Protein AF-A0A4U0X480-F1 (afdb_monomer)

Secondary structure (DSSP, 8-state):
-GGGGSTTS-TT-STTTTTT-HHHHHHHHHHHHHHHHHHHHHHTT-SSEEESSHHHHHHHHHHHHHHHHHTT--GGGEEE-PPP--HHHHHHHS--STTGGGG--S-EEEE--S-STT-HHHHHHHHHHHHHHHHS--S---------------S------EEEEE---SHHHHHHHHHHHHHHHHTT-GGGEEEEES--HHHHHHHHHH-SEEEE--TT-SS-HHHHHHHHTT-EEEEESSHHIIIIIS-EE-TTS-B-GGGTS---S------------------S---EESEEEESSHHHHHHHHHHHHHS-HHHHHHHHHHHHHHHGGGSHHHHHHHHHHHHHTTT----THHHHHHHHHHHHHHHHHHHHHHH--

Foldseek 3Di:
DCVQLDQPPPPPFDPRHPVQDDPVNVVVSVVVVVVLLVVLLVLLPDQFAEAQFLQVLVVNCVSNVVNVVVVVHDSVLYFYQHAAAALVVLLVLAPQDPVLVVQAALEEEEEEALDPLQPVVQVLL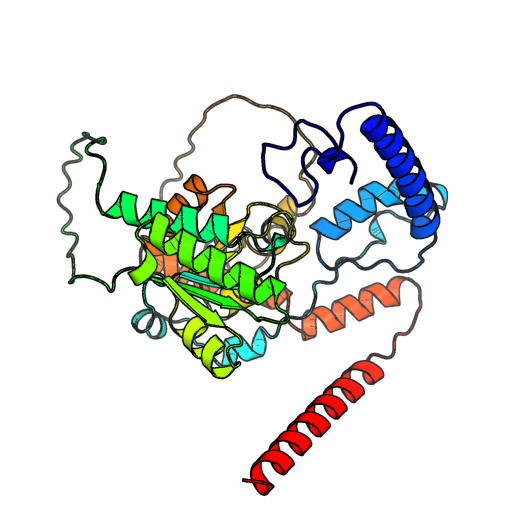LVLVLVVCVVCVDPPDPDDPPDDDDPPDDDPGDPYAYEYEHEDDDPVSVVSVVVSCVSCVVSVNNVRYHYHYPDDPVRVSVCLSHYAEYETERAQDQACSSLLSSLSSLHAYEYACHHNCNQQQFAKAWLQLHGPVVRNPDDDDDDDDDDDDDDDDDDDDDDDTGIGTLHHYDHGSNRSSVRSVCSSPDDPVVSSSSSVSSSSNSVCNHPVNSVVSVQVSCPVVPDRDDCVVVVVVVVVVVVVVVVVVVVVVVVD

Sequence (380 aa):
MLGSLDDDAQAGRGVNAGLGRGWKGKLKRHYWHFFARLYSWVGGEVDVVMTNSSWTQNHIRQLWGASRRRRRRADNDITVVFPPVAVEELEREIDVGEESEKSRHPHLLYIAQFRPEKNHQLVLTAFARFLHSQQHPSTSSSTPSTTTTTTTTPGPADPPKLILIGSVRDSDDATRVYKLRLLAHELKIKESVTFVCDASWSQILAHLRTASVGVNSMWNEHFGIGVVEYQAAGLLAVVHDSGGPRGDIVVDVDGDGNVNDDLAGGADAGADDDGGGGRRRRGGGGGGGGTGPTGFRATDAASFALAFSQALALPPQDRLAMRRRARVSAKRFGEDVFARRFERGGAREGATWNTSVGLERETERGEIEREREREIERER

Solvent-accessible surface area (backbone atoms only — not comparable to full-atom values): 21372 Å² total; per-residue (Å²): 126,67,64,55,49,40,87,80,55,63,90,85,61,63,102,52,56,78,72,36,65,64,73,67,14,54,52,50,49,51,50,49,52,52,49,51,50,51,51,16,53,59,59,30,68,57,83,80,42,75,22,52,17,67,46,45,40,52,52,49,44,70,58,21,36,73,40,18,49,77,70,75,42,64,83,83,58,61,35,70,38,46,64,63,41,73,36,69,58,34,46,73,77,28,72,86,50,82,70,46,58,75,62,41,42,61,24,37,34,30,72,49,55,54,46,78,68,44,31,60,64,51,52,54,53,6,50,37,51,33,54,53,47,70,76,53,69,74,95,77,75,94,66,90,75,91,66,96,68,86,77,82,80,76,75,87,67,71,78,60,33,40,38,41,33,26,50,62,88,50,72,66,26,47,51,44,54,52,53,52,52,50,48,30,46,76,62,72,37,43,97,39,50,47,80,42,67,62,65,51,69,70,55,51,51,56,47,45,56,25,29,39,29,25,49,42,56,30,72,61,33,57,41,53,68,60,55,43,51,22,16,26,33,40,13,41,29,41,31,22,66,35,33,8,38,35,69,72,64,47,39,56,23,36,55,86,29,49,63,60,65,81,67,75,76,64,81,78,79,89,76,93,80,90,77,90,79,89,79,84,80,80,88,80,89,81,77,100,48,69,66,43,54,27,47,43,67,22,85,48,41,66,47,39,15,49,45,53,51,51,67,73,64,45,54,71,68,62,43,53,52,28,24,52,43,16,29,52,40,3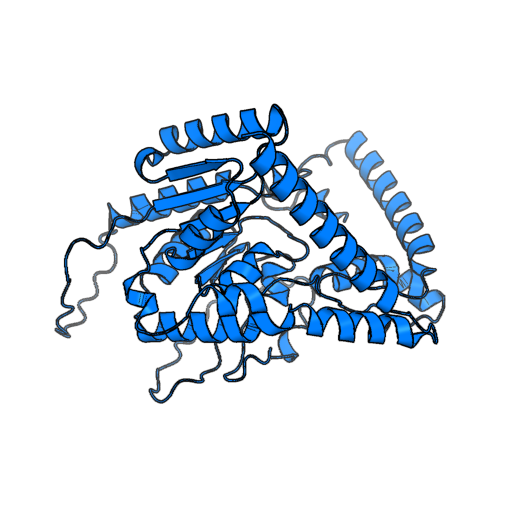1,56,73,30,17,52,72,48,26,54,57,39,47,51,53,54,48,41,75,77,74,45,86,78,75,66,67,68,57,57,54,53,52,51,51,49,53,49,54,51,55,50,52,53,53,50,57,60,71,77,106

Radius of gyration: 23.41 Å; Cα contacts (8 Å, |Δi|>4): 536; chains: 1; bounding box: 65×65×58 Å

InterPro domains:
  IPR001296 Glycosyl transferase, family 1 [PF00534] (98-247)
  IPR031814 ALG11 mannosyltransferase, N-terminal [PF15924] (1-64)
  IPR038013 ALG11 mannosyltransferase [PTHR45919] (1-344)

Structure (mmCIF, N/CA/C/O backbone):
data_AF-A0A4U0X480-F1
#
_entry.id   AF-A0A4U0X480-F1
#
loop_
_atom_site.group_PDB
_atom_site.id
_atom_site.type_symbol
_atom_site.label_atom_id
_atom_site.label_alt_id
_atom_site.label_comp_id
_atom_site.label_asym_id
_atom_site.label_entity_id
_atom_site.label_seq_id
_atom_site.pdbx_PDB_ins_code
_atom_site.Cartn_x
_atom_site.Cartn_y
_atom_site.Cartn_z
_atom_site.occupancy
_atom_site.B_iso_or_equiv
_atom_site.auth_seq_id
_atom_site.auth_comp_id
_atom_site.auth_asym_id
_atom_site.auth_atom_id
_atom_site.pdbx_PDB_model_num
ATOM 1 N N . MET A 1 1 ? 14.760 8.927 -12.253 1.00 44.75 1 MET A N 1
ATOM 2 C CA . MET A 1 1 ? 15.986 8.609 -11.485 1.00 44.75 1 MET A CA 1
ATOM 3 C C . MET A 1 1 ? 16.683 9.847 -10.937 1.00 44.75 1 MET A C 1
ATOM 5 O O . MET A 1 1 ? 17.010 9.853 -9.765 1.00 44.75 1 MET A O 1
ATOM 9 N N . LEU A 1 2 ? 16.926 10.885 -11.745 1.00 51.81 2 LEU A N 1
ATOM 10 C CA . LEU A 1 2 ? 17.721 12.040 -11.301 1.00 51.81 2 LEU A CA 1
ATOM 11 C C . LEU A 1 2 ? 16.943 13.025 -10.414 1.00 51.81 2 LEU A C 1
ATOM 13 O O . LEU A 1 2 ? 17.551 13.634 -9.549 1.00 51.81 2 LEU A O 1
ATOM 17 N N . GLY A 1 3 ? 15.611 13.083 -10.533 1.00 49.53 3 GLY A N 1
ATOM 18 C CA . GLY A 1 3 ? 14.777 13.971 -9.712 1.00 49.53 3 GLY A CA 1
ATOM 19 C C . GLY A 1 3 ? 14.788 13.674 -8.205 1.00 49.53 3 GLY A C 1
ATOM 20 O O . GLY A 1 3 ? 14.467 14.550 -7.420 1.00 49.53 3 GLY A O 1
ATOM 21 N N . SER A 1 4 ? 15.212 12.479 -7.762 1.00 45.47 4 SER A N 1
ATOM 22 C CA . SER A 1 4 ? 15.442 12.217 -6.327 1.00 45.47 4 SER A CA 1
ATOM 23 C C . SER A 1 4 ? 16.757 12.815 -5.805 1.00 45.47 4 SER A C 1
ATOM 25 O O . SER A 1 4 ? 17.043 12.716 -4.615 1.00 45.47 4 SER A O 1
ATOM 27 N N . LEU A 1 5 ? 17.599 13.345 -6.700 1.00 46.81 5 LEU A N 1
ATOM 28 C CA . LEU A 1 5 ? 18.828 14.080 -6.389 1.00 46.81 5 LEU A CA 1
ATOM 29 C C . LEU A 1 5 ? 18.633 15.598 -6.498 1.00 46.81 5 LEU A C 1
ATOM 31 O O . LEU A 1 5 ? 19.550 16.329 -6.124 1.00 46.81 5 LEU A O 1
ATOM 35 N N . ASP A 1 6 ? 17.500 16.050 -7.040 1.00 45.69 6 ASP A N 1
ATOM 36 C CA . ASP A 1 6 ? 17.184 17.464 -7.202 1.00 45.69 6 ASP A CA 1
ATOM 37 C C . ASP A 1 6 ? 16.477 17.988 -5.946 1.00 45.69 6 ASP A C 1
ATOM 39 O O . ASP A 1 6 ? 15.659 17.302 -5.329 1.00 45.69 6 ASP A O 1
ATOM 43 N N . ASP A 1 7 ? 16.871 19.193 -5.533 1.00 46.47 7 ASP A N 1
ATOM 44 C CA . ASP A 1 7 ? 16.561 19.780 -4.225 1.00 46.47 7 ASP A CA 1
ATOM 45 C C . ASP A 1 7 ? 15.057 20.100 -4.020 1.00 46.47 7 ASP A C 1
ATOM 47 O O . ASP A 1 7 ? 14.642 20.314 -2.882 1.00 46.47 7 ASP A O 1
ATOM 51 N N . ASP A 1 8 ? 14.231 20.063 -5.078 1.00 40.41 8 ASP A N 1
ATOM 52 C CA . ASP A 1 8 ? 12.801 20.436 -5.054 1.00 40.41 8 ASP A CA 1
ATOM 53 C C . ASP A 1 8 ? 11.839 19.279 -4.716 1.00 40.41 8 ASP A C 1
ATOM 55 O O . ASP A 1 8 ? 10.618 19.456 -4.647 1.00 40.41 8 ASP A O 1
ATOM 59 N N . ALA A 1 9 ? 12.355 18.074 -4.455 1.00 38.72 9 ALA A N 1
ATOM 60 C CA . ALA A 1 9 ? 11.534 17.000 -3.909 1.00 38.72 9 ALA A CA 1
ATOM 61 C C . ALA A 1 9 ? 11.156 17.341 -2.456 1.00 38.72 9 ALA A C 1
ATOM 63 O O . ALA A 1 9 ? 11.958 17.134 -1.545 1.00 38.72 9 ALA A O 1
ATOM 64 N N . GLN A 1 10 ? 9.939 17.875 -2.269 1.00 40.75 10 GLN A N 1
ATOM 65 C CA . GLN A 1 10 ? 9.263 18.147 -0.989 1.00 40.75 10 GLN A CA 1
ATOM 66 C C . GLN A 1 10 ? 9.880 17.360 0.177 1.00 40.75 10 GLN A C 1
ATOM 68 O O . GLN A 1 10 ? 9.858 16.125 0.178 1.00 40.75 10 GLN A O 1
ATOM 73 N N . ALA A 1 11 ? 10.457 18.098 1.131 1.00 36.03 11 ALA A N 1
ATOM 74 C CA . ALA A 1 11 ? 11.240 17.587 2.251 1.00 36.03 11 ALA A CA 1
ATOM 75 C C . ALA A 1 11 ? 10.698 16.253 2.804 1.00 36.03 11 ALA A C 1
ATOM 77 O O . ALA A 1 11 ? 9.579 16.184 3.307 1.00 36.03 11 ALA A O 1
ATOM 78 N N . GLY A 1 12 ? 11.506 15.189 2.712 1.00 47.53 12 GLY A N 1
ATOM 79 C CA . GLY A 1 12 ? 11.208 13.883 3.317 1.00 47.53 12 GLY A CA 1
ATOM 80 C C . GLY A 1 12 ? 10.744 12.769 2.371 1.00 47.53 12 GLY A C 1
ATOM 81 O O . GLY A 1 12 ? 10.374 11.698 2.854 1.00 47.53 12 GLY A O 1
ATOM 82 N N . ARG A 1 13 ? 10.766 12.957 1.044 1.00 57.00 13 ARG A N 1
ATOM 83 C CA . ARG A 1 13 ? 10.332 11.916 0.092 1.00 57.00 13 ARG A CA 1
ATOM 84 C C . ARG A 1 13 ? 11.486 11.069 -0.450 1.00 57.00 13 ARG A C 1
ATOM 86 O O . ARG A 1 13 ? 12.285 11.515 -1.267 1.00 57.00 13 ARG A O 1
ATOM 93 N N . GLY A 1 14 ? 11.519 9.807 -0.024 1.00 54.69 14 GLY A N 1
ATOM 94 C CA . GLY A 1 14 ? 12.461 8.791 -0.494 1.00 54.69 14 GLY A CA 1
ATOM 95 C C . GLY A 1 14 ? 13.768 8.751 0.299 1.00 54.69 14 GLY A C 1
ATOM 96 O O . GLY A 1 14 ? 14.266 9.764 0.781 1.00 54.69 14 GLY A O 1
ATOM 97 N N . VAL A 1 15 ? 14.360 7.558 0.401 1.00 54.12 15 VAL A N 1
ATOM 98 C CA . VAL A 1 15 ? 15.551 7.272 1.232 1.00 54.12 15 VAL A CA 1
ATOM 99 C C . VAL A 1 15 ? 16.814 8.071 0.857 1.00 54.12 15 VAL A C 1
ATOM 101 O O . VAL A 1 15 ? 17.803 8.014 1.576 1.00 54.12 15 VAL A O 1
ATOM 104 N N . ASN A 1 16 ? 16.791 8.816 -0.255 1.00 54.44 16 ASN A N 1
ATOM 105 C CA . ASN A 1 16 ? 17.948 9.522 -0.814 1.00 54.44 16 ASN A CA 1
ATOM 106 C C . ASN A 1 16 ? 17.794 11.054 -0.902 1.00 54.44 16 ASN A C 1
ATOM 108 O O . ASN A 1 16 ? 18.689 11.707 -1.448 1.00 54.44 16 ASN A O 1
ATOM 112 N N . ALA A 1 17 ? 16.695 11.631 -0.403 1.00 56.41 17 ALA A N 1
ATOM 113 C CA . ALA A 1 17 ? 16.458 13.073 -0.483 1.00 56.41 17 ALA A CA 1
ATOM 114 C C . ALA A 1 17 ? 17.602 13.883 0.171 1.00 56.41 17 ALA A C 1
ATOM 116 O O . ALA A 1 17 ? 18.074 13.547 1.256 1.00 56.41 17 ALA A O 1
ATOM 117 N N . GLY A 1 18 ? 18.067 14.950 -0.493 1.00 56.84 18 GLY A N 1
ATOM 118 C CA . GLY A 1 18 ? 19.071 15.885 0.046 1.00 56.84 18 GLY A CA 1
ATOM 119 C C . GLY A 1 18 ? 20.548 15.464 -0.073 1.00 56.84 18 GLY A C 1
ATOM 120 O O . GLY A 1 18 ? 21.436 16.233 0.296 1.00 56.84 18 GLY A O 1
ATOM 121 N N . LEU A 1 19 ? 20.861 14.290 -0.640 1.00 58.78 19 LEU A N 1
ATOM 122 C CA . LEU A 1 19 ? 22.244 13.798 -0.815 1.00 58.78 19 LEU A CA 1
ATOM 123 C C . LEU A 1 19 ? 23.011 14.436 -2.001 1.00 58.78 19 LEU A C 1
ATOM 125 O O . LEU A 1 19 ? 24.068 13.928 -2.392 1.00 58.78 19 LEU A O 1
ATOM 129 N N . GLY A 1 20 ? 22.476 15.500 -2.609 1.00 57.94 20 GLY A N 1
ATOM 130 C CA . GLY A 1 20 ? 22.981 16.149 -3.829 1.00 57.94 20 GLY A CA 1
ATOM 131 C C . GLY A 1 20 ? 23.813 17.424 -3.625 1.00 57.94 20 GLY A C 1
ATOM 132 O O . GLY A 1 20 ? 24.206 18.048 -4.609 1.00 57.94 20 GLY A O 1
ATOM 133 N N . ARG A 1 21 ? 24.115 17.835 -2.384 1.00 59.50 21 ARG A N 1
ATOM 134 C CA . ARG A 1 21 ? 24.773 19.129 -2.110 1.00 59.50 21 ARG A CA 1
ATOM 135 C C . ARG A 1 21 ? 26.293 19.138 -2.348 1.00 59.50 21 ARG A C 1
ATOM 137 O O . ARG A 1 21 ? 27.011 18.178 -2.065 1.00 59.50 21 ARG A O 1
ATOM 144 N N . GLY A 1 22 ? 26.797 20.282 -2.822 1.00 73.69 22 GLY A N 1
ATOM 145 C CA . GLY A 1 22 ? 28.230 20.583 -2.954 1.00 73.69 22 GLY A CA 1
ATOM 146 C C . GLY A 1 22 ? 28.934 19.926 -4.150 1.00 73.69 22 GLY A C 1
ATOM 147 O O . GLY A 1 22 ? 28.315 19.342 -5.038 1.00 73.69 22 GLY A O 1
ATOM 148 N N . TRP A 1 23 ? 30.266 20.024 -4.188 1.00 74.81 23 TRP A N 1
ATOM 149 C CA . TRP A 1 23 ? 31.093 19.466 -5.270 1.00 74.81 23 TRP A CA 1
ATOM 150 C C . TRP A 1 23 ? 30.956 17.938 -5.395 1.00 74.81 23 TRP A C 1
ATOM 152 O O . TRP A 1 23 ? 30.879 17.414 -6.506 1.00 74.81 23 TRP A O 1
ATOM 162 N N . LYS A 1 24 ? 30.813 17.237 -4.260 1.00 74.25 24 LYS A N 1
ATOM 163 C CA . LYS A 1 24 ? 30.503 15.799 -4.209 1.00 74.25 24 LYS A CA 1
ATOM 164 C C . LYS A 1 24 ? 29.150 15.487 -4.855 1.00 74.25 24 LYS A C 1
ATOM 166 O O . LYS A 1 24 ? 29.034 14.504 -5.578 1.00 74.25 24 LYS A O 1
ATOM 171 N N . GLY A 1 25 ? 28.156 16.351 -4.656 1.00 75.75 25 GLY A N 1
ATOM 172 C CA . GLY A 1 25 ? 26.847 16.260 -5.293 1.00 75.75 25 GLY A CA 1
ATOM 173 C C . GLY A 1 25 ? 26.888 16.444 -6.811 1.00 75.75 25 GLY A C 1
ATOM 174 O O . GLY A 1 25 ? 26.311 15.643 -7.543 1.00 75.75 25 GLY A O 1
ATOM 175 N N . LYS A 1 26 ? 27.657 17.425 -7.307 1.00 79.62 26 LYS A N 1
ATOM 176 C CA . LYS A 1 26 ? 27.874 17.622 -8.755 1.00 79.62 26 LYS A CA 1
ATOM 177 C C . LYS A 1 26 ? 28.572 16.425 -9.407 1.00 79.62 26 LYS A C 1
ATOM 179 O O . LYS A 1 26 ? 28.161 16.007 -10.490 1.00 79.62 26 LYS A O 1
ATOM 184 N N . LEU A 1 27 ? 29.592 15.859 -8.754 1.00 84.19 27 LEU A N 1
ATOM 185 C CA . LEU A 1 27 ? 30.276 14.652 -9.230 1.00 84.19 27 LEU A CA 1
ATOM 186 C C . LEU A 1 27 ? 29.328 13.447 -9.234 1.00 84.19 27 LEU A C 1
ATOM 188 O O . LEU A 1 27 ? 29.230 12.740 -10.233 1.00 84.19 27 LEU A O 1
ATOM 192 N N . LYS A 1 28 ? 28.564 13.266 -8.152 1.00 80.69 28 LYS A N 1
ATOM 193 C CA . LYS A 1 28 ? 27.530 12.233 -8.039 1.00 80.69 28 LYS A CA 1
ATOM 194 C C . LYS A 1 28 ? 26.483 12.373 -9.147 1.00 80.69 28 LYS A C 1
ATOM 196 O O . LYS A 1 28 ? 26.125 11.375 -9.760 1.00 80.69 28 LYS A O 1
ATOM 201 N N . ARG A 1 29 ? 26.041 13.592 -9.471 1.00 81.44 29 ARG A N 1
ATOM 202 C CA . ARG A 1 29 ? 25.109 13.854 -10.578 1.00 81.44 29 ARG A CA 1
ATOM 203 C C . ARG A 1 29 ? 25.699 13.425 -11.926 1.00 81.44 29 ARG A C 1
ATOM 205 O O . ARG A 1 29 ? 25.035 12.704 -12.663 1.00 81.44 29 ARG A O 1
ATOM 212 N N . HIS A 1 30 ? 26.947 13.792 -12.231 1.00 85.75 30 HIS A N 1
ATOM 213 C CA . HIS A 1 30 ? 27.621 13.353 -13.464 1.00 85.75 30 HIS A CA 1
ATOM 214 C C . HIS A 1 30 ? 27.765 11.833 -13.537 1.00 85.75 30 HIS A C 1
ATOM 216 O O . HIS A 1 30 ? 27.456 11.242 -14.572 1.00 85.75 30 HIS A O 1
ATOM 222 N N . TYR A 1 31 ? 28.166 11.203 -12.431 1.00 87.94 31 TYR A N 1
ATOM 223 C CA . TYR A 1 31 ? 28.209 9.750 -12.307 1.00 87.94 31 TYR A CA 1
ATOM 224 C C . TYR A 1 31 ? 26.846 9.127 -12.636 1.00 87.94 31 TYR A C 1
ATOM 226 O O . TYR A 1 31 ? 26.770 8.247 -13.489 1.00 87.94 31 TYR A O 1
ATOM 234 N N . TRP A 1 32 ? 25.757 9.628 -12.046 1.00 85.25 32 TRP A N 1
ATOM 235 C CA . TRP A 1 32 ? 24.412 9.113 -12.309 1.00 85.25 32 TRP A CA 1
ATOM 236 C C . TRP A 1 32 ? 23.938 9.360 -13.740 1.00 85.25 32 TRP A C 1
ATOM 238 O O . TRP A 1 32 ? 23.274 8.494 -14.298 1.00 85.25 32 TRP A O 1
ATOM 248 N N . HIS A 1 33 ? 24.293 10.482 -14.370 1.00 87.25 33 HIS A N 1
ATOM 249 C CA . HIS A 1 33 ? 24.001 10.697 -15.791 1.00 87.25 33 HIS A CA 1
ATOM 250 C C . HIS A 1 33 ? 24.750 9.708 -16.685 1.00 87.25 33 HIS A C 1
ATOM 252 O O . HIS A 1 33 ? 24.157 9.159 -17.613 1.00 87.25 33 HIS A O 1
ATOM 258 N N . PHE A 1 34 ? 26.039 9.475 -16.423 1.00 89.69 34 PHE A N 1
ATOM 259 C CA . PHE A 1 34 ? 26.826 8.499 -17.175 1.00 89.69 34 PHE A CA 1
ATOM 260 C C . PHE A 1 34 ? 26.275 7.085 -16.982 1.00 89.69 34 PHE A C 1
ATOM 262 O O . PHE A 1 34 ? 25.995 6.394 -17.961 1.00 89.69 34 PHE A O 1
ATOM 269 N N . PHE A 1 35 ? 26.023 6.697 -15.731 1.00 91.06 35 PHE A N 1
ATOM 270 C CA . PHE A 1 35 ? 25.413 5.419 -15.391 1.00 91.06 35 PHE A CA 1
ATOM 271 C C . PHE A 1 35 ? 24.047 5.250 -16.062 1.00 91.06 35 PHE A C 1
ATOM 273 O O . PHE A 1 35 ? 23.814 4.234 -16.702 1.00 91.06 35 PHE A O 1
ATOM 280 N N . ALA A 1 36 ? 23.165 6.253 -15.999 1.00 87.62 36 ALA A N 1
ATOM 281 C CA . ALA A 1 36 ? 21.850 6.195 -16.632 1.00 87.62 36 ALA A CA 1
ATOM 282 C C . ALA A 1 36 ? 21.947 6.063 -18.159 1.00 87.62 36 ALA A C 1
ATOM 284 O O . ALA A 1 36 ? 21.160 5.327 -18.753 1.00 87.62 36 ALA A O 1
ATOM 285 N N . ARG A 1 37 ? 22.919 6.722 -18.806 1.00 89.00 37 ARG A N 1
ATOM 286 C CA . ARG A 1 37 ? 23.176 6.562 -20.248 1.00 89.00 37 ARG A CA 1
ATOM 287 C C . ARG A 1 37 ? 23.634 5.146 -20.581 1.00 89.00 37 ARG A C 1
ATOM 289 O O . ARG A 1 37 ? 23.089 4.561 -21.512 1.00 89.00 37 ARG A O 1
ATOM 296 N N . LEU A 1 38 ? 24.582 4.596 -19.821 1.00 91.88 38 LEU A N 1
ATOM 2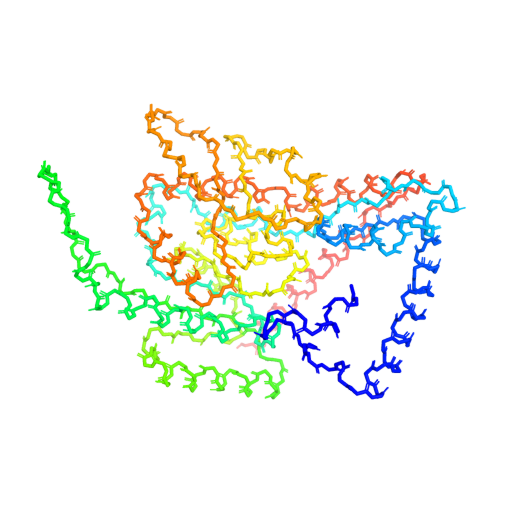97 C CA . LEU A 1 38 ? 25.065 3.226 -20.007 1.00 91.88 38 LEU A CA 1
ATOM 298 C C . LEU A 1 38 ? 23.946 2.207 -19.756 1.00 91.88 38 LEU A C 1
ATOM 300 O O . LEU A 1 38 ? 23.692 1.356 -20.601 1.00 91.88 38 LEU A O 1
ATOM 304 N N . TYR A 1 39 ? 23.216 2.352 -18.650 1.00 91.75 39 TYR A N 1
ATOM 305 C CA . TYR A 1 39 ? 22.056 1.533 -18.303 1.00 91.75 39 TYR A CA 1
ATOM 306 C C . TYR A 1 39 ? 20.989 1.561 -19.401 1.00 91.75 39 TYR A C 1
ATOM 308 O O . TYR A 1 39 ? 20.476 0.520 -19.794 1.00 91.75 39 TYR A O 1
ATOM 316 N N . SER A 1 40 ? 20.692 2.742 -19.950 1.00 89.56 40 SER A N 1
ATOM 317 C CA . SER A 1 40 ? 19.727 2.886 -21.045 1.00 89.56 40 SER A CA 1
ATOM 318 C C . SER A 1 40 ? 20.245 2.308 -22.358 1.00 89.56 40 SER A C 1
ATOM 320 O O . SER A 1 40 ? 19.468 1.792 -23.160 1.00 89.56 40 SER A O 1
ATOM 322 N N . TRP A 1 41 ? 21.554 2.391 -22.607 1.00 89.44 41 TRP A N 1
ATOM 323 C CA . TRP A 1 41 ? 22.183 1.782 -23.773 1.00 89.44 41 TRP A CA 1
ATOM 324 C C . TRP A 1 41 ? 22.075 0.257 -23.731 1.00 89.44 41 TRP A C 1
ATOM 326 O O . TRP A 1 41 ? 21.571 -0.300 -24.703 1.00 89.44 41 TRP A O 1
ATOM 336 N N . VAL A 1 42 ? 22.451 -0.364 -22.606 1.00 90.94 42 VAL A N 1
ATOM 337 C CA . VAL A 1 42 ? 22.379 -1.819 -22.383 1.00 90.94 42 VAL A CA 1
ATOM 338 C C . VAL A 1 42 ? 20.930 -2.305 -22.341 1.00 90.94 42 VAL A C 1
ATOM 340 O O . VAL A 1 42 ? 20.571 -3.218 -23.070 1.00 90.94 42 VAL A O 1
ATOM 343 N N . GLY A 1 43 ? 20.060 -1.666 -21.553 1.00 88.25 43 GLY A N 1
ATOM 344 C CA . GLY A 1 43 ? 18.645 -2.049 -21.458 1.00 88.25 43 GLY A CA 1
ATOM 345 C C . GLY A 1 43 ? 17.878 -1.888 -22.777 1.00 88.25 43 GLY A C 1
ATOM 346 O O . GLY A 1 43 ? 16.907 -2.592 -23.041 1.00 88.25 43 GLY A O 1
ATOM 347 N N . GLY A 1 44 ? 18.348 -0.998 -23.655 1.00 86.88 44 GLY A N 1
ATOM 348 C CA . GLY A 1 44 ? 17.812 -0.848 -25.005 1.00 86.88 44 GLY A CA 1
ATOM 349 C C . GLY A 1 44 ? 18.046 -2.050 -25.929 1.00 86.88 44 GLY A C 1
ATOM 350 O O . GLY A 1 44 ? 17.390 -2.101 -26.964 1.00 86.88 44 GLY A O 1
ATOM 351 N N . GLU A 1 45 ? 18.947 -2.974 -25.576 1.00 88.06 45 GLU A N 1
ATOM 352 C CA . GLU A 1 45 ? 19.218 -4.212 -26.331 1.00 88.06 45 GLU A CA 1
ATOM 353 C C . GLU A 1 45 ? 18.278 -5.363 -25.956 1.00 88.06 45 GLU A C 1
ATOM 355 O O . GLU A 1 45 ? 18.222 -6.349 -26.675 1.00 88.06 45 GLU A O 1
ATOM 360 N N . VAL A 1 46 ? 17.553 -5.263 -24.837 1.00 88.94 46 VAL A N 1
ATOM 361 C CA . VAL A 1 46 ? 16.698 -6.359 -24.364 1.00 88.94 46 VAL A CA 1
ATOM 362 C C . VAL A 1 46 ? 15.555 -6.592 -25.350 1.00 88.94 46 VAL A C 1
ATOM 364 O O . VAL A 1 46 ? 14.816 -5.653 -25.655 1.00 88.94 46 VAL A O 1
ATOM 367 N N . ASP A 1 47 ? 15.399 -7.831 -25.806 1.00 84.44 47 ASP A N 1
ATOM 368 C CA . ASP A 1 47 ? 14.362 -8.232 -26.756 1.00 84.44 47 ASP A CA 1
ATOM 369 C C . ASP A 1 47 ? 12.969 -8.135 -26.097 1.00 84.44 47 ASP A C 1
ATOM 371 O O . ASP A 1 47 ? 12.256 -7.151 -26.301 1.00 84.44 47 ASP A O 1
ATOM 375 N N . VAL A 1 48 ? 12.662 -9.025 -25.146 1.00 86.62 48 VAL A N 1
ATOM 376 C CA . VAL A 1 48 ? 11.408 -8.994 -24.371 1.00 86.62 48 VAL A CA 1
ATOM 377 C C . VAL A 1 48 ? 11.551 -8.169 -23.094 1.00 86.62 48 VAL A C 1
ATOM 379 O O . VAL A 1 48 ? 12.322 -8.513 -22.195 1.00 86.62 48 VAL A O 1
ATOM 382 N N . VAL A 1 49 ? 10.734 -7.123 -22.941 1.00 88.69 49 VAL A N 1
ATOM 383 C CA . VAL A 1 49 ? 10.668 -6.342 -21.696 1.00 88.69 49 VAL A CA 1
ATOM 384 C C . VAL A 1 49 ? 9.277 -6.433 -21.085 1.00 88.69 49 VAL A C 1
ATOM 386 O O . VAL A 1 49 ? 8.289 -5.973 -21.656 1.00 88.69 49 VAL A O 1
ATOM 389 N N . MET A 1 50 ? 9.211 -6.969 -19.870 1.00 91.81 50 MET A N 1
ATOM 390 C CA . MET A 1 50 ? 8.002 -6.977 -19.054 1.00 91.81 50 MET A CA 1
ATOM 391 C C . MET A 1 50 ? 8.213 -6.147 -17.793 1.00 91.81 50 MET A C 1
ATOM 393 O O . MET A 1 50 ? 9.308 -6.097 -17.234 1.00 91.81 50 MET A O 1
ATOM 397 N N . THR A 1 51 ? 7.155 -5.489 -17.337 1.00 93.38 51 THR A N 1
ATOM 398 C CA . THR A 1 51 ? 7.183 -4.648 -16.137 1.00 93.38 51 THR A CA 1
ATOM 399 C C . THR A 1 51 ? 6.003 -4.965 -15.238 1.00 93.38 51 THR A C 1
ATOM 401 O O . THR A 1 51 ? 4.913 -5.259 -15.717 1.00 93.38 51 THR A O 1
ATOM 404 N N . ASN A 1 52 ? 6.225 -4.894 -13.928 1.00 94.25 52 ASN A N 1
ATOM 405 C CA . ASN A 1 52 ? 5.251 -5.295 -12.914 1.00 94.25 52 ASN A CA 1
ATOM 406 C C . ASN A 1 52 ? 4.101 -4.295 -12.699 1.00 94.25 52 ASN A C 1
ATOM 408 O O . ASN A 1 52 ? 3.223 -4.555 -11.884 1.00 94.25 52 ASN A O 1
ATOM 412 N N . SER A 1 53 ? 4.124 -3.146 -13.374 1.00 93.38 53 SER A N 1
ATOM 413 C CA . SER A 1 53 ? 3.124 -2.086 -13.248 1.00 93.38 53 SER A CA 1
ATOM 414 C C . SER A 1 53 ? 3.218 -1.092 -14.405 1.00 93.38 53 SER A C 1
ATOM 416 O O . SER A 1 53 ? 4.270 -0.991 -15.051 1.00 93.38 53 SER A O 1
ATOM 418 N N . SER A 1 54 ? 2.155 -0.319 -14.650 1.00 92.31 54 SER A N 1
ATOM 419 C CA . SER A 1 54 ? 2.206 0.774 -15.635 1.00 92.31 54 SER A CA 1
ATOM 420 C C . SER A 1 54 ? 3.174 1.875 -15.194 1.00 92.31 54 SER A C 1
ATOM 422 O O . SER A 1 54 ? 3.869 2.478 -16.015 1.00 92.31 54 SER A O 1
ATOM 424 N N . TRP A 1 55 ? 3.311 2.082 -13.883 1.00 91.25 55 TRP A N 1
ATOM 425 C CA . TRP A 1 55 ? 4.279 3.020 -13.324 1.00 91.25 55 TRP A CA 1
ATOM 426 C C . TRP A 1 55 ? 5.723 2.634 -13.677 1.00 91.25 55 TRP A C 1
ATOM 428 O O . TRP A 1 55 ? 6.484 3.459 -14.194 1.00 91.25 55 TRP A O 1
ATOM 438 N N . THR A 1 56 ? 6.094 1.367 -13.469 1.00 92.12 56 THR A N 1
ATOM 439 C CA . THR A 1 56 ? 7.419 0.847 -13.833 1.00 92.12 56 THR A CA 1
ATOM 440 C C . THR A 1 56 ? 7.615 0.878 -15.349 1.00 92.12 56 THR A C 1
ATOM 442 O O . THR A 1 56 ? 8.680 1.280 -15.817 1.00 92.12 56 THR A O 1
ATOM 445 N N . GLN A 1 57 ? 6.588 0.528 -16.131 1.00 92.56 57 GLN A N 1
ATOM 446 C CA . GLN A 1 57 ? 6.613 0.611 -17.594 1.00 92.56 57 GLN A CA 1
ATOM 447 C C . GLN A 1 57 ? 6.978 2.014 -18.076 1.00 92.56 57 GLN A C 1
ATOM 449 O O . GLN A 1 57 ? 7.889 2.177 -18.888 1.00 92.56 57 GLN A O 1
ATOM 454 N N . ASN A 1 58 ? 6.300 3.034 -17.552 1.00 90.94 58 ASN A N 1
ATOM 455 C CA . ASN A 1 58 ? 6.545 4.424 -17.915 1.00 90.94 58 ASN A CA 1
ATOM 456 C C . ASN A 1 58 ? 7.956 4.862 -17.511 1.00 90.94 58 ASN A C 1
ATOM 458 O O . ASN A 1 58 ? 8.632 5.539 -18.288 1.00 90.94 58 ASN A O 1
ATOM 462 N N . HIS A 1 59 ? 8.455 4.402 -16.361 1.00 88.81 59 HIS A N 1
ATOM 463 C CA . HIS A 1 59 ? 9.836 4.655 -15.955 1.00 88.81 59 HIS A CA 1
ATOM 464 C C . HIS A 1 59 ? 10.857 4.061 -16.933 1.00 88.81 59 HIS A C 1
ATOM 466 O O . HIS A 1 59 ? 11.797 4.740 -17.355 1.00 88.81 59 HIS A O 1
ATOM 472 N N . ILE A 1 60 ? 10.664 2.803 -17.330 1.00 90.81 60 ILE A N 1
ATOM 473 C CA . ILE A 1 60 ? 11.541 2.122 -18.284 1.00 90.81 60 ILE A CA 1
ATOM 474 C C . ILE A 1 60 ? 11.437 2.761 -19.672 1.00 90.81 60 ILE A C 1
ATOM 476 O O . ILE A 1 60 ? 12.466 2.977 -20.305 1.00 90.81 60 ILE A O 1
ATOM 480 N N . ARG A 1 61 ? 10.244 3.164 -20.128 1.00 90.06 61 ARG A N 1
ATOM 481 C CA . ARG A 1 61 ? 10.067 3.920 -21.382 1.00 90.06 61 ARG A CA 1
ATOM 482 C C . ARG A 1 61 ? 10.839 5.235 -21.378 1.00 90.06 61 ARG A C 1
ATOM 484 O O . ARG A 1 61 ? 11.507 5.547 -22.362 1.00 90.06 61 ARG A O 1
ATOM 491 N N . GLN A 1 62 ? 10.793 5.987 -20.280 1.00 88.88 62 GLN A N 1
ATOM 492 C CA . GLN A 1 62 ? 11.531 7.247 -20.154 1.00 88.88 62 GLN A CA 1
ATOM 493 C C . GLN A 1 62 ? 13.049 7.036 -20.215 1.00 88.88 62 GLN A C 1
ATOM 495 O O . GLN A 1 62 ? 13.750 7.812 -20.863 1.00 88.88 62 GLN A O 1
ATOM 500 N N . LEU A 1 63 ? 13.564 5.985 -19.570 1.00 88.56 63 LEU A N 1
ATOM 501 C CA . LEU A 1 63 ? 14.995 5.675 -19.580 1.00 88.56 63 LEU A CA 1
ATOM 502 C C . LEU A 1 63 ? 15.441 5.102 -20.934 1.00 88.56 63 LEU A C 1
ATOM 504 O O . LEU A 1 63 ? 16.389 5.587 -21.549 1.00 88.56 63 LEU A O 1
ATOM 508 N N . TRP A 1 64 ? 14.762 4.064 -21.417 1.00 90.88 64 TRP A N 1
ATOM 509 C CA . TRP A 1 64 ? 15.226 3.241 -22.534 1.00 90.88 64 TRP A CA 1
ATOM 510 C C . TRP A 1 64 ? 14.671 3.674 -23.892 1.00 90.88 64 TRP A C 1
ATOM 512 O O . TRP A 1 64 ? 15.267 3.323 -24.908 1.00 90.88 64 TRP A O 1
ATOM 522 N N . GLY A 1 65 ? 13.593 4.462 -23.959 1.00 87.06 65 GLY A N 1
ATOM 523 C CA . GLY A 1 65 ? 12.874 4.760 -25.208 1.00 87.06 65 GLY A CA 1
ATOM 524 C C . GLY A 1 65 ? 13.761 5.338 -26.314 1.00 87.06 65 GLY A C 1
ATOM 525 O O . GLY A 1 65 ? 13.781 4.836 -27.433 1.00 87.06 65 GLY A O 1
ATOM 526 N N . ALA A 1 66 ? 14.613 6.323 -26.005 1.00 86.62 66 ALA A N 1
ATOM 527 C CA . ALA A 1 66 ? 15.549 6.875 -26.995 1.00 86.62 66 ALA A CA 1
ATOM 528 C C . ALA A 1 66 ? 16.597 5.850 -27.481 1.00 86.62 66 ALA A C 1
ATOM 530 O O . ALA A 1 66 ? 17.101 5.934 -28.601 1.00 86.62 66 ALA A O 1
ATOM 531 N N . SER A 1 67 ? 16.962 4.891 -26.632 1.00 87.44 67 SER A N 1
ATOM 532 C CA . SER A 1 67 ? 17.870 3.790 -26.959 1.00 87.44 67 SER A CA 1
ATOM 533 C C . SER A 1 67 ? 17.187 2.752 -27.856 1.00 87.44 67 SER A C 1
ATOM 535 O O . SER A 1 67 ? 17.764 2.340 -28.863 1.00 87.44 67 SER A O 1
ATOM 537 N N . ARG A 1 68 ? 15.937 2.395 -27.536 1.00 88.31 68 ARG A N 1
ATOM 538 C CA . ARG A 1 68 ? 15.114 1.431 -28.279 1.00 88.31 68 ARG A CA 1
ATOM 539 C C . ARG A 1 68 ? 14.710 1.960 -29.657 1.00 88.31 68 ARG A C 1
ATOM 541 O O . ARG A 1 68 ? 14.951 1.283 -30.656 1.00 88.31 68 ARG A O 1
ATOM 548 N N . ARG A 1 69 ? 14.241 3.214 -29.750 1.00 86.50 69 ARG A N 1
ATOM 549 C CA . ARG A 1 69 ? 13.887 3.862 -31.030 1.00 86.50 69 ARG A CA 1
ATOM 550 C C . ARG A 1 69 ? 15.055 3.923 -32.012 1.00 86.50 69 ARG A C 1
ATOM 552 O O . ARG A 1 69 ? 14.879 3.622 -33.189 1.00 86.50 69 ARG A O 1
ATOM 559 N N . ARG A 1 70 ? 16.269 4.244 -31.540 1.00 85.81 70 ARG A N 1
ATOM 560 C CA . ARG A 1 70 ? 17.487 4.241 -32.381 1.00 85.81 70 ARG A CA 1
ATOM 561 C C . ARG A 1 70 ? 17.788 2.873 -32.994 1.00 85.81 70 ARG A C 1
ATOM 563 O O . ARG A 1 70 ? 18.398 2.809 -34.054 1.00 85.81 70 ARG A O 1
ATOM 570 N N . ARG A 1 71 ? 17.335 1.799 -32.352 1.00 79.88 71 ARG A N 1
ATOM 571 C CA . ARG A 1 71 ? 17.488 0.414 -32.810 1.00 79.88 71 ARG A CA 1
ATOM 572 C C . ARG A 1 71 ? 16.257 -0.122 -33.535 1.00 79.88 71 ARG A C 1
ATOM 574 O O . ARG A 1 71 ? 16.175 -1.319 -33.771 1.00 79.88 71 ARG A O 1
ATOM 581 N N . ARG A 1 72 ? 15.301 0.748 -33.890 1.00 79.81 72 ARG A N 1
ATOM 582 C CA . ARG A 1 72 ? 14.035 0.383 -34.549 1.00 79.81 72 ARG A CA 1
ATOM 583 C C . ARG A 1 72 ? 13.187 -0.619 -33.743 1.00 79.81 72 ARG A C 1
ATOM 585 O O . ARG A 1 72 ? 12.356 -1.309 -34.320 1.00 79.81 72 ARG A O 1
ATOM 592 N N . ARG A 1 73 ? 13.362 -0.671 -32.417 1.00 72.81 73 ARG A N 1
ATOM 593 C CA . ARG A 1 73 ? 12.451 -1.369 -31.494 1.00 72.81 73 ARG A CA 1
ATOM 594 C C . ARG A 1 73 ? 11.298 -0.422 -31.144 1.00 72.81 73 ARG A C 1
ATOM 596 O O . ARG A 1 73 ? 11.540 0.756 -30.874 1.00 72.81 73 ARG A O 1
ATOM 603 N N . ALA A 1 74 ? 10.057 -0.905 -31.183 1.00 65.69 74 ALA A N 1
ATOM 604 C CA . ALA A 1 74 ? 8.877 -0.085 -30.902 1.00 65.69 74 ALA A CA 1
ATOM 605 C C . ALA A 1 74 ? 8.753 0.236 -29.397 1.00 65.69 74 ALA A C 1
ATOM 607 O O . ALA A 1 74 ? 9.048 -0.603 -28.553 1.00 65.69 74 ALA A O 1
ATOM 608 N N . ASP A 1 75 ? 8.256 1.427 -29.040 1.00 58.28 75 ASP A N 1
ATOM 609 C CA . ASP A 1 75 ? 8.005 1.803 -27.631 1.00 58.28 75 ASP A CA 1
ATOM 610 C C . ASP A 1 75 ? 6.824 1.016 -27.002 1.00 58.28 75 ASP A C 1
ATOM 612 O O . ASP A 1 75 ? 6.709 0.906 -25.775 1.00 58.28 75 ASP A O 1
ATOM 616 N N . ASN A 1 76 ? 5.975 0.417 -27.846 1.00 59.78 76 ASN A N 1
ATOM 617 C CA . ASN A 1 76 ? 4.841 -0.437 -27.461 1.00 59.78 76 ASN A CA 1
ATOM 618 C C . ASN A 1 76 ? 5.244 -1.886 -27.127 1.00 59.78 76 ASN A C 1
ATOM 620 O O . ASN A 1 76 ? 4.383 -2.713 -26.842 1.00 59.78 76 ASN A O 1
ATOM 624 N N . ASP A 1 77 ? 6.541 -2.185 -27.158 1.00 71.94 77 ASP A N 1
ATOM 625 C CA . ASP A 1 77 ? 7.104 -3.515 -26.916 1.00 71.94 77 ASP A CA 1
ATOM 626 C C . ASP A 1 77 ? 7.284 -3.837 -25.419 1.00 71.94 77 ASP A C 1
ATOM 628 O O . ASP A 1 77 ? 7.312 -4.990 -24.999 1.00 71.94 77 ASP A O 1
ATOM 632 N N . ILE A 1 78 ? 7.327 -2.812 -24.561 1.00 87.06 78 ILE A N 1
ATOM 633 C CA . ILE A 1 78 ? 7.368 -3.036 -23.113 1.00 87.06 78 ILE A CA 1
ATOM 634 C C . ILE A 1 78 ? 5.961 -3.417 -22.654 1.00 87.06 78 ILE A C 1
ATOM 636 O O . ILE A 1 78 ? 5.047 -2.597 -22.725 1.00 87.06 78 ILE A O 1
ATOM 640 N N . THR A 1 79 ? 5.775 -4.634 -22.152 1.00 89.31 79 THR A N 1
ATOM 641 C CA . THR A 1 79 ? 4.466 -5.163 -21.738 1.00 89.31 79 THR A CA 1
ATOM 642 C C . THR A 1 79 ? 4.277 -5.034 -20.221 1.00 89.31 79 THR A C 1
ATOM 644 O O . THR A 1 79 ? 5.194 -5.318 -19.451 1.00 89.31 79 THR A O 1
ATOM 647 N N . VAL A 1 80 ? 3.094 -4.605 -19.761 1.00 91.94 80 VAL A N 1
ATOM 648 C CA . VAL A 1 80 ? 2.749 -4.679 -18.328 1.00 91.94 80 VAL A CA 1
ATOM 649 C C . VAL A 1 80 ? 2.255 -6.083 -18.008 1.00 91.94 80 VAL A C 1
ATOM 651 O O . VAL A 1 80 ? 1.295 -6.567 -18.612 1.00 91.94 80 VAL A O 1
ATOM 654 N N . VAL A 1 81 ? 2.897 -6.713 -17.034 1.00 93.31 81 VAL A N 1
ATOM 655 C CA . VAL A 1 81 ? 2.523 -8.004 -16.464 1.00 93.31 81 VAL A CA 1
ATOM 656 C C . VAL A 1 81 ? 2.531 -7.834 -14.949 1.00 93.31 81 VAL A C 1
ATOM 658 O O . VAL A 1 81 ? 3.584 -7.881 -14.318 1.00 93.31 81 VAL A O 1
ATOM 661 N N . PHE A 1 82 ? 1.359 -7.557 -14.374 1.00 94.56 82 PHE A N 1
ATOM 662 C CA . PHE A 1 82 ? 1.210 -7.413 -12.925 1.00 94.56 82 PHE A CA 1
ATOM 663 C C . PHE A 1 82 ? 1.594 -8.713 -12.218 1.00 94.56 82 PHE A C 1
ATOM 665 O O . PHE A 1 82 ? 1.227 -9.767 -12.727 1.00 94.56 82 PHE A O 1
ATOM 672 N N . PRO A 1 83 ? 2.302 -8.670 -11.078 1.00 94.00 83 PRO A N 1
ATOM 673 C CA . PRO A 1 83 ? 2.646 -9.884 -10.353 1.00 94.00 83 PRO A CA 1
ATOM 674 C C . PRO A 1 83 ? 1.366 -10.582 -9.868 1.00 94.00 83 PRO A C 1
ATOM 676 O O . PRO A 1 83 ? 0.391 -9.889 -9.554 1.00 94.00 83 PRO A O 1
ATOM 679 N N . PRO A 1 84 ? 1.365 -11.924 -9.810 1.00 93.75 84 PRO A N 1
ATOM 680 C CA . PRO A 1 84 ? 0.208 -12.671 -9.349 1.00 93.75 84 PRO A CA 1
ATOM 681 C C . PRO A 1 84 ? -0.055 -12.3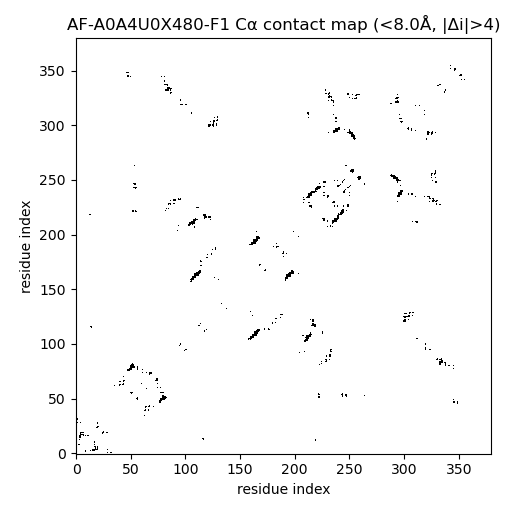72 -7.872 1.00 93.75 84 PRO A C 1
ATOM 683 O O . PRO A 1 84 ? 0.872 -12.260 -7.066 1.00 93.75 84 PRO A O 1
ATOM 686 N N . VAL A 1 85 ? -1.329 -12.227 -7.534 1.00 94.25 85 VAL A N 1
ATOM 687 C CA . VAL A 1 85 ? -1.827 -12.089 -6.167 1.00 94.25 85 VAL A CA 1
ATOM 688 C C . VAL A 1 85 ? -2.879 -13.172 -5.955 1.00 94.25 85 VAL A C 1
ATOM 690 O O . VAL A 1 85 ? -3.678 -13.411 -6.858 1.00 94.25 85 VAL A O 1
ATOM 693 N N . ALA A 1 86 ? -2.904 -13.784 -4.768 1.00 92.38 86 ALA A N 1
ATOM 694 C CA . ALA A 1 86 ? -3.840 -14.846 -4.386 1.00 92.38 86 ALA A CA 1
ATOM 695 C C . ALA A 1 86 ? -5.274 -14.312 -4.158 1.00 92.38 86 ALA A C 1
ATOM 697 O O . ALA A 1 86 ? -5.869 -14.450 -3.085 1.00 92.38 86 ALA A O 1
ATOM 698 N N . VAL A 1 87 ? -5.827 -13.636 -5.166 1.00 95.19 87 VAL A N 1
ATOM 699 C CA . VAL A 1 87 ? -7.147 -12.997 -5.128 1.00 95.19 87 VAL A CA 1
ATOM 700 C C . VAL A 1 87 ? -8.222 -14.053 -4.919 1.00 95.19 87 VAL A C 1
ATOM 702 O O . VAL A 1 87 ? -9.082 -13.885 -4.062 1.00 95.19 87 VAL A O 1
ATOM 705 N N . GLU A 1 88 ? -8.144 -15.163 -5.647 1.00 94.56 88 GLU A N 1
ATOM 706 C CA . GLU A 1 88 ? -9.110 -16.258 -5.615 1.00 94.56 88 GLU A CA 1
ATOM 707 C C . GLU A 1 88 ? -9.156 -16.952 -4.243 1.00 94.56 88 GLU A C 1
ATOM 709 O O . GLU A 1 88 ? -10.234 -17.320 -3.771 1.00 94.56 88 GLU A O 1
ATOM 714 N N . GLU A 1 89 ? -8.009 -17.100 -3.571 1.00 94.44 89 GLU A N 1
ATOM 715 C CA . GLU A 1 89 ? -7.953 -17.609 -2.196 1.00 94.44 89 GLU A CA 1
ATOM 716 C C . GLU A 1 89 ? -8.636 -16.646 -1.224 1.00 94.44 89 GLU A C 1
ATOM 718 O O . GLU A 1 89 ? -9.520 -17.059 -0.474 1.00 94.44 89 GLU A O 1
ATOM 723 N N . LEU A 1 90 ? -8.298 -15.356 -1.277 1.00 97.00 90 LEU A N 1
ATOM 724 C CA . LEU A 1 90 ? -8.929 -14.346 -0.427 1.00 97.00 90 LEU A CA 1
ATOM 725 C C . LEU A 1 90 ? -10.436 -14.243 -0.678 1.00 97.00 90 LEU A C 1
ATOM 727 O O . LEU A 1 90 ? -11.200 -14.062 0.270 1.00 97.00 90 LEU A O 1
ATOM 731 N N . GLU A 1 91 ? -10.881 -14.387 -1.930 1.00 95.69 91 GLU A N 1
ATOM 732 C CA . GLU A 1 91 ? -12.304 -14.369 -2.255 1.00 95.69 91 GLU A CA 1
ATOM 733 C C . GLU A 1 91 ? -13.056 -15.555 -1.642 1.00 95.69 91 GLU A C 1
ATOM 735 O O . GLU A 1 91 ? -14.195 -15.392 -1.199 1.00 95.69 91 GLU A O 1
ATOM 740 N N . ARG A 1 92 ? -12.425 -16.732 -1.609 1.00 96.69 92 ARG A N 1
ATOM 741 C CA . ARG A 1 92 ? -12.983 -17.944 -1.003 1.00 96.69 92 ARG A CA 1
ATOM 742 C C . ARG A 1 92 ? -13.012 -17.856 0.522 1.00 96.69 92 ARG A C 1
ATOM 744 O O . ARG A 1 92 ? -13.980 -18.288 1.139 1.00 96.69 92 ARG A O 1
ATOM 751 N N . GLU A 1 93 ? -11.962 -17.304 1.122 1.00 97.00 93 GLU A N 1
ATOM 752 C CA . GLU A 1 93 ? -11.797 -17.237 2.576 1.00 97.00 93 GLU A CA 1
ATOM 753 C C . GLU A 1 93 ? -12.597 -16.101 3.235 1.00 97.00 93 GLU A C 1
ATOM 755 O O . GLU A 1 93 ? -12.838 -16.133 4.449 1.00 97.00 93 GLU A O 1
ATOM 760 N N . ILE A 1 94 ? -12.973 -15.069 2.474 1.00 97.19 94 ILE A N 1
ATOM 761 C CA . ILE A 1 94 ? -13.582 -13.845 3.002 1.00 97.19 94 ILE A CA 1
ATOM 762 C C . ILE A 1 94 ? -14.779 -13.454 2.139 1.00 97.19 94 ILE A C 1
ATOM 764 O O . ILE A 1 94 ? -14.618 -13.078 0.980 1.00 97.19 94 ILE A O 1
ATOM 768 N N . ASP A 1 95 ? -15.982 -13.467 2.712 1.00 95.50 95 ASP A N 1
ATOM 769 C CA . ASP A 1 95 ? -17.177 -12.942 2.043 1.00 95.50 95 ASP A CA 1
ATOM 770 C C . ASP A 1 95 ? -17.231 -11.400 2.092 1.00 95.50 95 ASP A C 1
ATOM 772 O O . ASP A 1 95 ? -16.756 -10.770 3.041 1.00 95.50 95 ASP A O 1
ATOM 776 N N . VAL A 1 96 ? -17.812 -10.786 1.055 1.00 94.56 96 VAL A N 1
ATOM 777 C CA . VAL A 1 96 ? -18.072 -9.338 0.963 1.00 94.56 96 VAL A CA 1
ATOM 778 C C . VAL A 1 96 ? -19.541 -9.116 0.607 1.00 94.56 96 VAL A C 1
ATOM 780 O O . VAL A 1 96 ? -19.944 -8.878 -0.537 1.00 94.56 96 VAL A O 1
ATOM 783 N N . GLY A 1 97 ? -20.356 -9.157 1.652 1.00 94.31 97 GLY A N 1
ATOM 784 C CA . GLY A 1 97 ? -21.793 -8.936 1.619 1.00 94.31 97 GLY A CA 1
ATOM 785 C C . GLY A 1 97 ? -22.294 -8.142 2.822 1.00 94.31 97 GLY A C 1
ATOM 786 O O . GLY A 1 97 ? -21.534 -7.759 3.712 1.00 94.31 97 GLY A O 1
ATOM 787 N N . GLU A 1 98 ? -23.604 -7.909 2.858 1.00 93.81 98 GLU A N 1
ATOM 788 C CA . GLU A 1 98 ? -24.262 -7.186 3.955 1.00 93.81 98 GLU A CA 1
ATOM 789 C C . GLU A 1 98 ? -24.075 -7.875 5.314 1.00 93.81 98 GLU A C 1
ATOM 791 O O . GLU A 1 98 ? -24.009 -7.209 6.345 1.00 93.81 98 GLU A O 1
ATOM 796 N N . GLU A 1 99 ? -23.963 -9.204 5.326 1.00 92.62 99 GLU A N 1
ATOM 797 C CA . GLU A 1 99 ? -23.697 -9.968 6.542 1.00 92.62 99 GLU A CA 1
ATOM 798 C C . GLU A 1 99 ? -22.261 -9.763 7.038 1.00 92.62 99 GLU A C 1
ATOM 800 O O . GLU A 1 99 ? -22.069 -9.407 8.201 1.00 92.62 99 GLU A O 1
ATOM 805 N N . SER A 1 100 ? -21.270 -9.873 6.145 1.00 91.44 100 SER A N 1
ATOM 806 C CA . SER A 1 100 ? -19.853 -9.650 6.473 1.00 91.44 100 SER A CA 1
ATOM 807 C C . SER A 1 100 ? -19.563 -8.241 7.016 1.00 91.44 100 SER A C 1
ATOM 809 O O . SER A 1 100 ? -18.631 -8.051 7.795 1.00 91.44 100 SER A O 1
ATOM 811 N N . GLU A 1 101 ? -20.374 -7.236 6.659 1.00 92.31 101 GLU A N 1
ATOM 812 C CA . GLU A 1 101 ? -20.227 -5.872 7.183 1.00 92.31 101 GLU A CA 1
ATOM 813 C C . GLU A 1 101 ? -20.478 -5.794 8.695 1.00 92.31 101 GLU A C 1
ATOM 815 O O . GLU A 1 101 ? -19.923 -4.919 9.355 1.00 92.31 101 GLU A O 1
ATOM 820 N N . LYS A 1 102 ? -21.269 -6.714 9.263 1.00 91.94 102 LYS A N 1
ATOM 821 C CA . LYS A 1 102 ? -21.580 -6.746 10.701 1.00 91.94 102 LYS A CA 1
ATOM 822 C C . LYS A 1 102 ? -20.390 -7.192 11.551 1.00 91.94 102 LYS A C 1
ATOM 824 O O . LYS A 1 102 ? -20.325 -6.835 12.721 1.00 91.94 102 LYS A O 1
ATOM 829 N N . SER A 1 103 ? -19.461 -7.959 10.976 1.00 92.56 103 SER A N 1
ATOM 830 C CA . SER A 1 103 ? -18.243 -8.421 11.655 1.00 92.56 103 SER A CA 1
ATOM 831 C C . SER A 1 103 ? -17.053 -7.473 11.496 1.00 92.56 103 SER A C 1
ATOM 833 O O . SER A 1 103 ? -15.973 -7.758 12.015 1.00 92.56 103 SER A O 1
ATOM 835 N N . ARG A 1 104 ? -17.206 -6.368 10.754 1.00 95.19 104 ARG A N 1
ATOM 836 C CA . ARG A 1 104 ? -16.118 -5.408 10.556 1.00 95.19 104 ARG A CA 1
ATOM 837 C C . ARG A 1 104 ? -16.092 -4.361 11.664 1.00 95.19 104 ARG A C 1
ATOM 839 O O . ARG A 1 104 ? -17.084 -3.696 11.944 1.00 95.19 104 ARG A O 1
ATOM 846 N N . HIS A 1 105 ? -14.908 -4.154 12.222 1.00 96.50 105 HIS A N 1
ATOM 847 C CA . HIS A 1 105 ? -14.601 -3.094 13.176 1.00 96.50 105 HIS A CA 1
ATOM 848 C C . HIS A 1 105 ? -13.963 -1.903 12.446 1.00 96.50 105 HIS A C 1
ATOM 850 O O . HIS A 1 105 ? -13.384 -2.079 11.364 1.00 96.50 105 HIS A O 1
ATOM 856 N N . PRO A 1 106 ? -13.973 -0.687 13.019 1.00 96.88 106 PRO A N 1
ATOM 857 C CA . PRO A 1 106 ? -13.334 0.491 12.427 1.00 96.88 106 PRO A CA 1
ATOM 858 C C . PRO A 1 106 ? -11.803 0.467 12.599 1.00 96.88 106 PRO A C 1
ATOM 860 O O . PRO A 1 106 ? -11.165 1.476 12.892 1.00 96.88 106 PRO A O 1
ATOM 863 N N . HIS A 1 107 ? -11.195 -0.708 12.445 1.00 98.38 107 HIS A N 1
ATOM 864 C CA . HIS A 1 107 ? -9.757 -0.894 12.513 1.00 98.38 107 HIS A CA 1
ATOM 865 C C . HIS A 1 107 ? -9.100 -0.581 11.167 1.00 98.38 107 HIS A C 1
ATOM 867 O O . HIS A 1 107 ? -9.630 -0.906 10.096 1.00 98.38 107 HIS A O 1
ATOM 873 N N . LEU A 1 108 ? -7.920 0.025 11.257 1.00 98.81 108 LEU A N 1
ATOM 874 C CA . LEU A 1 108 ? -6.989 0.246 10.165 1.00 98.81 108 LEU A CA 1
ATOM 875 C C . LEU A 1 108 ? -5.915 -0.835 10.241 1.00 98.81 108 LEU A C 1
ATOM 877 O O . LEU A 1 108 ? -5.296 -1.029 11.288 1.00 98.81 108 LEU A O 1
ATOM 881 N N . LEU A 1 109 ? -5.681 -1.516 9.131 1.00 98.88 109 LEU A N 1
ATOM 882 C CA . LEU A 1 109 ? -4.716 -2.595 9.011 1.00 98.88 109 LEU A CA 1
ATOM 883 C C . LEU A 1 109 ? -3.589 -2.171 8.073 1.00 98.88 109 LEU A C 1
ATOM 885 O O . LEU A 1 109 ? -3.850 -1.740 6.952 1.00 98.88 109 LEU A O 1
ATOM 889 N N . TYR A 1 110 ? -2.341 -2.308 8.514 1.00 98.75 110 TYR A N 1
ATOM 890 C CA . TYR A 1 110 ? -1.173 -2.138 7.658 1.00 98.75 110 TYR A CA 1
ATOM 891 C C . TYR A 1 110 ? -0.295 -3.387 7.714 1.00 98.75 110 TYR A C 1
ATOM 893 O O . TYR A 1 110 ? 0.400 -3.620 8.702 1.00 98.75 110 TYR A O 1
ATOM 901 N N . ILE A 1 111 ? -0.342 -4.182 6.649 1.00 98.50 111 ILE A N 1
ATOM 902 C CA . ILE A 1 111 ? 0.505 -5.349 6.414 1.00 98.50 111 ILE A CA 1
ATOM 903 C C . ILE A 1 111 ? 1.718 -4.900 5.594 1.00 98.50 111 ILE A C 1
ATOM 905 O O . ILE A 1 111 ? 1.634 -4.677 4.386 1.00 98.50 111 ILE A O 1
ATOM 909 N N . ALA A 1 112 ? 2.859 -4.732 6.256 1.00 96.69 112 ALA A N 1
ATOM 910 C CA . ALA A 1 112 ? 4.116 -4.366 5.622 1.00 96.69 112 ALA A CA 1
ATOM 911 C C . ALA A 1 112 ? 5.312 -4.771 6.490 1.00 96.69 112 ALA A C 1
ATOM 913 O O . ALA A 1 112 ? 5.306 -4.613 7.705 1.00 96.69 112 ALA A O 1
ATOM 914 N N . GLN A 1 113 ? 6.397 -5.223 5.856 1.00 95.44 113 GLN A N 1
ATOM 915 C CA . GLN A 1 113 ? 7.659 -5.455 6.568 1.00 95.44 113 GLN A CA 1
ATOM 916 C C . GLN A 1 113 ? 8.139 -4.167 7.245 1.00 95.44 113 GLN A C 1
ATOM 918 O O . GLN A 1 113 ? 8.043 -3.088 6.653 1.00 95.44 113 GLN A O 1
ATOM 923 N N . PHE A 1 114 ? 8.727 -4.267 8.439 1.00 95.94 114 PHE A N 1
ATOM 924 C CA . PHE A 1 114 ? 9.196 -3.107 9.200 1.00 95.94 114 PHE A CA 1
ATOM 925 C C . PHE A 1 114 ? 10.468 -2.482 8.606 1.00 95.94 114 PHE A C 1
ATOM 927 O O . PHE A 1 114 ? 11.554 -2.544 9.177 1.00 95.94 114 PHE A O 1
ATOM 934 N N . ARG A 1 115 ? 10.319 -1.793 7.471 1.00 92.69 115 ARG A N 1
ATOM 935 C CA . ARG A 1 115 ? 11.404 -1.171 6.702 1.00 92.69 115 ARG A CA 1
ATOM 936 C C . ARG A 1 115 ? 11.252 0.350 6.558 1.00 92.69 115 ARG A C 1
ATOM 938 O O . ARG A 1 115 ? 10.130 0.856 6.684 1.00 92.69 115 ARG A O 1
ATOM 945 N N . PRO A 1 116 ? 12.344 1.099 6.291 1.00 92.56 116 PRO A N 1
ATOM 946 C CA . PRO A 1 116 ? 12.286 2.551 6.099 1.00 92.56 116 PRO A CA 1
ATOM 947 C C . PRO A 1 116 ? 11.322 2.978 4.986 1.00 92.56 116 PRO A C 1
ATOM 949 O O . PRO A 1 116 ? 10.494 3.863 5.186 1.00 92.56 116 PRO A O 1
ATOM 952 N N . GLU A 1 117 ? 11.387 2.319 3.831 1.00 91.94 117 GLU A N 1
ATOM 953 C CA . GLU A 1 117 ? 10.588 2.637 2.648 1.00 91.94 117 GLU A CA 1
ATOM 954 C C . GLU A 1 117 ? 9.084 2.440 2.868 1.00 91.94 117 GLU A C 1
ATOM 956 O O . GLU A 1 117 ? 8.281 3.131 2.249 1.00 91.94 117 GLU A O 1
ATOM 961 N N . LYS A 1 118 ? 8.695 1.565 3.805 1.00 95.25 118 LYS A N 1
ATOM 962 C CA . LYS A 1 118 ? 7.293 1.328 4.175 1.00 95.25 118 LYS A CA 1
ATOM 963 C C . LYS A 1 118 ? 6.702 2.439 5.040 1.00 95.25 118 LYS A C 1
ATOM 965 O O . LYS A 1 118 ? 5.514 2.413 5.317 1.00 95.25 118 LYS A O 1
ATOM 970 N N . ASN A 1 119 ? 7.502 3.411 5.479 1.00 96.75 119 ASN A N 1
ATOM 971 C CA . ASN A 1 119 ? 7.042 4.653 6.102 1.00 96.75 119 ASN A CA 1
ATOM 972 C C . ASN A 1 119 ? 5.930 4.477 7.167 1.00 96.75 119 ASN A C 1
ATOM 974 O O . ASN A 1 119 ? 4.890 5.139 7.140 1.00 96.75 119 ASN A O 1
ATOM 978 N N . HIS A 1 120 ? 6.149 3.565 8.119 1.00 98.44 120 HIS A N 1
ATOM 979 C CA . HIS A 1 120 ? 5.231 3.312 9.239 1.00 98.44 120 HIS A CA 1
ATOM 980 C C . HIS A 1 120 ? 5.016 4.554 10.115 1.00 98.44 120 HIS A C 1
ATOM 982 O O . HIS A 1 120 ? 3.943 4.743 10.684 1.00 98.44 120 HIS A O 1
ATOM 988 N N . GLN A 1 121 ? 6.030 5.421 10.195 1.00 98.31 121 GLN A N 1
ATOM 989 C CA . GLN A 1 121 ? 5.957 6.691 10.910 1.00 98.31 121 GLN A CA 1
ATOM 990 C C . GLN A 1 121 ? 4.834 7.581 10.363 1.00 98.31 121 GLN A C 1
ATOM 992 O O . GLN A 1 121 ? 4.046 8.094 11.152 1.00 98.31 121 GLN A O 1
ATOM 997 N N . LEU A 1 122 ? 4.704 7.704 9.036 1.00 98.50 122 LEU A N 1
ATOM 998 C CA . LEU A 1 122 ? 3.607 8.452 8.417 1.00 98.50 122 LEU A CA 1
ATOM 999 C C . LEU A 1 122 ? 2.235 7.903 8.836 1.00 98.50 122 LEU A C 1
ATOM 1001 O O . LEU A 1 122 ? 1.351 8.688 9.169 1.00 98.50 122 LEU A O 1
ATOM 1005 N N . VAL A 1 123 ? 2.070 6.576 8.885 1.00 98.69 123 VAL A N 1
ATOM 1006 C CA . VAL A 1 123 ? 0.806 5.942 9.303 1.00 98.69 123 VAL A CA 1
ATOM 1007 C C . VAL A 1 123 ? 0.492 6.241 10.766 1.00 98.69 123 VAL A C 1
ATOM 1009 O O . VAL A 1 123 ? -0.627 6.647 11.068 1.00 98.69 123 VAL A O 1
ATOM 1012 N N . LEU A 1 124 ? 1.472 6.116 11.667 1.00 98.81 124 LEU A N 1
ATOM 1013 C CA . LEU A 1 124 ? 1.300 6.446 13.087 1.00 98.81 124 LEU A CA 1
ATOM 1014 C C . LEU A 1 124 ? 0.931 7.919 13.288 1.00 98.81 124 LEU A C 1
ATOM 1016 O O . LEU A 1 124 ? -0.020 8.226 14.005 1.00 98.81 124 LEU A O 1
ATOM 1020 N N . THR A 1 125 ? 1.642 8.836 12.628 1.00 98.75 125 THR A N 1
ATOM 1021 C CA . THR A 1 125 ? 1.358 10.273 12.714 1.00 98.75 125 THR A CA 1
ATOM 1022 C C . THR A 1 125 ? -0.019 10.611 12.143 1.00 98.75 125 THR A C 1
ATOM 1024 O O . THR A 1 125 ? -0.759 11.380 12.756 1.00 98.75 125 THR A O 1
ATOM 1027 N N . ALA A 1 126 ? -0.397 10.032 11.002 1.00 98.75 126 ALA A N 1
ATOM 1028 C CA . ALA A 1 126 ? -1.717 10.230 10.412 1.00 98.75 126 ALA A CA 1
ATOM 1029 C C . ALA A 1 126 ? -2.835 9.684 11.308 1.00 98.75 126 ALA A C 1
ATOM 1031 O O . ALA A 1 126 ? -3.840 10.358 11.525 1.00 98.75 126 ALA A O 1
ATOM 1032 N N . PHE A 1 127 ? -2.645 8.495 11.879 1.00 98.75 127 PHE A N 1
ATOM 1033 C CA . PHE A 1 127 ? -3.618 7.887 12.778 1.00 98.75 127 PHE A CA 1
ATOM 1034 C C . PHE A 1 127 ? -3.791 8.696 14.070 1.00 98.75 127 PHE A C 1
ATOM 1036 O O . PHE A 1 127 ? -4.920 8.927 14.496 1.00 98.75 127 PHE A O 1
ATOM 1043 N N . ALA A 1 128 ? -2.703 9.231 14.636 1.00 98.56 128 ALA A N 1
ATOM 1044 C CA . ALA A 1 128 ? -2.778 10.152 15.770 1.00 98.56 128 ALA A CA 1
ATOM 1045 C C . ALA A 1 128 ? -3.580 11.415 15.438 1.00 98.56 128 ALA A C 1
ATOM 1047 O O . ALA A 1 128 ? -4.464 11.810 16.196 1.00 98.56 128 ALA A O 1
ATOM 1048 N N . ARG A 1 129 ? -3.325 12.032 14.277 1.00 98.12 129 ARG A N 1
ATOM 1049 C CA . ARG A 1 129 ? -4.098 13.197 13.812 1.00 98.12 129 ARG A CA 1
ATOM 1050 C C . ARG A 1 129 ? -5.577 12.864 13.640 1.00 98.12 129 ARG A C 1
ATOM 1052 O O . ARG A 1 129 ? -6.422 13.656 14.050 1.00 98.12 129 ARG A O 1
ATOM 1059 N N . PHE A 1 130 ? -5.881 11.702 13.067 1.00 97.62 130 PHE A N 1
ATOM 1060 C CA . PHE A 1 130 ? -7.244 11.209 12.919 1.00 97.62 130 PHE A CA 1
ATOM 1061 C C . PHE A 1 130 ? -7.939 11.087 14.283 1.00 97.62 130 PHE A C 1
ATOM 1063 O O . PHE A 1 130 ? -8.968 11.730 14.477 1.00 97.62 130 PHE A O 1
ATOM 1070 N N . LEU A 1 131 ? -7.352 10.382 15.257 1.00 96.25 131 LEU A N 1
ATOM 1071 C CA . LEU A 1 131 ? -7.946 10.226 16.591 1.00 96.25 131 LEU A CA 1
ATOM 1072 C C . LEU A 1 131 ? -8.135 11.566 17.320 1.00 96.25 131 LEU A C 1
ATOM 1074 O O . LEU A 1 131 ? -9.210 11.822 17.858 1.00 96.25 131 LEU A O 1
ATOM 1078 N N . HIS A 1 132 ? -7.141 12.459 17.285 1.00 93.06 132 HIS A N 1
ATOM 1079 C CA . HIS A 1 132 ? -7.253 13.776 17.922 1.00 93.06 132 HIS A CA 1
ATOM 1080 C C . HIS A 1 132 ? -8.336 14.657 17.277 1.00 93.06 132 HIS A C 1
ATOM 1082 O O . HIS A 1 132 ? -9.015 15.404 17.979 1.00 93.06 132 HIS A O 1
ATOM 1088 N N . SER A 1 133 ? -8.550 14.548 15.958 1.00 90.50 133 SER A N 1
ATOM 1089 C CA . SER A 1 133 ? -9.626 15.280 15.271 1.00 90.50 133 SER A CA 1
ATOM 1090 C C . SER A 1 133 ? -11.029 14.827 15.690 1.00 90.50 133 SER A C 1
ATOM 1092 O O . SER A 1 133 ? -11.953 15.634 15.686 1.00 90.50 133 SER A O 1
ATOM 1094 N N . GLN A 1 134 ? -11.185 13.561 16.100 1.00 82.06 134 GLN A N 1
ATOM 1095 C CA . GLN A 1 134 ? -12.452 13.037 16.623 1.00 82.06 134 GLN A CA 1
ATOM 1096 C C . GLN A 1 134 ? -12.733 13.537 18.048 1.00 82.06 134 GLN A C 1
ATOM 1098 O O . GLN A 1 134 ? -13.886 13.737 18.417 1.00 82.06 134 GLN A O 1
ATOM 1103 N N . GLN A 1 135 ? -11.685 13.758 18.849 1.00 77.81 135 GLN A N 1
ATOM 1104 C CA . GLN A 1 135 ? -11.796 14.233 20.235 1.00 77.81 135 GLN A CA 1
ATOM 1105 C C . GLN A 1 135 ? -12.080 15.739 20.334 1.00 77.81 135 GLN A C 1
ATOM 1107 O O . GLN A 1 135 ? -12.704 16.186 21.296 1.00 77.81 135 GLN A O 1
ATOM 1112 N N . HIS A 1 136 ? -11.661 16.518 19.332 1.00 67.31 136 HIS A N 1
ATOM 1113 C CA . HIS A 1 136 ? -11.914 17.955 19.244 1.00 67.31 136 HIS A CA 1
ATOM 1114 C C . HIS A 1 136 ? -12.563 18.321 17.900 1.00 67.31 136 HIS A C 1
ATOM 1116 O O . HIS A 1 136 ? -11.883 18.864 17.020 1.00 67.31 136 HIS A O 1
ATOM 1122 N N . PRO A 1 137 ? -13.876 18.064 17.723 1.00 65.62 137 PRO A N 1
ATOM 1123 C CA . PRO A 1 137 ? -14.606 18.552 16.562 1.00 65.62 137 PRO A CA 1
ATOM 1124 C C . PRO A 1 137 ? -14.504 20.076 16.551 1.00 65.62 137 PRO A C 1
ATOM 1126 O O . PRO A 1 137 ? -14.995 20.750 17.456 1.00 65.62 137 PRO A O 1
ATOM 1129 N N . SER A 1 138 ? -13.805 20.639 15.567 1.00 52.00 138 SER A N 1
ATOM 1130 C CA . SER A 1 138 ? -13.667 22.089 15.463 1.00 52.00 138 SER A CA 1
ATOM 1131 C C . SER A 1 138 ? -15.060 22.712 15.321 1.00 52.00 138 SER A C 1
ATOM 1133 O O . SER A 1 138 ? -15.811 22.360 14.413 1.00 52.00 138 SER A O 1
ATOM 1135 N N . THR A 1 139 ? -15.406 23.646 16.211 1.00 48.31 139 THR A N 1
ATOM 1136 C CA . THR A 1 139 ? -16.641 24.455 16.220 1.00 48.31 139 THR A CA 1
ATOM 1137 C C . THR A 1 139 ? -16.674 25.478 15.074 1.00 48.31 139 THR A C 1
ATOM 1139 O O . THR A 1 139 ? -16.991 26.648 15.269 1.00 48.31 139 THR A O 1
ATOM 1142 N N . SER A 1 140 ? -16.314 25.064 13.861 1.00 45.75 140 SER A N 1
ATOM 1143 C CA . SER A 1 140 ? -16.169 25.927 12.688 1.00 45.75 140 SER A CA 1
ATOM 1144 C C . SER A 1 140 ? -16.896 25.334 11.481 1.00 45.75 140 SER A C 1
ATOM 1146 O O . SER A 1 140 ? -16.291 24.949 10.485 1.00 45.75 140 SER A O 1
ATOM 1148 N N . SER A 1 141 ? -18.219 25.237 11.593 1.00 40.03 141 SER A N 1
ATOM 1149 C CA . SER A 1 141 ? -19.152 25.314 10.461 1.00 40.03 141 SER A CA 1
ATOM 1150 C C . SER A 1 141 ? -20.542 25.687 10.983 1.00 40.03 141 SER A C 1
ATOM 1152 O O . SER A 1 141 ? -21.497 24.917 10.974 1.00 40.03 141 SER A O 1
ATOM 1154 N N . SER A 1 142 ? -20.656 26.917 11.480 1.00 40.34 142 SER A N 1
ATOM 1155 C CA . SER A 1 142 ? -21.937 27.588 11.665 1.00 40.34 142 SER A CA 1
ATOM 1156 C C . SER A 1 142 ? -22.539 27.899 10.292 1.00 40.34 142 SER A C 1
ATOM 1158 O O . SER A 1 142 ? -22.341 28.955 9.699 1.00 40.34 142 SER A O 1
ATOM 1160 N N . THR A 1 143 ? -23.311 26.960 9.764 1.00 33.75 143 THR A N 1
ATOM 1161 C CA . THR A 1 143 ? -24.438 27.286 8.891 1.00 33.75 143 THR A CA 1
ATOM 1162 C C . THR A 1 143 ? -25.599 26.405 9.335 1.00 33.75 143 THR A C 1
ATOM 1164 O O . THR A 1 143 ? -25.507 25.185 9.206 1.00 33.75 143 THR A O 1
ATOM 1167 N N . PRO A 1 144 ? -26.672 26.972 9.910 1.00 39.69 144 PRO A N 1
ATOM 1168 C CA . PRO A 1 144 ? -27.816 26.181 10.326 1.00 39.69 144 PRO A CA 1
ATOM 1169 C C . PRO A 1 144 ? -28.566 25.723 9.072 1.00 39.69 144 PRO A C 1
ATOM 1171 O O . PRO A 1 144 ? -29.340 26.481 8.494 1.00 39.69 144 PRO A O 1
ATOM 1174 N N . SER A 1 145 ? -28.346 24.485 8.625 1.00 32.72 145 SER A N 1
ATOM 1175 C CA . SER A 1 145 ? -29.321 23.825 7.761 1.00 32.72 145 SER A CA 1
ATOM 1176 C C . SER A 1 145 ? -30.378 23.186 8.652 1.00 32.72 145 SER A C 1
ATOM 1178 O O . SER A 1 145 ? -30.195 22.093 9.187 1.00 32.72 145 SER A O 1
ATOM 1180 N N . THR A 1 146 ? -31.489 23.894 8.819 1.00 33.69 146 THR A N 1
ATOM 1181 C CA . THR A 1 146 ? -32.743 23.350 9.333 1.00 33.69 146 THR A CA 1
ATOM 1182 C C . THR A 1 146 ? -33.211 22.234 8.401 1.00 33.69 146 THR A C 1
ATOM 1184 O O . THR A 1 146 ? -33.899 22.472 7.415 1.00 33.69 146 THR A O 1
ATOM 1187 N N . THR A 1 147 ? -32.811 20.999 8.675 1.00 30.22 147 THR A N 1
ATOM 1188 C CA . THR A 1 147 ? -33.535 19.795 8.260 1.00 30.22 147 THR A CA 1
ATOM 1189 C C . THR A 1 147 ? -33.234 18.727 9.295 1.00 30.22 147 THR A C 1
ATOM 1191 O O . THR A 1 147 ? -32.228 18.026 9.238 1.00 30.22 147 THR A O 1
ATOM 1194 N N . THR A 1 148 ? -34.120 18.652 10.280 1.00 31.97 148 THR A N 1
ATOM 11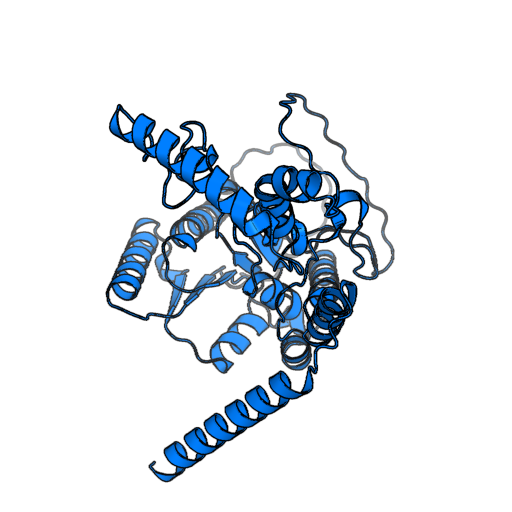95 C CA . THR A 1 148 ? -34.252 17.550 11.223 1.00 31.97 148 THR A CA 1
ATOM 1196 C C . THR A 1 148 ? -34.417 16.251 10.435 1.00 31.97 148 THR A C 1
ATOM 1198 O O . THR A 1 148 ? -35.515 15.914 10.009 1.00 31.97 148 THR A O 1
ATOM 1201 N N . THR A 1 149 ? -33.319 15.536 10.202 1.00 28.73 149 THR A N 1
ATOM 1202 C CA . THR A 1 149 ? -33.355 14.104 9.908 1.00 28.73 149 THR A CA 1
ATOM 1203 C C . THR A 1 149 ? -32.601 13.426 11.029 1.00 28.73 149 THR A C 1
ATOM 1205 O O . THR A 1 149 ? -31.419 13.664 11.259 1.00 28.73 149 THR A O 1
ATOM 1208 N N . THR A 1 150 ? -33.360 12.655 11.782 1.00 29.94 150 THR A N 1
ATOM 1209 C CA . THR A 1 150 ? -32.983 11.864 12.937 1.00 29.94 150 THR A CA 1
ATOM 1210 C C . THR A 1 150 ? -31.884 10.874 12.541 1.00 29.94 150 THR A C 1
ATOM 1212 O O . THR A 1 150 ? -32.167 9.761 12.107 1.00 29.94 150 THR A O 1
ATOM 1215 N N . THR A 1 151 ? -30.615 11.266 12.665 1.00 31.42 151 THR A N 1
ATOM 1216 C CA . THR A 1 151 ? -29.508 10.306 12.673 1.00 31.42 151 THR A CA 1
ATOM 1217 C C . THR A 1 151 ? -29.522 9.629 14.034 1.00 31.42 151 THR A C 1
ATOM 1219 O O . THR A 1 151 ? -28.993 10.139 15.018 1.00 31.42 151 THR A O 1
ATOM 1222 N N . THR A 1 152 ? -30.207 8.493 14.088 1.00 31.36 152 THR A N 1
ATOM 1223 C CA . THR A 1 152 ? -30.105 7.490 15.143 1.00 31.36 152 THR A CA 1
ATOM 1224 C C . THR A 1 152 ? -28.631 7.128 15.327 1.00 31.36 152 THR A C 1
ATOM 1226 O O . THR A 1 152 ? -28.082 6.369 14.536 1.00 31.36 152 THR A O 1
ATOM 1229 N N . THR A 1 153 ? -27.981 7.680 16.347 1.00 31.81 153 THR A N 1
ATOM 1230 C CA . THR A 1 153 ? -26.697 7.191 16.864 1.00 31.81 153 THR A CA 1
ATOM 1231 C C . THR A 1 153 ? -26.948 5.868 17.597 1.00 31.81 153 THR A C 1
ATOM 1233 O O . THR A 1 153 ? -27.613 5.896 18.635 1.00 31.81 153 THR A O 1
ATOM 1236 N N . PRO A 1 154 ? -26.453 4.705 17.132 1.00 35.41 154 PRO A N 1
ATOM 1237 C CA . PRO A 1 154 ? -26.529 3.463 17.886 1.00 35.41 154 PRO A CA 1
ATOM 1238 C C . PRO A 1 154 ? -25.183 3.203 18.583 1.00 35.41 154 PRO A C 1
ATOM 1240 O O . PRO A 1 154 ? -24.245 2.764 17.932 1.00 35.41 154 PRO A O 1
ATOM 1243 N N . GLY A 1 155 ? -25.108 3.456 19.898 1.00 34.12 155 GLY A N 1
ATOM 1244 C CA . GLY A 1 155 ? -24.018 3.024 20.799 1.00 34.12 155 GLY A CA 1
ATOM 1245 C C . GLY A 1 155 ? -22.605 3.564 20.496 1.00 34.12 155 GLY A C 1
ATOM 1246 O O . GLY A 1 155 ? -22.356 4.107 19.421 1.00 34.12 155 GLY A O 1
ATOM 1247 N N . PRO A 1 156 ? -21.639 3.457 21.432 1.00 41.00 156 PRO A N 1
ATOM 1248 C CA . PRO A 1 156 ? -20.252 3.739 21.100 1.00 41.00 156 PRO A CA 1
ATOM 1249 C C . PRO A 1 156 ? -19.752 2.591 20.219 1.00 41.00 156 PRO A C 1
ATOM 1251 O O . PRO A 1 156 ? -19.454 1.508 20.715 1.00 41.00 156 PRO A O 1
ATOM 1254 N N . ALA A 1 157 ? -19.716 2.812 18.905 1.00 67.06 157 ALA A N 1
ATOM 1255 C CA . ALA A 1 157 ? -18.980 1.952 17.987 1.00 67.06 157 ALA A CA 1
ATOM 1256 C C . ALA A 1 157 ? -17.562 1.722 18.541 1.00 67.06 157 ALA A C 1
ATOM 1258 O O . ALA A 1 157 ? -16.980 2.650 19.112 1.00 67.06 157 ALA A O 1
ATOM 1259 N N . ASP A 1 158 ? -17.029 0.502 18.398 1.00 81.94 158 ASP A N 1
ATOM 1260 C CA . ASP A 1 158 ? -15.676 0.161 18.852 1.00 81.94 158 ASP A CA 1
ATOM 1261 C C . ASP A 1 158 ? -14.686 1.280 18.488 1.00 81.94 158 ASP A C 1
ATOM 1263 O O . ASP A 1 158 ? -14.697 1.753 17.347 1.0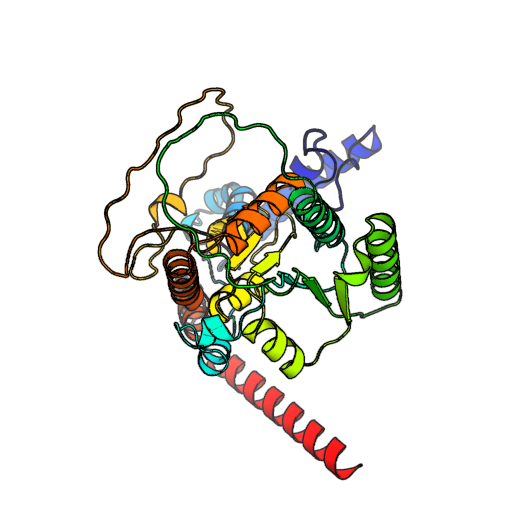0 81.94 158 ASP A O 1
ATOM 1267 N N . PRO A 1 159 ? -13.830 1.747 19.414 1.00 92.31 159 PRO A N 1
ATOM 1268 C CA . PRO A 1 159 ? -12.890 2.807 19.092 1.00 92.31 159 PRO A CA 1
ATOM 1269 C C . PRO A 1 159 ? -11.943 2.338 17.974 1.00 92.31 159 PRO A C 1
ATOM 1271 O O . PRO A 1 159 ? -11.453 1.205 18.030 1.00 92.31 159 PRO A O 1
ATOM 1274 N N . PRO A 1 160 ? -11.633 3.186 16.975 1.00 96.31 160 PRO A N 1
ATOM 1275 C CA . PRO A 1 160 ? -10.689 2.824 15.927 1.00 96.31 160 PRO A CA 1
ATOM 1276 C C . PRO A 1 160 ? -9.333 2.401 16.500 1.00 96.31 160 PRO A C 1
ATOM 1278 O O . PRO A 1 160 ? -8.787 3.053 17.394 1.00 96.31 160 PRO A O 1
ATOM 1281 N N . LYS A 1 161 ? -8.763 1.334 15.936 1.00 98.38 161 LYS A N 1
ATOM 1282 C CA . LYS A 1 161 ? -7.420 0.831 16.258 1.00 98.38 161 LYS A CA 1
ATOM 1283 C C . LYS A 1 161 ? -6.577 0.745 14.997 1.00 98.38 161 LYS A C 1
ATOM 1285 O O . LYS A 1 161 ? -7.102 0.462 13.923 1.00 98.38 161 LYS A O 1
ATOM 1290 N N . LEU A 1 162 ? -5.275 0.939 15.143 1.00 98.81 162 LEU A N 1
ATOM 1291 C CA . LEU A 1 162 ? -4.290 0.705 14.096 1.00 98.81 162 LEU A CA 1
ATOM 1292 C C . LEU A 1 162 ? -3.532 -0.588 14.395 1.00 98.81 162 LEU A C 1
ATOM 1294 O O . LEU A 1 162 ? -2.914 -0.725 15.448 1.00 98.81 162 LEU A O 1
ATOM 1298 N N . ILE A 1 163 ? -3.565 -1.526 13.458 1.00 98.88 163 ILE A N 1
ATOM 1299 C CA . ILE A 1 163 ? -2.904 -2.825 13.558 1.00 98.88 163 ILE A CA 1
ATOM 1300 C C . ILE A 1 163 ? -1.787 -2.851 12.518 1.00 98.88 163 ILE A C 1
ATOM 1302 O O . ILE A 1 163 ? -2.041 -2.791 11.316 1.00 98.88 163 ILE A O 1
ATOM 1306 N N . LEU A 1 164 ? -0.546 -2.908 12.990 1.00 98.88 164 LEU A N 1
ATOM 1307 C CA . LEU A 1 164 ? 0.662 -2.968 12.174 1.00 98.88 164 LEU A CA 1
ATOM 1308 C C . LEU A 1 164 ? 1.183 -4.405 12.184 1.00 98.88 164 LEU A C 1
ATOM 1310 O O . LEU A 1 164 ? 1.617 -4.887 13.231 1.00 98.88 164 LEU A O 1
ATOM 1314 N N . ILE A 1 165 ? 1.131 -5.079 11.038 1.00 98.62 165 ILE A N 1
ATOM 1315 C CA . ILE A 1 165 ? 1.591 -6.458 10.863 1.00 98.62 165 ILE A CA 1
ATOM 1316 C C . ILE A 1 165 ? 2.816 -6.462 9.956 1.00 98.62 165 ILE A C 1
ATOM 1318 O O . ILE A 1 165 ? 2.768 -5.919 8.854 1.00 98.62 165 ILE A O 1
ATOM 1322 N N . GLY A 1 166 ? 3.902 -7.099 10.385 1.00 97.00 166 GLY A N 1
ATOM 1323 C CA . GLY A 1 166 ? 5.124 -7.147 9.588 1.00 97.00 166 GLY A CA 1
ATOM 1324 C C . GLY A 1 166 ? 6.146 -8.151 10.094 1.00 97.00 166 GLY A C 1
ATOM 1325 O O . GLY A 1 166 ? 6.162 -8.498 11.271 1.00 97.00 166 GLY A O 1
ATOM 1326 N N . SER A 1 167 ? 7.026 -8.599 9.201 1.00 93.44 167 SER A N 1
ATOM 1327 C CA . SER A 1 167 ? 8.140 -9.474 9.568 1.00 93.44 167 SER A CA 1
ATOM 1328 C C . SER A 1 167 ? 9.264 -8.707 10.270 1.00 93.44 167 SER A C 1
ATOM 1330 O O . SER A 1 167 ? 9.556 -7.569 9.876 1.00 93.44 167 SER A O 1
ATOM 1332 N N . VAL A 1 168 ? 9.961 -9.355 11.202 1.00 94.12 168 VAL A N 1
ATOM 1333 C CA . VAL A 1 168 ? 11.204 -8.868 11.819 1.00 94.12 168 VAL A CA 1
ATOM 1334 C C . VAL A 1 168 ? 12.339 -9.835 11.484 1.00 94.12 168 VAL A C 1
ATOM 1336 O O . VAL A 1 168 ? 12.393 -10.945 11.996 1.00 94.12 168 VAL A O 1
ATOM 1339 N N . ARG A 1 169 ? 13.254 -9.428 10.598 1.00 91.25 169 ARG A N 1
ATOM 1340 C CA . ARG A 1 169 ? 14.261 -10.350 10.032 1.00 91.25 169 ARG A CA 1
ATOM 1341 C C . ARG A 1 169 ? 15.620 -10.271 10.715 1.00 91.25 169 ARG A C 1
ATOM 1343 O O . ARG A 1 169 ? 16.391 -11.222 10.668 1.00 91.25 169 ARG A O 1
ATOM 1350 N N . ASP A 1 170 ? 15.918 -9.122 11.304 1.00 92.81 170 ASP A N 1
ATOM 1351 C CA . ASP A 1 170 ? 17.210 -8.806 11.897 1.00 92.81 170 ASP A CA 1
ATOM 1352 C C . ASP A 1 170 ? 17.058 -7.774 13.031 1.00 92.81 170 ASP A C 1
ATOM 1354 O O . ASP A 1 170 ? 15.959 -7.313 13.367 1.00 92.81 170 ASP A O 1
ATOM 1358 N N . SER A 1 171 ? 18.184 -7.413 13.647 1.00 94.81 171 SER A N 1
ATOM 1359 C CA . SER A 1 171 ? 18.237 -6.426 14.726 1.00 94.81 171 SER A CA 1
ATOM 1360 C C . SER A 1 171 ? 17.823 -5.017 14.295 1.00 94.81 171 SER A C 1
ATOM 1362 O O . SER A 1 171 ? 17.361 -4.238 15.135 1.00 94.81 171 SER A O 1
ATOM 1364 N N . ASP A 1 172 ? 17.968 -4.669 13.015 1.00 93.62 172 ASP A N 1
ATOM 1365 C CA . ASP A 1 172 ? 17.604 -3.350 12.499 1.00 93.62 172 ASP A CA 1
ATOM 1366 C C . ASP A 1 172 ? 16.083 -3.227 12.373 1.00 93.62 172 ASP A C 1
ATOM 1368 O O . ASP A 1 172 ? 15.506 -2.215 12.794 1.00 93.62 172 ASP A O 1
ATOM 1372 N N . ASP A 1 173 ? 15.421 -4.269 11.865 1.00 93.31 173 ASP A N 1
ATOM 1373 C CA . ASP A 1 173 ? 13.962 -4.386 11.847 1.00 93.31 173 ASP A CA 1
ATOM 1374 C C . ASP A 1 173 ? 13.413 -4.350 13.291 1.00 93.31 173 ASP A C 1
ATOM 1376 O O . ASP A 1 173 ? 12.500 -3.573 13.589 1.00 93.31 173 ASP A O 1
ATOM 1380 N N . ALA A 1 174 ? 14.024 -5.091 14.227 1.00 95.00 174 ALA A N 1
ATOM 1381 C CA . ALA A 1 174 ? 13.619 -5.101 15.639 1.00 95.00 174 ALA A CA 1
ATOM 1382 C C . ALA A 1 174 ? 13.761 -3.715 16.297 1.00 95.00 174 ALA A C 1
ATOM 1384 O O . ALA A 1 174 ? 12.843 -3.219 16.960 1.00 95.00 174 ALA A O 1
ATOM 1385 N N . THR A 1 175 ? 14.887 -3.039 16.052 1.00 97.06 175 THR A N 1
ATOM 1386 C CA . THR A 1 175 ? 15.130 -1.664 16.512 1.00 97.06 175 THR A CA 1
ATOM 1387 C C . THR A 1 175 ? 14.096 -0.698 15.938 1.00 97.06 175 THR A C 1
ATOM 1389 O O . THR A 1 175 ? 13.661 0.237 16.618 1.00 97.06 175 THR A O 1
ATOM 1392 N N . ARG A 1 176 ? 13.664 -0.906 14.691 1.00 96.25 176 ARG A N 1
ATOM 1393 C CA . ARG A 1 176 ? 12.627 -0.081 14.068 1.00 96.25 176 ARG A CA 1
ATOM 1394 C C . ARG A 1 176 ? 11.282 -0.267 14.748 1.00 96.25 176 ARG A C 1
ATOM 1396 O O . ARG A 1 176 ? 10.652 0.737 15.071 1.00 96.25 176 ARG A O 1
ATOM 1403 N N . VAL A 1 177 ? 10.866 -1.504 15.013 1.00 97.81 177 VAL A N 1
ATOM 1404 C CA . VAL A 1 177 ? 9.631 -1.784 15.764 1.00 97.81 177 VAL A CA 1
ATOM 1405 C C . VAL A 1 177 ? 9.666 -1.091 17.125 1.00 97.81 177 VAL A C 1
ATOM 1407 O O . VAL A 1 177 ? 8.706 -0.417 17.493 1.00 97.81 177 VAL A O 1
ATOM 1410 N N . TYR A 1 178 ? 10.787 -1.177 17.845 1.00 97.94 178 TYR A N 1
ATOM 1411 C CA . TYR A 1 178 ? 10.956 -0.486 19.124 1.00 97.94 178 TYR A CA 1
ATOM 1412 C C . TYR A 1 178 ? 10.767 1.036 18.999 1.00 97.94 178 TYR A C 1
ATOM 1414 O O . TYR A 1 178 ? 9.967 1.623 19.728 1.00 97.94 178 TYR A O 1
ATOM 1422 N N . LYS A 1 179 ? 11.422 1.677 18.022 1.00 98.38 179 LYS A N 1
ATOM 1423 C CA . LYS A 1 179 ? 11.264 3.120 17.757 1.00 98.38 179 LYS A CA 1
ATOM 1424 C C . LYS A 1 179 ? 9.825 3.500 17.399 1.00 98.38 179 LYS A C 1
ATOM 1426 O O . LYS A 1 179 ? 9.341 4.536 17.841 1.00 98.38 179 LYS A O 1
ATOM 1431 N N . LEU A 1 180 ? 9.120 2.663 16.638 1.00 98.56 180 LEU A N 1
ATOM 1432 C CA . LEU A 1 180 ? 7.714 2.893 16.292 1.00 98.56 180 LEU A CA 1
ATOM 1433 C C . LEU A 1 180 ? 6.794 2.788 17.518 1.00 98.56 180 LEU A C 1
ATOM 1435 O O . LEU A 1 180 ? 5.842 3.559 17.632 1.00 98.56 180 LEU A O 1
ATOM 1439 N N . ARG A 1 181 ? 7.089 1.889 18.466 1.00 98.56 181 ARG A N 1
ATOM 1440 C CA . ARG A 1 181 ? 6.368 1.808 19.749 1.00 98.56 181 ARG A CA 1
ATOM 1441 C C . ARG A 1 181 ? 6.592 3.054 20.609 1.00 98.56 181 ARG A C 1
ATOM 1443 O O . ARG A 1 181 ? 5.629 3.558 21.184 1.00 98.56 181 ARG A O 1
ATOM 1450 N N . LEU A 1 182 ? 7.825 3.568 20.666 1.00 98.62 182 LEU A N 1
ATOM 1451 C CA . LEU A 1 182 ? 8.122 4.841 21.336 1.00 98.62 182 LEU A CA 1
ATOM 1452 C C . LEU A 1 182 ? 7.350 5.996 20.696 1.00 98.62 182 LEU A C 1
ATOM 1454 O O . LEU A 1 182 ? 6.681 6.744 21.401 1.00 98.62 182 LEU A O 1
ATOM 1458 N N . LEU A 1 183 ? 7.340 6.073 19.364 1.00 98.62 183 LEU A N 1
ATOM 1459 C CA . LEU A 1 183 ? 6.577 7.090 18.646 1.00 98.62 183 LEU A CA 1
ATOM 1460 C C . LEU A 1 183 ? 5.071 7.002 18.949 1.00 98.62 183 LEU A C 1
ATOM 1462 O O . LEU A 1 183 ? 4.435 8.024 19.181 1.00 98.62 183 LEU A O 1
ATOM 1466 N N . ALA A 1 184 ? 4.484 5.802 18.991 1.00 98.69 184 ALA A N 1
ATOM 1467 C CA . ALA A 1 184 ? 3.075 5.634 19.361 1.00 98.69 184 ALA A CA 1
ATOM 1468 C C . ALA A 1 184 ? 2.779 6.143 20.787 1.00 98.69 184 ALA A C 1
ATOM 1470 O O . ALA A 1 184 ? 1.709 6.702 21.041 1.00 98.69 184 ALA A O 1
ATOM 1471 N N . HIS A 1 185 ? 3.730 5.982 21.712 1.00 98.38 185 HIS A N 1
ATOM 1472 C CA . HIS A 1 185 ? 3.647 6.536 23.062 1.00 98.38 185 HIS A CA 1
ATOM 1473 C C . HIS A 1 185 ? 3.771 8.068 23.071 1.00 98.38 185 HIS A C 1
ATOM 1475 O O . HIS A 1 185 ? 2.942 8.738 23.684 1.00 98.38 185 HIS A O 1
ATOM 1481 N N . GLU A 1 186 ? 4.749 8.634 22.361 1.00 98.31 186 GLU A N 1
ATOM 1482 C CA . GLU A 1 186 ? 4.942 10.088 22.220 1.00 98.31 186 GLU A CA 1
ATOM 1483 C C . GLU A 1 186 ? 3.718 10.777 21.603 1.00 98.31 186 GLU A C 1
ATOM 1485 O O . GLU A 1 186 ? 3.288 11.831 22.068 1.00 98.31 186 GLU A O 1
ATOM 1490 N N . LEU A 1 187 ? 3.105 10.137 20.605 1.00 98.19 187 LEU A N 1
ATOM 1491 C CA . LEU A 1 187 ? 1.871 10.583 19.959 1.00 98.19 187 LEU A CA 1
ATOM 1492 C C . LEU A 1 187 ? 0.611 10.350 20.811 1.00 98.19 187 LEU A C 1
ATOM 1494 O O . LEU A 1 187 ? -0.475 10.715 20.372 1.00 98.19 187 LEU A O 1
ATOM 1498 N N . LYS A 1 188 ? 0.740 9.750 22.003 1.00 98.00 188 LYS A N 1
ATOM 1499 C CA . LYS A 1 188 ? -0.350 9.422 22.940 1.00 98.00 188 LYS A CA 1
ATOM 1500 C C . LYS A 1 188 ? -1.447 8.520 22.364 1.00 98.00 188 LYS A C 1
ATOM 1502 O O . LYS A 1 188 ? -2.606 8.618 22.751 1.00 98.00 188 LYS A O 1
ATOM 1507 N N . ILE A 1 189 ? -1.062 7.592 21.489 1.00 98.00 189 ILE A N 1
ATOM 1508 C CA . ILE A 1 189 ? -1.968 6.624 20.844 1.00 98.00 189 ILE A CA 1
ATOM 1509 C C . ILE A 1 189 ? -1.595 5.165 21.108 1.00 98.00 189 ILE A C 1
ATOM 1511 O O . ILE A 1 189 ? -2.152 4.272 20.479 1.00 98.00 189 ILE A O 1
ATOM 1515 N N . LYS A 1 190 ? -0.655 4.900 22.024 1.00 98.06 190 LYS A N 1
ATOM 1516 C CA . LYS A 1 190 ? -0.160 3.549 22.336 1.00 98.06 190 LYS A CA 1
ATOM 1517 C C . LYS A 1 190 ? -1.287 2.527 22.540 1.00 98.06 190 LYS A C 1
ATOM 1519 O O . LYS A 1 190 ? -1.215 1.445 21.974 1.00 98.06 190 LYS A O 1
ATOM 1524 N N . GLU A 1 191 ? -2.329 2.885 23.288 1.00 97.25 191 GLU A N 1
ATOM 1525 C CA . GLU A 1 191 ? -3.450 1.980 23.601 1.00 97.25 191 GLU A CA 1
ATOM 1526 C C . GLU A 1 191 ? -4.365 1.695 22.392 1.00 97.25 191 GLU A C 1
ATOM 1528 O O . GLU A 1 191 ? -5.128 0.730 22.390 1.00 97.25 191 GLU A O 1
ATOM 1533 N N . SER A 1 192 ? -4.255 2.497 21.330 1.00 97.94 192 SER A N 1
ATOM 1534 C CA . SER A 1 192 ? -4.983 2.326 20.069 1.00 97.94 192 SER A CA 1
ATOM 1535 C C . SER A 1 192 ? -4.126 1.694 18.967 1.00 97.94 192 SER A C 1
ATOM 1537 O O . SER A 1 192 ? -4.597 1.574 17.837 1.00 97.94 192 SER A O 1
ATOM 1539 N N . VAL A 1 193 ? -2.877 1.299 19.252 1.00 98.69 193 VAL A N 1
ATOM 1540 C CA . VAL A 1 193 ? -1.952 0.721 18.266 1.00 98.69 193 VAL A CA 1
ATOM 1541 C C . VAL A 1 193 ? -1.500 -0.671 18.696 1.00 98.69 193 VAL A C 1
ATOM 1543 O O . VAL A 1 193 ? -0.941 -0.863 19.771 1.00 98.69 193 VAL A O 1
ATOM 1546 N N . THR A 1 194 ? -1.671 -1.647 17.810 1.00 98.50 194 THR A N 1
ATOM 1547 C CA . THR A 1 194 ? -1.179 -3.018 17.984 1.00 98.50 194 THR A CA 1
ATOM 1548 C C . THR A 1 194 ? -0.084 -3.308 16.967 1.00 98.50 194 THR A C 1
ATOM 1550 O O . THR A 1 194 ? -0.232 -3.003 15.789 1.00 98.50 194 THR A O 1
ATOM 1553 N N . PHE A 1 195 ? 1.009 -3.919 17.418 1.00 98.56 195 PHE A N 1
ATOM 1554 C CA . PHE A 1 195 ? 2.086 -4.407 16.557 1.00 98.56 195 PHE A CA 1
ATOM 1555 C C . PHE A 1 195 ? 2.096 -5.932 16.617 1.00 98.56 195 PHE A C 1
ATOM 1557 O O . PHE A 1 195 ? 2.296 -6.487 17.701 1.00 98.56 195 PHE A O 1
ATOM 1564 N N . VAL A 1 196 ? 1.910 -6.581 15.472 1.00 98.25 196 VAL A N 1
ATOM 1565 C CA . VAL A 1 196 ? 1.957 -8.036 15.311 1.00 98.25 196 VAL A CA 1
ATOM 1566 C C . VAL A 1 196 ? 3.184 -8.370 14.467 1.00 98.25 196 VAL A C 1
ATOM 1568 O O . VAL A 1 196 ? 3.208 -8.133 13.260 1.00 98.25 196 VAL A O 1
ATOM 1571 N N . CYS A 1 197 ? 4.234 -8.861 15.119 1.00 97.69 197 CYS A N 1
ATOM 1572 C CA . CYS A 1 197 ? 5.446 -9.290 14.431 1.00 97.69 197 CYS A CA 1
ATOM 1573 C C . CYS A 1 197 ? 5.297 -10.746 13.991 1.00 97.69 197 CYS A C 1
ATOM 1575 O O . CYS A 1 197 ? 4.818 -11.558 14.780 1.00 97.69 197 CYS A O 1
ATOM 1577 N N . ASP A 1 198 ? 5.711 -11.046 12.760 1.00 96.06 198 ASP A N 1
ATOM 1578 C CA . ASP A 1 198 ? 5.821 -12.417 12.239 1.00 96.06 198 ASP A CA 1
ATOM 1579 C C . ASP A 1 198 ? 4.506 -13.216 12.360 1.00 96.06 198 ASP A C 1
ATOM 1581 O O . ASP A 1 198 ? 4.479 -14.364 12.799 1.00 96.06 198 ASP A O 1
ATOM 1585 N N . ALA A 1 199 ? 3.394 -12.568 11.991 1.00 96.44 199 ALA A N 1
ATOM 1586 C CA . ALA A 1 199 ? 2.063 -13.168 12.022 1.00 96.44 199 ALA A CA 1
ATOM 1587 C C . ALA A 1 199 ? 1.961 -14.380 11.084 1.00 96.44 199 ALA A C 1
ATOM 1589 O O . ALA A 1 199 ? 2.424 -14.331 9.942 1.00 96.44 199 ALA A O 1
ATOM 1590 N N . SER A 1 200 ? 1.273 -15.431 11.533 1.00 97.06 200 SER A N 1
ATOM 1591 C CA . SER A 1 200 ? 0.876 -16.537 10.662 1.00 97.06 200 SER A CA 1
ATOM 1592 C C . SER A 1 200 ? -0.150 -16.078 9.621 1.00 97.06 200 SER A C 1
ATOM 1594 O O . SER A 1 200 ? -0.869 -15.090 9.810 1.00 97.06 200 SER A O 1
ATOM 1596 N N . TRP A 1 201 ? -0.301 -16.853 8.546 1.00 94.88 201 TRP A N 1
ATOM 1597 C CA . TRP A 1 201 ? -1.350 -16.608 7.554 1.00 94.88 201 TRP A CA 1
ATOM 1598 C C . TRP A 1 201 ? -2.755 -16.584 8.175 1.00 94.88 201 TRP A C 1
ATOM 1600 O O . TRP A 1 201 ? -3.551 -15.694 7.887 1.00 94.88 201 TRP A O 1
ATOM 1610 N N . SER A 1 202 ? -3.041 -17.489 9.117 1.00 96.81 202 SER A N 1
ATOM 1611 C CA . SER A 1 202 ? -4.326 -17.518 9.827 1.00 96.81 202 SER A CA 1
ATOM 1612 C C . SER A 1 202 ? -4.594 -16.244 10.638 1.00 96.81 202 SER A C 1
ATOM 1614 O O . SER A 1 202 ? -5.728 -15.757 10.660 1.00 96.81 202 SER A O 1
ATOM 1616 N N . GLN A 1 203 ? -3.564 -15.658 11.259 1.00 97.62 203 GLN A N 1
ATOM 1617 C CA . GLN A 1 203 ? -3.672 -14.367 11.944 1.00 97.62 203 GLN A CA 1
ATOM 1618 C C . GLN A 1 203 ? -3.911 -13.225 10.949 1.00 97.62 203 GLN A C 1
ATOM 1620 O O . GLN A 1 203 ? -4.762 -12.368 11.195 1.00 97.62 203 GLN A O 1
ATOM 1625 N N . ILE A 1 204 ? -3.212 -13.227 9.810 1.00 97.88 204 ILE A N 1
ATOM 1626 C CA . ILE A 1 204 ? -3.420 -12.250 8.732 1.00 97.88 204 ILE A CA 1
ATOM 1627 C C . ILE A 1 204 ? -4.866 -12.314 8.221 1.00 97.88 204 ILE A C 1
ATOM 1629 O O . ILE A 1 204 ? -5.544 -11.284 8.192 1.00 97.88 204 ILE A O 1
ATOM 1633 N N . LEU A 1 205 ? -5.379 -13.509 7.911 1.00 97.56 205 LEU A N 1
ATOM 1634 C CA . LEU A 1 205 ? -6.763 -13.715 7.476 1.00 97.56 205 LEU A CA 1
ATOM 1635 C C . LEU A 1 205 ? -7.779 -13.226 8.516 1.00 97.56 205 LEU A C 1
ATOM 1637 O O . LEU A 1 205 ? -8.761 -12.577 8.156 1.00 97.56 205 LEU A O 1
ATOM 1641 N N . ALA A 1 206 ? -7.551 -13.482 9.808 1.00 97.81 206 ALA A N 1
ATOM 1642 C CA . ALA A 1 206 ? -8.432 -12.996 10.872 1.00 97.81 206 ALA A CA 1
ATOM 1643 C C . ALA A 1 206 ? -8.519 -11.457 10.902 1.00 97.81 206 ALA A C 1
ATOM 1645 O O . ALA A 1 206 ? -9.605 -10.889 11.062 1.00 97.81 206 ALA A O 1
ATOM 1646 N N . HIS A 1 207 ? -7.394 -10.770 10.694 1.00 98.38 207 HIS A N 1
ATOM 1647 C CA . HIS A 1 207 ? -7.368 -9.311 10.609 1.00 98.38 207 HIS A CA 1
ATOM 1648 C C . HIS A 1 207 ? -7.998 -8.783 9.314 1.00 98.38 207 HIS A C 1
ATOM 1650 O O . HIS A 1 207 ? -8.765 -7.822 9.368 1.00 98.38 207 HIS A O 1
ATOM 1656 N N . LEU A 1 208 ? -7.744 -9.419 8.168 1.00 98.44 208 LEU A N 1
ATOM 1657 C CA . LEU A 1 208 ? -8.355 -9.054 6.885 1.00 98.44 208 LEU A CA 1
ATOM 1658 C C . LEU A 1 208 ? -9.890 -9.200 6.907 1.00 98.44 208 LEU A C 1
ATOM 1660 O O . LEU A 1 208 ? -10.609 -8.341 6.393 1.00 98.44 208 LEU A O 1
ATOM 1664 N N . ARG A 1 209 ? -10.416 -10.239 7.567 1.00 97.75 209 ARG A N 1
ATOM 1665 C CA . ARG A 1 209 ? -11.868 -10.452 7.723 1.00 97.75 209 ARG A CA 1
ATOM 1666 C C . ARG A 1 209 ? -12.559 -9.328 8.496 1.00 97.75 209 ARG A C 1
ATOM 1668 O O . ARG A 1 209 ? -13.698 -8.986 8.193 1.00 97.75 209 ARG A O 1
ATOM 1675 N N . THR A 1 210 ? -11.884 -8.759 9.492 1.00 97.25 210 THR A N 1
ATOM 1676 C CA . THR A 1 210 ? -12.522 -7.900 10.503 1.00 97.25 210 THR A CA 1
ATOM 1677 C C . THR A 1 210 ? -12.139 -6.424 10.407 1.00 97.25 210 THR A C 1
ATOM 1679 O O . THR A 1 210 ? -12.869 -5.571 10.906 1.00 97.25 210 THR A O 1
ATOM 1682 N N . ALA A 1 211 ? -11.028 -6.065 9.764 1.00 98.38 211 ALA A N 1
ATOM 1683 C CA . ALA A 1 211 ? -10.654 -4.665 9.578 1.00 98.38 211 ALA A CA 1
ATOM 1684 C C . ALA A 1 211 ? -11.529 -3.973 8.518 1.00 98.38 211 ALA A C 1
ATOM 1686 O O . ALA A 1 211 ? -12.028 -4.593 7.576 1.00 98.38 211 ALA A O 1
ATOM 1687 N N . SER A 1 212 ? -11.701 -2.656 8.648 1.00 98.31 212 SER A N 1
ATOM 1688 C CA . SER A 1 212 ? -12.461 -1.864 7.674 1.00 98.31 212 SER A CA 1
ATOM 1689 C C . SER A 1 212 ? -11.578 -1.224 6.615 1.00 98.31 212 SER A C 1
ATOM 1691 O O . SER A 1 212 ? -12.012 -1.105 5.467 1.00 98.31 212 SER A O 1
ATOM 1693 N N . VAL A 1 213 ? -10.366 -0.815 6.991 1.00 98.88 213 VAL A N 1
ATOM 1694 C CA . VAL A 1 213 ? -9.467 -0.012 6.159 1.00 98.88 213 VAL A CA 1
ATOM 1695 C C . VAL A 1 213 ? -8.114 -0.702 6.048 1.00 98.88 213 VAL A C 1
ATOM 1697 O O . VAL A 1 213 ? -7.534 -1.079 7.062 1.00 98.88 213 VAL A O 1
ATOM 1700 N N . GLY A 1 214 ? -7.607 -0.843 4.826 1.00 98.88 214 GLY A N 1
ATOM 1701 C CA . GLY A 1 214 ? -6.244 -1.293 4.548 1.00 98.88 214 GLY A CA 1
ATOM 1702 C C . GLY A 1 214 ? -5.379 -0.087 4.202 1.00 98.88 214 GLY A C 1
ATOM 1703 O O . GLY A 1 214 ? -5.759 0.712 3.350 1.00 98.88 214 GLY A O 1
ATOM 1704 N N . VAL A 1 215 ? -4.242 0.090 4.864 1.00 98.81 215 VAL A N 1
ATOM 1705 C CA . VAL A 1 215 ? -3.379 1.267 4.694 1.00 98.81 215 VAL A CA 1
ATOM 1706 C C . VAL A 1 215 ? -2.111 0.876 3.946 1.00 98.81 215 VAL A C 1
ATOM 1708 O O . VAL A 1 215 ? -1.551 -0.189 4.188 1.00 98.81 215 VAL A O 1
ATOM 1711 N N . ASN A 1 216 ? -1.633 1.743 3.053 1.00 98.62 216 ASN A N 1
ATOM 1712 C CA . ASN A 1 216 ? -0.306 1.617 2.456 1.00 98.62 216 ASN A CA 1
ATOM 1713 C C . ASN A 1 216 ? 0.346 2.991 2.272 1.00 98.62 216 ASN A C 1
ATOM 1715 O O . ASN A 1 216 ? -0.094 3.785 1.448 1.00 98.62 216 ASN A O 1
ATOM 1719 N N . SER A 1 217 ? 1.404 3.286 3.025 1.00 97.81 217 SER A N 1
ATOM 1720 C CA . SER A 1 217 ? 2.060 4.605 3.016 1.00 97.81 217 SER A CA 1
ATOM 1721 C C . SER A 1 217 ? 3.360 4.653 2.212 1.00 97.81 217 SER A C 1
ATOM 1723 O O . SER A 1 217 ? 4.047 5.679 2.218 1.00 97.81 217 SER A O 1
ATOM 1725 N N . MET A 1 218 ? 3.723 3.558 1.537 1.00 96.25 218 MET A N 1
ATOM 1726 C CA . MET A 1 218 ? 4.963 3.478 0.772 1.00 96.25 218 MET A CA 1
ATOM 1727 C C . MET A 1 218 ? 4.939 4.449 -0.414 1.00 96.25 218 MET A C 1
ATOM 1729 O O . MET A 1 218 ? 4.117 4.346 -1.322 1.00 96.25 218 MET A O 1
ATOM 1733 N N . TRP A 1 219 ? 5.886 5.386 -0.419 1.00 94.62 219 TRP A N 1
ATOM 1734 C CA . TRP A 1 219 ? 6.069 6.322 -1.523 1.00 94.62 219 TRP A CA 1
ATOM 1735 C C . TRP A 1 219 ? 6.730 5.629 -2.715 1.00 94.62 219 TRP A C 1
ATOM 1737 O O . TRP A 1 219 ? 7.771 4.989 -2.561 1.00 94.62 219 TRP A O 1
ATOM 1747 N N . ASN A 1 220 ? 6.157 5.813 -3.906 1.00 93.44 220 ASN A N 1
ATOM 1748 C CA . ASN A 1 220 ? 6.638 5.234 -5.164 1.00 93.44 220 ASN A CA 1
ATOM 1749 C C . ASN A 1 220 ? 6.806 3.714 -5.070 1.00 93.44 220 ASN A C 1
ATOM 1751 O O . ASN A 1 220 ? 7.797 3.146 -5.531 1.00 93.44 220 ASN A O 1
ATOM 1755 N N . GLU A 1 221 ? 5.829 3.049 -4.454 1.00 93.75 221 GLU A N 1
ATOM 1756 C CA . GLU A 1 221 ? 5.777 1.599 -4.511 1.00 93.75 221 GLU A CA 1
ATOM 1757 C C . GLU A 1 221 ? 5.553 1.151 -5.953 1.00 93.75 221 GLU A C 1
ATOM 1759 O O . GLU A 1 221 ? 4.650 1.635 -6.631 1.00 93.75 221 GLU A O 1
ATOM 1764 N N . HIS A 1 222 ? 6.378 0.222 -6.429 1.00 92.69 222 HIS A N 1
ATOM 1765 C CA . HIS A 1 222 ? 6.316 -0.225 -7.817 1.00 92.69 222 HIS A CA 1
ATOM 1766 C C . HIS A 1 222 ? 4.955 -0.827 -8.174 1.00 92.69 222 HIS A C 1
ATOM 1768 O O . HIS A 1 222 ? 4.457 -0.549 -9.256 1.00 92.69 222 HIS A O 1
ATOM 1774 N N . PHE A 1 223 ? 4.353 -1.616 -7.277 1.00 94.38 223 PHE A N 1
ATOM 1775 C CA . PHE A 1 223 ? 3.066 -2.272 -7.518 1.00 94.38 223 PHE A CA 1
ATOM 1776 C C . PHE A 1 223 ? 2.147 -2.208 -6.293 1.00 94.38 223 PHE A C 1
ATOM 1778 O O . PHE A 1 223 ? 1.200 -1.436 -6.307 1.00 94.38 223 PHE A O 1
ATOM 1785 N N . GLY A 1 224 ? 2.470 -2.938 -5.218 1.00 95.19 224 GLY A N 1
ATOM 1786 C CA . GLY A 1 224 ? 1.693 -2.934 -3.971 1.00 95.19 224 GLY A CA 1
ATOM 1787 C C . GLY A 1 224 ? 0.743 -4.124 -3.835 1.00 95.19 224 GLY A C 1
ATOM 1788 O O . GLY A 1 224 ? -0.469 -3.945 -3.792 1.00 95.19 224 GLY A O 1
ATOM 1789 N N . ILE A 1 225 ? 1.302 -5.334 -3.708 1.00 95.88 225 ILE A N 1
ATOM 1790 C CA . ILE A 1 225 ? 0.543 -6.592 -3.540 1.00 95.88 225 ILE A CA 1
ATOM 1791 C C . ILE A 1 225 ? -0.454 -6.495 -2.377 1.00 95.88 225 ILE A C 1
ATOM 1793 O O . ILE A 1 225 ? -1.634 -6.759 -2.571 1.00 95.88 225 ILE A O 1
ATOM 1797 N N . GLY A 1 226 ? -0.018 -5.987 -1.218 1.00 97.06 226 GLY A N 1
ATOM 1798 C CA . GLY A 1 226 ? -0.896 -5.819 -0.054 1.00 97.06 226 GLY A CA 1
ATOM 1799 C C . GLY A 1 226 ? -2.123 -4.942 -0.321 1.00 97.06 226 GLY A C 1
ATOM 1800 O O . GLY A 1 226 ? -3.178 -5.163 0.258 1.00 97.06 226 GLY A O 1
ATOM 1801 N N . VAL A 1 227 ? -2.037 -3.980 -1.248 1.00 98.56 227 VAL A N 1
ATOM 1802 C CA . VAL A 1 227 ? -3.192 -3.156 -1.636 1.00 98.56 227 VAL A CA 1
ATOM 1803 C C . VAL A 1 227 ? -4.220 -3.982 -2.405 1.00 98.56 227 VAL A C 1
ATOM 1805 O O . VAL A 1 227 ? -5.417 -3.832 -2.168 1.00 98.56 227 VAL A O 1
ATOM 1808 N N . VAL A 1 228 ? -3.768 -4.870 -3.294 1.00 98.38 228 VAL A N 1
ATOM 1809 C CA . VAL A 1 228 ? -4.648 -5.811 -4.001 1.00 98.38 228 VAL A CA 1
ATOM 1810 C C . VAL A 1 228 ? -5.299 -6.776 -3.012 1.00 98.38 228 VAL A C 1
ATOM 1812 O O . VAL A 1 228 ? -6.508 -6.982 -3.075 1.00 98.38 228 VAL A O 1
ATOM 1815 N N . GLU A 1 229 ? -4.530 -7.308 -2.061 1.00 98.50 229 GLU A N 1
ATOM 1816 C CA . GLU A 1 229 ? -5.045 -8.193 -1.009 1.00 98.50 229 GLU A CA 1
ATOM 1817 C C . GLU A 1 229 ? -6.115 -7.494 -0.163 1.00 98.50 229 GLU A C 1
ATOM 1819 O O . GLU A 1 229 ? -7.162 -8.077 0.111 1.00 98.50 229 GLU A O 1
ATOM 1824 N N . TYR A 1 230 ? -5.917 -6.216 0.184 1.00 98.75 230 TYR A N 1
ATOM 1825 C CA . TYR A 1 230 ? -6.943 -5.416 0.853 1.00 98.75 230 TYR A CA 1
ATOM 1826 C C . TYR A 1 230 ? -8.223 -5.329 0.024 1.00 98.75 230 TYR A C 1
ATOM 1828 O O . TYR A 1 230 ? -9.301 -5.544 0.569 1.00 98.75 230 TYR A O 1
ATOM 1836 N N . GLN A 1 231 ? -8.128 -5.042 -1.278 1.00 98.19 231 GLN A N 1
ATOM 1837 C CA . GLN A 1 231 ? -9.305 -4.965 -2.147 1.00 98.19 231 GLN A CA 1
ATOM 1838 C C . GLN A 1 231 ? -10.022 -6.319 -2.259 1.00 98.19 231 GLN A C 1
ATOM 1840 O O . GLN A 1 231 ? -11.246 -6.367 -2.135 1.00 98.19 231 GLN A O 1
ATOM 1845 N N . ALA A 1 232 ? -9.278 -7.417 -2.423 1.00 98.00 232 ALA A N 1
ATOM 1846 C CA . ALA A 1 232 ? -9.822 -8.774 -2.507 1.00 98.00 232 ALA A CA 1
ATOM 1847 C C . ALA A 1 232 ? -10.523 -9.202 -1.202 1.00 98.00 232 ALA A C 1
ATOM 1849 O O . ALA A 1 232 ? -11.665 -9.668 -1.219 1.00 98.00 232 ALA A O 1
ATOM 1850 N N . ALA A 1 233 ? -9.895 -8.929 -0.055 1.00 98.38 233 ALA A N 1
ATOM 1851 C CA . ALA A 1 233 ? -10.463 -9.140 1.277 1.00 98.38 233 ALA A CA 1
ATOM 1852 C C . ALA A 1 233 ? -11.592 -8.152 1.631 1.00 98.38 233 ALA A C 1
ATOM 1854 O O . ALA A 1 233 ? -12.199 -8.238 2.702 1.00 98.38 233 ALA A O 1
ATOM 1855 N N . GLY A 1 234 ? -11.881 -7.192 0.749 1.00 97.94 234 GLY A N 1
ATOM 1856 C CA . GLY A 1 234 ? -12.948 -6.221 0.907 1.00 97.94 234 GLY A CA 1
ATOM 1857 C C . GLY A 1 234 ? -12.657 -5.127 1.921 1.00 97.94 234 GLY A C 1
ATOM 1858 O O . GLY A 1 234 ? -13.606 -4.604 2.482 1.00 97.94 234 GLY A O 1
ATOM 1859 N N . LEU A 1 235 ? -11.405 -4.759 2.185 1.00 98.69 235 LEU A N 1
ATOM 1860 C CA . LEU A 1 235 ? -11.038 -3.554 2.934 1.00 98.69 235 LEU A CA 1
ATOM 1861 C C . LEU A 1 235 ? -11.103 -2.324 2.013 1.00 98.69 235 LEU A C 1
ATOM 1863 O O . LEU A 1 235 ? -10.827 -2.405 0.818 1.00 98.69 235 LEU A O 1
ATOM 1867 N N . LEU A 1 236 ? -11.417 -1.156 2.575 1.00 98.56 236 LEU A N 1
ATOM 1868 C CA . LEU A 1 236 ? -11.254 0.106 1.859 1.00 98.56 236 LEU A CA 1
ATOM 1869 C C . LEU A 1 236 ? -9.775 0.487 1.880 1.00 98.56 236 LEU A C 1
ATOM 1871 O O . LEU A 1 236 ? -9.228 0.776 2.945 1.00 98.56 236 LEU A O 1
ATOM 1875 N N . ALA A 1 237 ? -9.120 0.468 0.724 1.00 98.62 237 ALA A N 1
ATOM 1876 C CA . ALA A 1 237 ? -7.710 0.818 0.634 1.00 98.62 237 ALA A CA 1
ATOM 1877 C C . ALA A 1 237 ? -7.509 2.337 0.772 1.00 98.62 237 ALA A C 1
ATOM 1879 O O . ALA A 1 237 ? -8.161 3.117 0.081 1.00 98.62 237 ALA A O 1
ATOM 1880 N N . VAL A 1 238 ? -6.581 2.756 1.632 1.00 98.88 238 VAL A N 1
ATOM 1881 C CA . VAL A 1 238 ? -6.082 4.132 1.748 1.00 98.88 238 VAL A CA 1
ATOM 1882 C C . VAL A 1 238 ? -4.584 4.099 1.465 1.00 98.88 238 VAL A C 1
ATOM 1884 O O . VAL A 1 238 ? -3.798 3.608 2.280 1.00 98.88 238 VAL A O 1
ATOM 1887 N N . VAL A 1 239 ? -4.183 4.590 0.294 1.00 98.69 239 VAL A N 1
ATOM 1888 C CA . VAL A 1 239 ? -2.819 4.411 -0.224 1.00 98.69 239 VAL A CA 1
ATOM 1889 C C . VAL A 1 239 ? -2.098 5.728 -0.460 1.00 98.69 239 VAL A C 1
ATOM 1891 O O . VAL A 1 239 ? -2.722 6.773 -0.645 1.00 98.69 239 VAL A O 1
ATOM 1894 N N . HIS A 1 240 ? -0.768 5.676 -0.504 1.00 98.31 240 HIS A N 1
ATOM 1895 C CA . HIS A 1 240 ? 0.019 6.809 -0.959 1.00 98.31 240 HIS A CA 1
ATOM 1896 C C . HIS A 1 240 ? -0.330 7.129 -2.425 1.00 98.31 240 HIS A C 1
ATOM 1898 O O . HIS A 1 240 ? -0.377 6.236 -3.269 1.00 98.31 240 HIS A O 1
ATOM 1904 N N . ASP A 1 241 ? -0.530 8.406 -2.751 1.00 97.31 241 ASP A N 1
ATOM 1905 C CA . ASP A 1 241 ? -0.876 8.901 -4.087 1.00 97.31 241 ASP A CA 1
ATOM 1906 C C . ASP A 1 241 ? 0.341 8.935 -5.034 1.00 97.31 241 ASP A C 1
ATOM 1908 O O . ASP A 1 241 ? 0.671 9.950 -5.652 1.00 97.31 241 ASP A O 1
ATOM 1912 N N . SER A 1 242 ? 1.066 7.820 -5.133 1.00 95.56 242 SER A N 1
ATOM 1913 C CA . SER A 1 242 ? 2.127 7.624 -6.121 1.00 95.56 242 SER A CA 1
ATOM 1914 C C . SER A 1 242 ? 2.371 6.141 -6.424 1.00 95.56 242 SER A C 1
ATOM 1916 O O . SER A 1 242 ? 1.820 5.262 -5.764 1.00 95.56 242 SER A O 1
ATOM 1918 N N . GLY A 1 243 ? 3.195 5.859 -7.437 1.00 94.69 243 GLY A N 1
ATOM 1919 C CA . GLY A 1 243 ? 3.558 4.489 -7.803 1.00 94.69 243 GLY A CA 1
ATOM 1920 C C . GLY A 1 243 ? 2.414 3.670 -8.415 1.00 94.69 243 GLY A C 1
ATOM 1921 O O . GLY A 1 243 ? 1.400 4.212 -8.862 1.00 94.69 243 GLY A O 1
ATOM 1922 N N . GLY A 1 244 ? 2.591 2.350 -8.401 1.00 95.69 244 GLY A N 1
ATOM 1923 C CA . GLY A 1 244 ? 1.595 1.362 -8.815 1.00 95.69 244 GLY A CA 1
ATOM 1924 C C . GLY A 1 244 ? 0.277 1.429 -8.032 1.00 95.69 244 GLY A C 1
ATOM 1925 O O . GLY A 1 244 ? -0.773 1.392 -8.673 1.00 95.69 244 GLY A O 1
ATOM 1926 N N . PRO A 1 245 ? 0.259 1.641 -6.696 1.00 97.12 245 PRO A N 1
ATOM 1927 C CA . PRO A 1 245 ? -1.000 1.755 -5.959 1.00 97.12 245 PRO A CA 1
ATOM 1928 C C . PRO A 1 245 ? -1.918 2.858 -6.493 1.00 97.12 245 PRO A C 1
ATOM 1930 O O . PRO A 1 245 ? -3.125 2.649 -6.582 1.00 97.12 245 PRO A O 1
ATOM 1933 N N . ARG A 1 246 ? -1.354 4.005 -6.902 1.00 95.81 246 ARG A N 1
ATOM 1934 C CA . ARG A 1 246 ? -2.101 5.106 -7.531 1.00 95.81 246 ARG A CA 1
ATOM 1935 C C . ARG A 1 246 ? -2.542 4.787 -8.957 1.00 95.81 246 ARG A C 1
ATOM 1937 O O . ARG A 1 246 ? -3.661 5.139 -9.320 1.00 95.81 246 ARG A O 1
ATOM 1944 N N . GLY A 1 247 ? -1.619 4.282 -9.775 1.00 92.88 247 GLY A N 1
ATOM 1945 C CA . GLY A 1 247 ? -1.806 4.177 -11.225 1.00 92.88 247 GLY A CA 1
ATOM 1946 C C . GLY A 1 247 ? -2.585 2.941 -11.660 1.00 92.88 247 GLY A C 1
ATOM 1947 O O . GLY A 1 247 ? -3.316 2.998 -12.640 1.00 92.88 247 GLY A O 1
ATOM 1948 N N . ASP A 1 248 ? -2.446 1.840 -10.923 1.00 95.06 248 ASP A N 1
ATOM 1949 C CA . ASP A 1 248 ? -2.928 0.529 -11.355 1.00 95.06 248 ASP A CA 1
ATOM 1950 C C . ASP A 1 248 ? -4.036 -0.039 -10.459 1.00 95.06 248 ASP A C 1
ATOM 1952 O O . ASP A 1 248 ? -4.899 -0.760 -10.965 1.00 95.06 248 ASP A O 1
ATOM 1956 N N . ILE A 1 249 ? -4.031 0.257 -9.151 1.00 96.62 249 ILE A N 1
ATOM 1957 C CA . ILE A 1 249 ? -4.845 -0.465 -8.150 1.00 96.62 249 ILE A CA 1
ATOM 1958 C C . ILE A 1 249 ? -6.008 0.385 -7.612 1.00 96.62 249 ILE A C 1
ATOM 1960 O O . ILE A 1 249 ? -7.175 -0.005 -7.718 1.00 96.62 249 ILE A O 1
ATOM 1964 N N . VAL A 1 250 ? -5.710 1.551 -7.032 1.00 97.06 250 VAL A N 1
ATOM 1965 C CA . VAL A 1 250 ? -6.705 2.476 -6.464 1.00 97.06 250 VAL A CA 1
ATOM 1966 C C . VAL A 1 250 ? -7.085 3.518 -7.514 1.00 97.06 250 VAL A C 1
ATOM 1968 O O . VAL A 1 250 ? -6.547 4.627 -7.560 1.00 97.06 250 VAL A O 1
ATOM 1971 N N . VAL A 1 251 ? -8.005 3.109 -8.382 1.00 94.62 251 VAL A N 1
ATOM 1972 C CA . VAL A 1 251 ? -8.453 3.823 -9.583 1.00 94.62 251 VAL A CA 1
ATOM 1973 C C . VAL A 1 251 ? -9.979 3.884 -9.636 1.00 94.62 251 VAL A C 1
ATOM 1975 O O . VAL A 1 251 ? -10.667 3.196 -8.879 1.00 94.62 251 VAL A O 1
ATOM 1978 N N . ASP A 1 252 ? -10.509 4.697 -10.542 1.00 91.50 252 ASP A N 1
ATOM 1979 C CA . ASP A 1 252 ? -11.935 4.681 -10.851 1.00 91.50 252 ASP A CA 1
ATOM 1980 C C . ASP A 1 252 ? -12.231 3.517 -11.801 1.00 91.50 252 ASP A C 1
ATOM 1982 O O . ASP A 1 252 ? -11.548 3.333 -12.812 1.00 91.50 252 ASP A O 1
ATOM 1986 N N . VAL A 1 253 ? -13.242 2.722 -11.459 1.00 86.56 253 VAL A N 1
ATOM 1987 C CA . VAL A 1 253 ? -13.712 1.603 -12.282 1.00 86.56 253 VAL A CA 1
ATOM 1988 C C . VAL A 1 253 ? -15.193 1.742 -12.563 1.00 86.56 253 VAL A C 1
ATOM 1990 O O . VAL A 1 253 ? -15.946 2.286 -11.747 1.00 86.56 253 VAL A O 1
ATOM 1993 N N . ASP A 1 254 ? -15.610 1.221 -13.706 1.00 78.12 254 ASP A N 1
ATOM 1994 C CA . ASP A 1 254 ? -17.016 1.160 -14.071 1.00 78.12 254 ASP A CA 1
ATOM 1995 C C . ASP A 1 254 ? -17.736 0.015 -13.342 1.00 78.12 254 ASP A C 1
ATOM 1997 O O . ASP A 1 254 ? -17.119 -0.760 -12.606 1.00 78.12 254 ASP A O 1
ATOM 2001 N N . GLY A 1 255 ? -19.058 -0.090 -13.520 1.00 58.84 255 GLY A N 1
ATOM 2002 C CA . GLY A 1 255 ? -19.898 -1.088 -12.841 1.00 58.84 255 GLY A CA 1
ATOM 2003 C C . GLY A 1 255 ? -19.443 -2.541 -13.033 1.00 58.84 255 GLY A C 1
ATOM 2004 O O . GLY A 1 255 ? -19.617 -3.350 -12.125 1.00 58.84 255 GLY A O 1
ATOM 2005 N N . ASP A 1 256 ? -18.782 -2.837 -14.155 1.00 62.19 256 ASP A N 1
ATOM 2006 C CA . ASP A 1 256 ? -18.233 -4.160 -14.488 1.00 62.19 256 ASP A CA 1
ATOM 2007 C C . ASP A 1 256 ? -16.790 -4.373 -13.983 1.00 62.19 256 ASP A C 1
ATOM 2009 O O . ASP A 1 256 ? -16.162 -5.390 -14.270 1.00 62.19 256 ASP A O 1
ATOM 2013 N N . GLY A 1 257 ? -16.223 -3.403 -13.255 1.00 59.16 257 GLY A N 1
ATOM 2014 C CA . GLY A 1 257 ? -14.834 -3.427 -12.786 1.00 59.16 257 GLY A CA 1
ATOM 2015 C C . GLY A 1 257 ? -13.790 -3.162 -13.875 1.00 59.16 257 GLY A C 1
ATOM 2016 O O . GLY A 1 257 ? -12.590 -3.279 -13.613 1.00 59.16 257 GLY A O 1
ATOM 2017 N N . ASN A 1 258 ? -14.231 -2.778 -15.076 1.00 65.25 258 ASN A N 1
ATOM 2018 C CA . ASN A 1 258 ? -13.347 -2.290 -16.126 1.00 65.25 258 ASN A CA 1
ATOM 2019 C C . ASN A 1 258 ? -12.738 -0.949 -15.706 1.00 65.25 258 ASN A C 1
ATOM 2021 O O . ASN A 1 258 ? -13.424 -0.065 -15.189 1.00 65.25 258 ASN A O 1
ATOM 2025 N N . VAL A 1 259 ? -11.431 -0.816 -15.917 1.00 63.31 259 VAL A N 1
ATOM 2026 C CA . VAL A 1 259 ? -10.735 0.459 -15.747 1.00 63.31 259 VAL A CA 1
ATOM 2027 C C . VAL A 1 259 ? -11.062 1.314 -16.963 1.00 63.31 259 VAL A C 1
ATOM 2029 O O . VAL A 1 259 ? -10.979 0.822 -18.087 1.00 63.31 259 VAL A O 1
ATOM 2032 N N . ASN A 1 260 ? -11.408 2.583 -16.751 1.00 52.41 260 ASN A N 1
ATOM 2033 C CA . ASN A 1 260 ? -11.462 3.547 -17.846 1.00 52.41 260 ASN A CA 1
ATOM 2034 C C . ASN A 1 260 ? -10.043 3.714 -18.417 1.00 52.41 260 ASN A C 1
ATOM 2036 O O . ASN A 1 260 ? -9.214 4.423 -17.841 1.00 52.41 260 ASN A O 1
ATOM 2040 N N . ASP A 1 261 ? -9.754 3.022 -19.524 1.00 40.62 261 ASP A N 1
ATOM 2041 C CA . ASP A 1 261 ? -8.437 2.990 -20.187 1.00 40.62 261 ASP A CA 1
ATOM 2042 C C . ASP A 1 261 ? -7.958 4.393 -20.616 1.00 40.62 261 ASP A C 1
ATOM 2044 O O . ASP A 1 261 ? -6.754 4.629 -20.739 1.00 40.62 261 ASP A O 1
ATOM 2048 N N . ASP A 1 262 ? -8.876 5.359 -20.730 1.00 36.00 262 ASP A N 1
ATOM 2049 C CA . ASP A 1 262 ? -8.587 6.761 -21.054 1.00 36.00 262 ASP A CA 1
ATOM 2050 C C . ASP A 1 262 ? -7.705 7.472 -20.006 1.00 36.00 262 ASP A C 1
ATOM 2052 O O . ASP A 1 262 ? -7.058 8.471 -20.319 1.00 36.00 262 ASP A O 1
ATOM 2056 N N . LEU A 1 263 ? -7.617 6.960 -18.770 1.00 37.22 263 LEU A N 1
ATOM 2057 C CA . LEU A 1 263 ? -6.784 7.540 -17.702 1.00 37.22 263 LEU A CA 1
ATOM 2058 C C . LEU A 1 263 ? -5.451 6.806 -17.479 1.00 37.22 263 LEU A C 1
ATOM 2060 O O . LEU A 1 263 ? -4.552 7.359 -16.844 1.00 37.22 263 LEU A O 1
ATOM 2064 N N . ALA A 1 264 ? -5.289 5.589 -18.006 1.00 35.09 264 ALA A N 1
ATOM 2065 C CA . ALA A 1 264 ? -4.067 4.794 -17.842 1.00 35.09 264 ALA A CA 1
ATOM 2066 C C . ALA A 1 264 ? -2.960 5.170 -18.853 1.00 35.09 264 ALA A C 1
ATOM 2068 O O . ALA A 1 264 ? -1.799 4.796 -18.675 1.00 35.09 264 ALA A O 1
ATOM 2069 N N . GLY A 1 265 ? -3.304 5.932 -19.901 1.00 27.59 265 GLY A N 1
ATOM 2070 C CA . GLY A 1 265 ? -2.416 6.261 -21.022 1.00 27.59 265 GLY A CA 1
ATOM 2071 C C . GLY A 1 265 ? -1.934 7.713 -21.129 1.00 27.59 265 GLY A C 1
ATOM 2072 O O . GLY A 1 265 ? -1.153 8.004 -22.032 1.00 27.59 265 GLY A O 1
ATOM 2073 N N . GLY A 1 266 ? -2.350 8.629 -20.249 1.00 28.23 266 GLY A N 1
ATOM 2074 C CA . GLY A 1 266 ? -2.086 10.059 -20.449 1.00 28.23 266 GLY A CA 1
ATOM 2075 C C . GLY A 1 266 ? -2.076 10.888 -19.172 1.00 28.23 266 GLY A C 1
ATOM 2076 O O . GLY A 1 266 ? -2.978 11.682 -18.943 1.00 28.23 266 GLY A O 1
ATOM 2077 N N . ALA A 1 267 ? -1.033 10.750 -18.358 1.00 29.19 267 ALA A N 1
ATOM 2078 C CA . ALA A 1 267 ? -0.645 11.806 -17.426 1.00 29.19 267 ALA A CA 1
ATOM 2079 C C . ALA A 1 267 ? 0.739 12.301 -17.848 1.00 29.19 267 ALA A C 1
ATOM 2081 O O . ALA A 1 267 ? 1.769 11.767 -17.431 1.00 29.19 267 ALA A O 1
ATOM 2082 N N . ASP A 1 268 ? 0.719 13.265 -18.766 1.00 31.81 268 ASP A N 1
ATOM 2083 C CA . ASP A 1 268 ? 1.872 14.075 -19.130 1.00 31.81 268 ASP A CA 1
ATO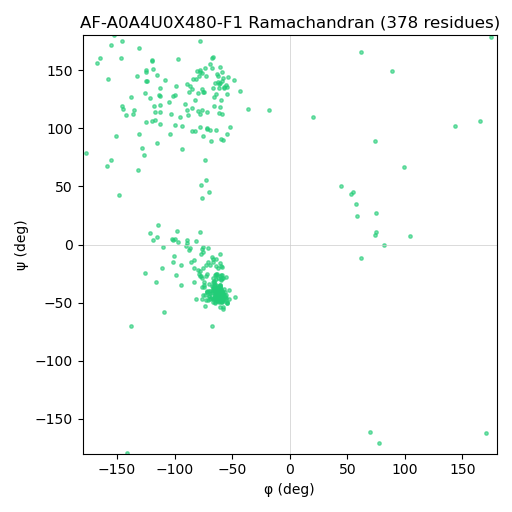M 2084 C C . ASP A 1 268 ? 2.375 14.855 -17.905 1.00 31.81 268 ASP A C 1
ATOM 2086 O O . ASP A 1 268 ? 1.650 15.123 -16.942 1.00 31.81 268 ASP A O 1
ATOM 2090 N N . ALA A 1 269 ? 3.664 15.149 -17.941 1.00 32.72 269 ALA A N 1
ATOM 2091 C CA . ALA A 1 269 ? 4.416 15.859 -16.938 1.00 32.72 269 ALA A CA 1
ATOM 2092 C C . ALA A 1 269 ? 3.907 17.296 -16.736 1.00 32.72 269 ALA A C 1
ATOM 2094 O O . ALA A 1 269 ? 3.515 17.967 -17.679 1.00 32.72 269 ALA A O 1
ATOM 2095 N N . GLY A 1 270 ? 3.986 17.740 -15.478 1.00 28.08 270 GLY A N 1
ATOM 2096 C CA . GLY A 1 270 ? 3.993 19.125 -14.998 1.00 28.08 270 GLY A CA 1
ATOM 2097 C C . GLY A 1 270 ? 3.452 20.230 -15.909 1.00 28.08 270 GLY A C 1
ATOM 2098 O O . GLY A 1 270 ? 4.147 20.701 -16.804 1.00 28.08 270 GLY A O 1
ATOM 2099 N N . ALA A 1 271 ? 2.301 20.771 -15.526 1.00 27.72 271 ALA A N 1
ATOM 2100 C CA . ALA A 1 271 ? 2.020 22.189 -15.675 1.00 27.72 271 ALA A CA 1
ATOM 2101 C C . ALA A 1 271 ? 1.322 22.668 -14.399 1.00 27.72 271 ALA A C 1
ATOM 2103 O O . ALA A 1 271 ? 0.354 22.054 -13.946 1.00 27.72 271 ALA A O 1
ATOM 2104 N N . ASP A 1 272 ? 1.875 23.719 -13.805 1.00 31.33 272 ASP A N 1
ATOM 2105 C CA . ASP A 1 272 ? 1.227 24.524 -12.780 1.00 31.33 272 ASP A CA 1
ATOM 2106 C C . ASP A 1 272 ? -0.130 25.012 -13.309 1.00 31.33 272 ASP A C 1
ATOM 2108 O O . ASP A 1 272 ? -0.190 25.572 -14.405 1.00 31.33 272 ASP A O 1
ATOM 2112 N N . ASP A 1 273 ? -1.208 24.824 -12.546 1.00 30.47 273 ASP A N 1
ATOM 2113 C CA . ASP A 1 273 ? -2.417 25.627 -12.727 1.00 30.47 273 ASP A CA 1
ATOM 2114 C C . ASP A 1 273 ? -3.089 25.900 -11.378 1.00 30.47 273 ASP A C 1
ATOM 2116 O O . ASP A 1 273 ? -3.504 25.004 -10.636 1.00 30.47 273 ASP A O 1
ATOM 2120 N N . ASP A 1 274 ? -3.114 27.189 -11.075 1.00 29.19 274 ASP A N 1
ATOM 2121 C CA . ASP A 1 274 ? -3.715 27.859 -9.938 1.00 29.19 274 ASP A CA 1
ATOM 2122 C C . ASP A 1 274 ? -5.158 28.199 -10.348 1.00 29.19 274 ASP A C 1
ATOM 2124 O O . ASP A 1 274 ? -5.368 28.989 -11.266 1.00 29.19 274 ASP A O 1
ATOM 2128 N N . GLY A 1 275 ? -6.186 27.638 -9.703 1.00 26.48 275 GLY A N 1
ATOM 2129 C CA . GLY A 1 275 ? -7.553 28.052 -10.044 1.00 26.48 275 GLY A CA 1
ATOM 2130 C C . GLY A 1 275 ? -8.680 27.159 -9.549 1.00 26.48 275 GLY A C 1
ATOM 2131 O O . GLY A 1 275 ? -8.954 26.095 -10.091 1.00 26.48 275 GLY A O 1
ATOM 2132 N N . GLY A 1 276 ? -9.392 27.634 -8.527 1.00 28.38 276 GLY A N 1
ATOM 2133 C CA . GLY A 1 276 ? -10.573 26.986 -7.966 1.00 28.38 276 GLY A CA 1
ATOM 2134 C C . GLY A 1 276 ? -11.726 26.760 -8.954 1.00 28.38 276 GLY A C 1
ATOM 2135 O O . GLY A 1 276 ? -12.005 27.565 -9.837 1.00 28.38 276 GLY A O 1
ATOM 2136 N N . GLY A 1 277 ? -12.474 25.679 -8.722 1.00 24.41 277 GLY A N 1
ATOM 2137 C CA . GLY A 1 277 ? -13.700 25.384 -9.459 1.00 24.41 277 GLY A CA 1
ATOM 2138 C C . GLY A 1 277 ? -14.400 24.132 -8.946 1.00 24.41 277 GLY A C 1
ATOM 2139 O O . GLY A 1 277 ? -14.310 23.064 -9.543 1.00 24.41 277 GLY A O 1
ATOM 2140 N N . GLY A 1 278 ? -15.115 24.252 -7.824 1.00 29.98 278 GLY A N 1
ATOM 2141 C CA . GLY A 1 278 ? -15.934 23.172 -7.281 1.00 29.98 278 GLY A CA 1
ATOM 2142 C C . GLY A 1 278 ? -17.033 22.739 -8.254 1.00 29.98 278 GLY A C 1
ATOM 2143 O O . GLY A 1 278 ? -17.954 23.501 -8.541 1.00 29.98 278 GLY A O 1
ATOM 2144 N N . ARG A 1 279 ? -17.001 21.479 -8.699 1.00 27.73 279 ARG A N 1
ATOM 2145 C CA . ARG A 1 279 ? -18.159 20.818 -9.314 1.00 27.73 279 ARG A CA 1
ATOM 2146 C C . ARG A 1 279 ? -18.791 19.852 -8.323 1.00 27.73 279 ARG A C 1
ATOM 2148 O O . ARG A 1 279 ? -18.403 18.696 -8.202 1.00 27.73 279 ARG A O 1
ATOM 2155 N N . ARG A 1 280 ? -19.821 20.350 -7.634 1.00 33.81 280 ARG A N 1
ATOM 2156 C CA . ARG A 1 280 ? -20.816 19.532 -6.932 1.00 33.81 280 ARG A CA 1
ATOM 2157 C C . ARG A 1 280 ? -21.540 18.660 -7.963 1.00 33.81 280 ARG A C 1
ATOM 2159 O O . ARG A 1 280 ? -22.281 19.192 -8.788 1.00 33.81 280 ARG A O 1
ATOM 2166 N N . ARG A 1 281 ? -21.366 17.337 -7.919 1.00 37.03 281 ARG A N 1
ATOM 2167 C CA . ARG A 1 281 ? -22.257 16.406 -8.626 1.00 37.03 281 ARG A CA 1
ATOM 2168 C C . ARG A 1 281 ? -23.430 16.050 -7.713 1.00 37.03 281 ARG A C 1
ATOM 2170 O O . ARG A 1 281 ? -23.259 15.432 -6.669 1.00 37.03 281 ARG A O 1
ATOM 2177 N N . ARG A 1 282 ? -24.613 16.533 -8.107 1.00 33.53 282 ARG A N 1
ATOM 2178 C CA . ARG A 1 282 ? -25.926 16.165 -7.561 1.00 33.53 282 ARG A CA 1
ATOM 2179 C C . ARG A 1 282 ? -26.157 14.661 -7.726 1.00 33.53 282 ARG A C 1
ATOM 2181 O O . ARG A 1 282 ? -25.821 14.107 -8.768 1.00 33.53 282 ARG A O 1
ATOM 2188 N N . GLY A 1 283 ? -26.751 14.050 -6.704 1.00 34.12 283 GLY A N 1
ATOM 2189 C CA . GLY A 1 283 ? -27.118 12.639 -6.691 1.00 34.12 283 GLY A CA 1
ATOM 2190 C C . GLY A 1 283 ? -28.267 12.282 -7.637 1.00 34.12 283 GLY A C 1
ATOM 2191 O O . GLY A 1 283 ? -29.128 13.105 -7.947 1.00 34.12 283 GLY A O 1
ATOM 2192 N N . GLY A 1 284 ? -28.271 11.012 -8.030 1.00 27.98 284 GLY A N 1
ATOM 2193 C CA . GLY A 1 284 ? -29.403 10.280 -8.582 1.00 27.98 284 GLY A CA 1
ATOM 2194 C C . GLY A 1 284 ? -29.291 8.837 -8.095 1.00 27.98 284 GLY A C 1
ATOM 2195 O O . GLY A 1 284 ? -28.268 8.197 -8.317 1.00 27.98 284 GLY A O 1
ATOM 2196 N N . GLY A 1 285 ? -30.292 8.376 -7.346 1.00 31.23 285 GLY A N 1
ATOM 2197 C CA . GLY A 1 285 ? -30.357 7.019 -6.811 1.00 31.23 285 GLY A CA 1
ATOM 2198 C C . GLY A 1 285 ? -30.790 5.995 -7.861 1.00 31.23 285 GLY A C 1
ATOM 2199 O O . GLY A 1 285 ? -31.563 6.316 -8.761 1.00 31.23 285 GLY A O 1
ATOM 2200 N N . GLY A 1 286 ? -30.316 4.757 -7.694 1.00 29.80 286 GLY A N 1
ATOM 2201 C CA . GLY A 1 286 ? -30.802 3.578 -8.412 1.00 29.80 286 GLY A CA 1
ATOM 2202 C C . GLY A 1 286 ? -29.697 2.578 -8.767 1.00 29.80 286 GLY A C 1
ATOM 2203 O O . GLY A 1 286 ? -28.990 2.776 -9.741 1.00 29.80 286 GLY A O 1
ATOM 2204 N N . GLY A 1 287 ? -29.589 1.488 -7.998 1.00 34.62 287 GLY A N 1
ATOM 2205 C CA . GLY A 1 287 ? -29.041 0.202 -8.458 1.00 34.62 287 GLY A CA 1
ATOM 2206 C C . GLY A 1 287 ? -27.524 0.073 -8.669 1.00 34.62 287 GLY A C 1
ATOM 2207 O O . GLY A 1 287 ? -27.036 0.195 -9.782 1.00 34.62 287 GLY A O 1
ATOM 2208 N N . GLY A 1 288 ? -26.796 -0.304 -7.613 1.00 41.06 288 GLY A N 1
ATOM 2209 C CA . GLY A 1 288 ? -25.842 -1.434 -7.597 1.00 41.06 288 GLY A CA 1
ATOM 2210 C C . GLY A 1 288 ? -24.593 -1.498 -8.498 1.00 41.06 288 GLY A C 1
ATOM 2211 O O . GLY A 1 288 ? -23.752 -2.346 -8.220 1.00 41.06 288 GLY A O 1
ATOM 2212 N N . GLY A 1 289 ? -24.414 -0.646 -9.508 1.00 51.22 289 GLY A N 1
ATOM 2213 C CA . GLY A 1 289 ? -23.334 -0.787 -10.501 1.00 51.22 289 GLY A CA 1
ATOM 2214 C C . GLY A 1 289 ? -22.825 0.544 -11.053 1.00 51.22 289 GLY A C 1
ATOM 2215 O O . GLY A 1 289 ? -22.652 0.692 -12.256 1.00 51.22 289 GLY A O 1
ATOM 2216 N N . GLY A 1 290 ? -22.646 1.548 -10.193 1.00 62.53 290 GLY A N 1
ATOM 2217 C CA . GLY A 1 290 ? -22.158 2.867 -10.606 1.00 62.53 290 GLY A CA 1
ATOM 2218 C C . GLY A 1 290 ? -20.637 2.924 -10.751 1.00 62.53 290 GLY A C 1
ATOM 2219 O O . GLY A 1 290 ? -19.920 2.362 -9.925 1.00 62.53 290 GLY A O 1
ATOM 2220 N N . THR A 1 291 ? -20.157 3.659 -11.755 1.00 80.50 291 THR A N 1
ATOM 2221 C CA . THR A 1 291 ? -18.745 4.040 -11.907 1.00 80.50 291 THR A CA 1
ATOM 2222 C C . THR A 1 291 ? -18.243 4.749 -10.645 1.00 80.50 291 THR A C 1
ATOM 2224 O O . THR A 1 291 ? -18.932 5.638 -10.131 1.00 80.50 291 THR A O 1
ATOM 2227 N N . GLY A 1 292 ? -17.055 4.423 -10.147 1.00 89.25 292 GLY A N 1
ATOM 2228 C CA . GLY A 1 292 ? -16.487 5.151 -9.016 1.00 89.25 292 GLY A CA 1
ATOM 2229 C C . GLY A 1 292 ? -15.178 4.585 -8.476 1.00 89.25 292 GLY A C 1
ATOM 2230 O O . GLY A 1 292 ? -14.716 3.537 -8.931 1.00 89.25 292 GLY A O 1
ATOM 2231 N N . PRO A 1 293 ? -14.603 5.248 -7.460 1.00 93.62 293 PRO A N 1
ATOM 2232 C CA . PRO A 1 293 ? -13.303 4.875 -6.921 1.00 93.62 293 PRO A CA 1
ATOM 2233 C C . PRO A 1 293 ? -13.348 3.519 -6.217 1.00 93.62 293 PRO A C 1
ATOM 2235 O O . PRO A 1 293 ? -14.383 3.122 -5.660 1.00 93.62 293 PRO A O 1
ATOM 2238 N N . THR A 1 294 ? -12.198 2.843 -6.210 1.00 96.06 294 THR A N 1
ATOM 2239 C CA . THR A 1 294 ? -11.929 1.587 -5.484 1.00 96.06 294 THR A CA 1
ATOM 2240 C C . THR A 1 294 ? -11.224 1.790 -4.135 1.00 96.06 294 THR A C 1
ATOM 2242 O O . THR A 1 294 ? -10.905 0.823 -3.444 1.00 96.06 294 THR A O 1
ATOM 2245 N N . GLY A 1 295 ? -10.975 3.039 -3.738 1.00 97.50 295 GLY A N 1
ATOM 2246 C CA . GLY A 1 295 ? -10.350 3.397 -2.467 1.00 97.50 295 GLY A CA 1
ATOM 2247 C C . GLY A 1 295 ? -9.998 4.883 -2.400 1.00 97.50 295 GLY A C 1
ATOM 2248 O O . GLY A 1 295 ? -10.497 5.689 -3.184 1.00 97.50 295 GLY A O 1
ATOM 2249 N N . PHE A 1 296 ? -9.118 5.241 -1.470 1.00 98.50 296 PHE A N 1
ATOM 2250 C CA . PHE A 1 296 ? -8.673 6.609 -1.219 1.00 98.50 296 PHE A CA 1
ATOM 2251 C C . PHE A 1 296 ? -7.167 6.748 -1.434 1.00 98.50 296 PHE A C 1
ATOM 2253 O O . PHE A 1 296 ? -6.394 5.811 -1.219 1.00 98.50 296 PHE A O 1
ATOM 2260 N N . ARG A 1 297 ? -6.745 7.954 -1.815 1.00 98.25 297 ARG A N 1
ATOM 2261 C CA . ARG A 1 297 ? -5.342 8.307 -2.045 1.00 98.25 297 ARG A CA 1
ATOM 2262 C C . ARG A 1 297 ? -4.958 9.498 -1.171 1.00 98.25 297 ARG A C 1
ATOM 2264 O O . ARG A 1 297 ? -5.757 10.417 -1.001 1.00 98.25 297 ARG A O 1
ATOM 2271 N N . ALA A 1 298 ? -3.754 9.474 -0.616 1.00 97.88 298 ALA A N 1
ATOM 2272 C CA . ALA A 1 298 ? -3.231 10.499 0.284 1.00 97.88 298 ALA A CA 1
ATOM 2273 C C . ALA A 1 298 ? -1.714 10.673 0.107 1.00 97.88 298 ALA A C 1
ATOM 2275 O O . ALA A 1 298 ? -1.044 9.797 -0.426 1.00 97.88 298 ALA A O 1
ATOM 2276 N N . THR A 1 299 ? -1.140 11.791 0.543 1.00 95.88 299 THR A N 1
ATOM 2277 C CA . THR A 1 299 ? 0.289 12.107 0.320 1.00 95.88 299 THR A CA 1
ATOM 2278 C C . THR A 1 299 ? 1.060 12.422 1.596 1.00 95.88 299 THR A C 1
ATOM 2280 O O . THR A 1 299 ? 2.279 12.269 1.641 1.00 95.88 299 THR A O 1
ATOM 2283 N N . ASP A 1 300 ? 0.373 12.868 2.641 1.00 97.25 300 ASP A N 1
ATOM 2284 C CA . ASP A 1 300 ? 0.955 13.334 3.894 1.00 97.25 300 ASP A CA 1
ATOM 2285 C C . ASP A 1 300 ? 0.062 12.982 5.090 1.00 97.25 300 ASP A C 1
ATOM 2287 O O . ASP A 1 300 ? -1.042 12.455 4.948 1.00 97.25 300 ASP A O 1
ATOM 2291 N N . ALA A 1 301 ? 0.535 13.261 6.306 1.00 98.12 301 ALA A N 1
ATOM 2292 C CA . ALA A 1 301 ? -0.169 12.828 7.508 1.00 98.12 301 ALA A CA 1
ATOM 2293 C C . ALA A 1 301 ? -1.572 13.448 7.642 1.00 98.12 301 ALA A C 1
ATOM 2295 O O . ALA A 1 301 ? -2.452 12.842 8.250 1.00 98.12 301 ALA A O 1
ATOM 2296 N N . ALA A 1 302 ? -1.792 14.650 7.101 1.00 97.94 302 ALA A N 1
ATOM 2297 C CA . ALA A 1 302 ? -3.083 15.324 7.166 1.00 97.94 302 ALA A CA 1
ATOM 2298 C C . ALA A 1 302 ? -4.086 14.713 6.179 1.00 97.94 302 ALA A C 1
ATOM 2300 O O . ALA A 1 302 ? -5.208 14.397 6.570 1.00 97.94 302 ALA A O 1
ATOM 2301 N N . SER A 1 303 ? -3.669 14.488 4.934 1.00 98.31 303 SER A N 1
ATOM 2302 C CA . SER A 1 303 ? -4.493 13.845 3.906 1.00 98.31 303 SER A CA 1
ATOM 2303 C C . SER A 1 303 ? -4.793 12.380 4.230 1.00 98.31 303 SER A C 1
ATOM 2305 O O . SER A 1 303 ? -5.926 11.949 4.036 1.00 98.31 303 SER A O 1
ATOM 2307 N N . PHE A 1 304 ? -3.849 11.630 4.816 1.00 98.75 304 PHE A N 1
ATOM 2308 C CA . PHE A 1 304 ? -4.124 10.273 5.310 1.00 98.75 304 PHE A CA 1
ATOM 2309 C C . PHE A 1 304 ? -5.154 10.290 6.447 1.00 98.75 304 PHE A C 1
ATOM 2311 O O . PHE A 1 304 ? -6.101 9.510 6.418 1.00 98.75 304 PHE A O 1
ATOM 2318 N N . ALA A 1 305 ? -5.019 11.203 7.415 1.00 98.69 305 ALA A N 1
ATOM 2319 C CA . ALA A 1 305 ? -5.985 11.336 8.506 1.00 98.69 305 ALA A CA 1
ATOM 2320 C C . ALA A 1 305 ? -7.401 11.664 7.996 1.00 98.69 305 ALA A C 1
ATOM 2322 O O . ALA A 1 305 ? -8.384 11.098 8.478 1.00 98.69 305 ALA A O 1
ATOM 2323 N N . LEU A 1 306 ? -7.503 12.546 6.995 1.00 98.00 306 LEU A N 1
ATOM 2324 C CA . LEU A 1 306 ? -8.766 12.862 6.332 1.00 98.00 306 LEU A CA 1
ATOM 2325 C C . LEU A 1 306 ? -9.343 11.637 5.611 1.00 98.00 306 LEU A C 1
ATOM 2327 O O . LEU A 1 306 ? -10.524 11.345 5.776 1.00 98.00 306 LEU A O 1
ATOM 2331 N N . ALA A 1 307 ? -8.519 10.901 4.864 1.00 98.50 307 ALA A N 1
ATOM 2332 C CA . ALA A 1 307 ? -8.942 9.691 4.166 1.00 98.50 307 ALA A CA 1
ATOM 2333 C C . ALA A 1 307 ? -9.421 8.596 5.136 1.00 98.50 307 ALA A C 1
ATOM 2335 O O . ALA A 1 307 ? -10.416 7.935 4.855 1.00 98.50 307 ALA A O 1
ATOM 2336 N N . PHE A 1 308 ? -8.784 8.439 6.303 1.00 98.56 308 PHE A N 1
ATOM 2337 C CA . PHE A 1 308 ? -9.257 7.529 7.355 1.00 98.56 308 PHE A CA 1
ATOM 2338 C C . PHE A 1 308 ? -10.646 7.923 7.862 1.00 98.56 308 PHE A C 1
ATOM 2340 O O . PHE A 1 308 ? -11.531 7.073 7.951 1.00 98.56 308 PHE A O 1
ATOM 2347 N N . SER A 1 309 ? -10.850 9.216 8.133 1.00 97.50 309 SER A N 1
ATOM 2348 C CA . SER A 1 309 ? -12.150 9.754 8.543 1.00 97.50 309 SER A CA 1
ATOM 2349 C C . SER A 1 309 ? -13.222 9.503 7.479 1.00 97.50 309 SER A C 1
ATOM 2351 O O . SER A 1 309 ? -14.275 8.952 7.782 1.00 97.50 309 SER A O 1
ATOM 2353 N N . GLN A 1 310 ? -12.928 9.816 6.214 1.00 97.12 310 GLN A N 1
ATOM 2354 C CA . GLN A 1 310 ? -13.849 9.603 5.096 1.00 97.12 310 GLN A CA 1
ATOM 2355 C C . GLN A 1 310 ? -14.198 8.125 4.904 1.00 97.12 310 GLN A C 1
ATOM 2357 O O . GLN A 1 310 ? -15.374 7.795 4.793 1.00 97.12 310 GLN A O 1
ATOM 2362 N N . ALA A 1 311 ? -13.202 7.235 4.906 1.00 97.44 311 ALA A N 1
ATOM 2363 C CA . ALA A 1 311 ? -13.411 5.803 4.714 1.00 97.44 311 ALA A CA 1
ATOM 2364 C C . ALA A 1 311 ? -14.300 5.193 5.810 1.00 97.44 311 ALA A C 1
ATOM 2366 O O . ALA A 1 311 ? -15.188 4.395 5.510 1.00 97.44 311 ALA A O 1
ATOM 2367 N N . LEU A 1 312 ? -14.090 5.584 7.072 1.00 96.38 312 LEU A N 1
ATOM 2368 C CA . LEU A 1 312 ? -14.877 5.088 8.204 1.00 96.38 312 LEU A CA 1
ATOM 2369 C C . LEU A 1 312 ? -16.265 5.742 8.308 1.00 96.38 312 LEU A C 1
ATOM 2371 O O . LEU A 1 312 ? -17.195 5.101 8.792 1.00 96.38 312 LEU A O 1
ATOM 2375 N N . ALA A 1 313 ? -16.425 6.975 7.821 1.00 95.31 313 ALA A N 1
ATOM 2376 C CA . ALA A 1 313 ? -17.694 7.706 7.834 1.00 95.31 313 ALA A CA 1
ATOM 2377 C C . ALA A 1 313 ? -18.600 7.423 6.621 1.00 95.31 313 ALA A C 1
ATOM 2379 O O . ALA A 1 313 ? -19.706 7.962 6.557 1.00 95.31 313 ALA A O 1
ATOM 2380 N N . LEU A 1 314 ? -18.159 6.605 5.654 1.00 93.62 314 LEU A N 1
ATOM 2381 C CA . LEU A 1 314 ? -18.976 6.266 4.487 1.00 93.62 314 LEU A CA 1
ATOM 2382 C C . LEU A 1 314 ? -20.318 5.642 4.912 1.00 93.62 314 LEU A C 1
ATOM 2384 O O . LEU A 1 314 ? -20.324 4.713 5.733 1.00 93.62 314 LEU A O 1
ATOM 2388 N N . PRO A 1 315 ? -21.444 6.076 4.308 1.00 95.06 315 PRO A N 1
ATOM 2389 C CA . PRO A 1 315 ? -22.725 5.406 4.478 1.00 95.06 315 PRO A CA 1
ATOM 2390 C C . PRO A 1 315 ? -22.610 3.908 4.147 1.00 95.06 315 PRO A C 1
ATOM 2392 O O . PRO A 1 315 ? -21.891 3.553 3.209 1.00 95.06 315 PRO A O 1
ATOM 2395 N N . PRO A 1 316 ? -23.320 3.009 4.859 1.00 92.75 316 PRO A N 1
ATOM 2396 C CA . PRO A 1 316 ? -23.175 1.561 4.676 1.00 92.75 316 PRO A CA 1
ATOM 2397 C C . PRO A 1 316 ? -23.319 1.085 3.222 1.00 92.75 316 PRO A C 1
ATOM 2399 O O . PRO A 1 316 ? -22.554 0.232 2.776 1.00 92.75 316 PRO A O 1
ATOM 2402 N N . GLN A 1 317 ? -24.253 1.673 2.467 1.00 92.81 317 GLN A N 1
ATOM 2403 C CA . GLN A 1 317 ? -24.475 1.335 1.057 1.00 92.81 317 GLN A CA 1
ATOM 2404 C C . GLN A 1 317 ? -23.283 1.732 0.175 1.00 92.81 317 GLN A C 1
ATOM 2406 O O . GLN A 1 317 ? -22.795 0.912 -0.602 1.00 92.81 317 GLN A O 1
ATOM 2411 N N . ASP A 1 318 ? -22.769 2.954 0.337 1.00 93.81 318 ASP A N 1
ATOM 2412 C CA . ASP A 1 318 ? -21.628 3.459 -0.437 1.00 93.81 318 ASP A CA 1
ATOM 2413 C C . ASP A 1 318 ? -20.341 2.700 -0.102 1.00 93.81 318 ASP A C 1
ATOM 2415 O O . ASP A 1 318 ? -19.544 2.382 -0.989 1.00 93.81 318 ASP A O 1
ATOM 2419 N N . ARG A 1 319 ? -20.163 2.359 1.180 1.00 95.19 319 ARG A N 1
ATOM 2420 C CA . ARG A 1 319 ? -19.050 1.542 1.664 1.00 95.19 319 ARG A CA 1
ATOM 2421 C C . ARG A 1 319 ? -19.057 0.159 1.024 1.00 95.19 319 ARG A C 1
ATOM 2423 O O . ARG A 1 319 ? -18.053 -0.229 0.427 1.00 95.19 319 ARG A O 1
ATOM 2430 N N . LEU A 1 320 ? -20.176 -0.564 1.097 1.00 95.69 320 LEU A N 1
ATOM 2431 C CA . LEU A 1 320 ? -20.289 -1.895 0.497 1.00 95.69 320 LEU A CA 1
ATOM 2432 C C . LEU A 1 320 ? -20.127 -1.840 -1.030 1.00 95.69 320 LEU A C 1
ATOM 2434 O O . LEU A 1 320 ? -19.443 -2.688 -1.604 1.00 95.69 320 LEU A O 1
ATOM 2438 N N . ALA A 1 321 ? -20.686 -0.820 -1.687 1.00 94.56 321 ALA A N 1
ATOM 2439 C CA . ALA A 1 321 ? -20.517 -0.620 -3.124 1.00 94.56 321 ALA A CA 1
ATOM 2440 C C . ALA A 1 321 ? -19.042 -0.408 -3.508 1.00 94.56 321 ALA A C 1
ATOM 2442 O O . ALA A 1 321 ? -18.564 -1.023 -4.460 1.00 94.56 321 ALA A O 1
ATOM 2443 N N . MET A 1 322 ? -18.295 0.408 -2.753 1.00 95.75 322 MET A N 1
ATOM 2444 C CA . MET A 1 322 ? -16.861 0.612 -2.981 1.00 95.75 322 MET A CA 1
ATOM 2445 C C . MET A 1 322 ? -16.058 -0.677 -2.783 1.00 95.75 322 MET A C 1
ATOM 2447 O O . MET A 1 322 ? -15.244 -1.007 -3.644 1.00 95.75 322 MET A O 1
ATOM 2451 N N . ARG A 1 323 ? -16.318 -1.437 -1.709 1.00 96.56 323 ARG A N 1
ATOM 2452 C CA . ARG A 1 323 ? -15.659 -2.733 -1.460 1.00 96.56 323 ARG A CA 1
ATOM 2453 C C . ARG A 1 323 ? -15.899 -3.718 -2.606 1.00 96.56 323 ARG A C 1
ATOM 2455 O O . ARG A 1 323 ? -14.953 -4.337 -3.079 1.00 96.56 323 ARG A O 1
ATOM 2462 N N . ARG A 1 324 ? -17.142 -3.827 -3.091 1.00 95.44 324 ARG A N 1
ATOM 2463 C CA . ARG A 1 324 ? -17.494 -4.709 -4.217 1.00 95.44 324 ARG A CA 1
ATOM 2464 C C . ARG A 1 324 ? -16.770 -4.312 -5.500 1.00 95.44 324 ARG A C 1
ATOM 2466 O O . ARG A 1 324 ? -16.150 -5.168 -6.121 1.00 95.44 324 ARG A O 1
ATOM 2473 N N . ARG A 1 325 ? -16.769 -3.024 -5.862 1.00 94.75 325 ARG A N 1
ATOM 2474 C CA . ARG A 1 325 ? -16.019 -2.536 -7.036 1.00 94.75 325 ARG A CA 1
ATOM 2475 C C . ARG A 1 325 ? -14.525 -2.817 -6.926 1.00 94.75 325 ARG A C 1
ATOM 2477 O O . ARG A 1 325 ? -13.916 -3.288 -7.881 1.00 94.75 325 ARG A O 1
ATOM 2484 N N . ALA A 1 326 ? -13.943 -2.547 -5.760 1.00 96.00 326 ALA A N 1
ATOM 2485 C CA . ALA A 1 326 ? -12.532 -2.797 -5.499 1.00 96.00 326 ALA A CA 1
ATOM 2486 C C . ALA A 1 326 ? -12.188 -4.284 -5.653 1.00 96.00 326 ALA A C 1
ATOM 2488 O O . ALA A 1 326 ? -11.233 -4.626 -6.345 1.00 96.00 326 ALA A O 1
ATOM 2489 N N . ARG A 1 327 ? -13.018 -5.168 -5.094 1.00 95.19 327 ARG A N 1
ATOM 2490 C CA . ARG A 1 327 ? -12.854 -6.618 -5.203 1.00 95.19 327 ARG A CA 1
ATOM 2491 C C . ARG A 1 327 ? -12.967 -7.127 -6.640 1.00 95.19 327 ARG A C 1
ATOM 2493 O O . ARG A 1 327 ? -12.147 -7.936 -7.055 1.00 95.19 327 ARG A O 1
ATOM 2500 N N . VAL A 1 328 ? -13.915 -6.616 -7.431 1.00 93.94 328 VAL A N 1
ATOM 2501 C CA . VAL A 1 328 ? -13.989 -6.943 -8.868 1.00 93.94 328 VAL A CA 1
ATOM 2502 C C . VAL A 1 328 ? -12.732 -6.455 -9.600 1.00 93.94 328 VAL A C 1
ATOM 2504 O O . VAL A 1 328 ? -12.138 -7.216 -10.359 1.00 93.94 328 VAL A O 1
ATOM 2507 N N . SER A 1 329 ? -12.270 -5.230 -9.327 1.00 94.19 329 SER A N 1
ATOM 2508 C CA . SER A 1 329 ? -11.039 -4.681 -9.920 1.00 94.19 329 SER A CA 1
ATOM 2509 C C . SER A 1 329 ? -9.794 -5.509 -9.581 1.00 94.19 329 SER A C 1
ATOM 2511 O O . SER A 1 329 ? -8.919 -5.670 -10.438 1.00 94.19 329 SER A O 1
ATOM 2513 N N . ALA A 1 330 ? -9.730 -6.081 -8.372 1.00 95.81 330 ALA A N 1
ATOM 2514 C CA . ALA A 1 330 ? -8.614 -6.906 -7.914 1.00 95.81 330 ALA A CA 1
ATOM 2515 C C . ALA A 1 330 ? -8.393 -8.156 -8.788 1.00 95.81 330 ALA A C 1
ATOM 2517 O O . ALA A 1 330 ? -7.257 -8.597 -8.951 1.00 95.81 330 ALA A O 1
ATOM 2518 N N . LYS A 1 331 ? -9.436 -8.674 -9.453 1.00 93.88 331 LYS A N 1
ATOM 2519 C CA . LYS A 1 331 ? -9.349 -9.846 -10.350 1.00 93.88 331 LYS A CA 1
ATOM 2520 C C . LYS A 1 331 ? -8.398 -9.651 -11.531 1.00 93.88 331 LYS A C 1
ATOM 2522 O O . LYS A 1 331 ? -7.923 -10.621 -12.111 1.00 93.88 331 LYS A O 1
ATOM 2527 N N . ARG A 1 332 ? -8.052 -8.404 -11.874 1.00 93.44 332 ARG A N 1
ATOM 2528 C CA . ARG A 1 332 ? -7.030 -8.089 -12.891 1.00 93.44 332 ARG A CA 1
ATOM 2529 C C . ARG A 1 332 ? -5.619 -8.553 -12.505 1.00 93.44 332 ARG A C 1
ATOM 2531 O O . ARG A 1 332 ? -4.738 -8.528 -13.367 1.00 93.44 332 ARG A O 1
ATOM 2538 N N . PHE A 1 333 ? -5.415 -8.933 -11.246 1.00 95.00 333 PHE A N 1
ATOM 2539 C CA . PHE A 1 333 ? -4.128 -9.306 -10.661 1.00 95.00 333 PHE A CA 1
ATOM 2540 C C . PHE A 1 333 ? -4.060 -10.782 -10.225 1.00 95.00 333 PHE A C 1
ATOM 2542 O O . PHE A 1 333 ? -3.069 -11.176 -9.617 1.00 95.00 333 PHE A O 1
ATOM 2549 N N . GLY A 1 334 ? -5.086 -11.587 -10.527 1.00 92.62 334 GLY A N 1
ATOM 2550 C CA . GLY A 1 334 ? -5.091 -13.024 -10.231 1.00 92.62 334 GLY A CA 1
ATOM 2551 C C . GLY A 1 334 ? -4.068 -13.812 -11.057 1.00 92.62 334 GLY A C 1
ATOM 2552 O O . GLY A 1 334 ? -3.618 -13.364 -12.122 1.00 92.62 334 GLY A O 1
ATOM 2553 N N . GLU A 1 335 ? -3.724 -15.007 -10.581 1.00 90.56 335 GLU A N 1
ATOM 2554 C CA . GLU A 1 335 ? -2.715 -15.905 -11.173 1.00 90.56 335 GLU A CA 1
ATOM 2555 C C . GLU A 1 335 ? -3.004 -16.236 -12.644 1.00 90.56 335 GLU A C 1
ATOM 2557 O O . GLU A 1 335 ? -2.132 -16.126 -13.509 1.00 90.56 335 GLU A O 1
ATOM 2562 N N . ASP A 1 336 ? -4.265 -16.520 -12.960 1.00 88.75 336 ASP A N 1
ATOM 2563 C CA . ASP A 1 336 ? -4.739 -16.794 -14.316 1.00 88.75 336 ASP A CA 1
ATOM 2564 C C . ASP A 1 336 ? -4.501 -15.624 -15.284 1.00 88.75 336 ASP A C 1
ATOM 2566 O O . ASP A 1 336 ? -4.192 -15.807 -16.469 1.00 88.75 336 ASP A O 1
ATOM 2570 N N . VAL A 1 337 ? -4.675 -14.388 -14.802 1.00 89.88 337 VAL A N 1
ATOM 2571 C CA . VAL A 1 337 ? -4.433 -13.187 -15.611 1.00 89.88 337 VAL A CA 1
ATOM 2572 C C . VAL A 1 337 ? -2.938 -12.996 -15.832 1.00 89.88 337 VAL A C 1
ATOM 2574 O O . VAL A 1 337 ? -2.534 -12.656 -16.951 1.00 89.88 337 VAL A O 1
ATOM 2577 N N . PHE A 1 338 ? -2.132 -13.235 -14.795 1.00 91.75 338 PHE A N 1
ATOM 2578 C CA . PHE A 1 338 ? -0.678 -13.214 -14.886 1.00 91.75 338 PHE A CA 1
ATOM 2579 C C . PHE A 1 338 ? -0.180 -14.212 -15.933 1.00 91.75 338 PHE A C 1
ATOM 2581 O O . PHE A 1 338 ? 0.470 -13.781 -16.884 1.00 91.75 338 PHE A O 1
ATOM 2588 N N . ALA A 1 339 ? -0.551 -15.493 -15.832 1.00 89.81 339 ALA A N 1
ATOM 2589 C CA . ALA A 1 339 ? -0.105 -16.546 -16.746 1.00 89.81 339 ALA A CA 1
ATOM 2590 C C . ALA A 1 339 ? -0.400 -16.190 -18.213 1.00 89.81 339 ALA A C 1
ATOM 2592 O O . ALA A 1 339 ? 0.510 -16.132 -19.044 1.00 89.81 339 ALA A O 1
ATOM 2593 N N . ARG A 1 340 ? -1.648 -15.799 -18.519 1.00 88.56 340 ARG A N 1
ATOM 2594 C CA . ARG A 1 340 ? -2.040 -15.391 -19.881 1.00 88.56 340 ARG A CA 1
ATOM 2595 C C . ARG A 1 340 ? -1.263 -14.180 -20.394 1.00 88.56 340 ARG A C 1
ATOM 2597 O O . ARG A 1 340 ? -0.964 -14.101 -21.587 1.00 88.56 340 ARG A O 1
ATOM 2604 N N . ARG A 1 341 ? -0.989 -13.182 -19.545 1.00 87.81 341 ARG A N 1
ATOM 2605 C CA . ARG A 1 341 ? -0.245 -11.977 -19.958 1.00 87.81 341 ARG A CA 1
ATOM 2606 C C . ARG A 1 341 ? 1.249 -12.234 -20.086 1.00 87.81 341 ARG A C 1
ATOM 2608 O O . ARG A 1 341 ? 1.857 -11.686 -21.004 1.00 87.81 341 ARG A O 1
ATOM 2615 N N . PHE A 1 342 ? 1.809 -13.064 -19.217 1.00 87.50 342 PHE A N 1
ATOM 2616 C CA . PHE A 1 342 ? 3.202 -13.482 -19.259 1.00 87.50 342 PHE A CA 1
ATOM 2617 C C . PHE A 1 342 ? 3.495 -14.235 -20.563 1.00 87.50 342 PHE A C 1
ATOM 2619 O O . PHE A 1 342 ? 4.382 -13.836 -21.317 1.00 87.50 342 PHE A O 1
ATOM 2626 N N . GLU A 1 343 ? 2.666 -15.223 -20.910 1.00 85.81 343 GLU A N 1
ATOM 2627 C CA . GLU A 1 343 ? 2.772 -15.965 -22.173 1.00 85.81 343 GLU A CA 1
ATOM 2628 C C . GLU A 1 343 ? 2.641 -15.050 -23.393 1.00 85.81 343 GLU A C 1
ATOM 2630 O O . GLU A 1 343 ? 3.493 -15.067 -24.281 1.00 85.81 343 GLU A O 1
ATOM 2635 N N . ARG A 1 344 ? 1.611 -14.193 -23.434 1.00 81.94 344 ARG A N 1
ATOM 2636 C CA . ARG A 1 344 ? 1.409 -13.253 -24.551 1.00 81.94 344 ARG A CA 1
ATOM 2637 C C . ARG A 1 344 ? 2.560 -12.267 -24.705 1.00 81.94 344 ARG A C 1
ATOM 2639 O O . ARG A 1 344 ? 2.910 -11.928 -25.831 1.00 81.94 344 ARG A O 1
ATOM 2646 N N . GLY A 1 345 ? 3.119 -11.779 -23.599 1.00 76.44 345 GLY A N 1
ATOM 2647 C CA . GLY A 1 345 ? 4.267 -10.882 -23.637 1.00 76.44 345 GLY A CA 1
ATOM 2648 C C . GLY A 1 345 ? 5.515 -11.581 -24.183 1.00 76.44 345 GLY A C 1
ATOM 2649 O O . GLY A 1 345 ? 6.243 -10.973 -24.956 1.00 76.44 345 GLY A O 1
ATOM 2650 N N . GLY A 1 346 ? 5.721 -12.860 -23.852 1.00 69.25 346 GLY A N 1
ATOM 2651 C CA . GLY A 1 346 ? 6.833 -13.661 -24.369 1.00 69.25 346 GLY A CA 1
ATOM 2652 C C . GLY A 1 346 ? 6.657 -14.096 -25.829 1.00 69.25 346 GLY A C 1
ATOM 2653 O O . GLY A 1 346 ? 7.624 -14.131 -26.585 1.00 69.25 346 GLY A O 1
ATOM 2654 N N . ALA A 1 347 ? 5.421 -14.372 -26.252 1.00 61.31 347 ALA A N 1
ATOM 2655 C CA . ALA A 1 347 ? 5.101 -14.839 -27.602 1.00 61.31 347 ALA A CA 1
ATOM 2656 C C . ALA A 1 347 ? 5.223 -13.754 -28.690 1.00 61.31 347 ALA A C 1
ATOM 2658 O O . ALA A 1 347 ? 5.330 -14.087 -29.870 1.00 61.31 347 ALA A O 1
ATOM 2659 N N . ARG A 1 348 ? 5.238 -12.462 -28.322 1.00 59.69 348 ARG A N 1
ATOM 2660 C CA . ARG A 1 348 ? 5.383 -11.331 -29.265 1.00 59.69 348 ARG A CA 1
ATOM 2661 C C . ARG A 1 348 ? 6.689 -11.349 -30.070 1.00 59.69 348 ARG A C 1
ATOM 2663 O O . ARG A 1 348 ? 6.742 -10.701 -31.110 1.00 59.69 348 ARG A O 1
ATOM 2670 N N . GLU A 1 349 ? 7.680 -12.137 -29.657 1.00 52.00 349 GLU A N 1
ATOM 2671 C CA . GLU A 1 349 ? 8.944 -12.332 -30.383 1.00 52.00 349 GLU A CA 1
ATOM 2672 C C . GLU A 1 349 ? 9.155 -13.766 -30.908 1.00 52.00 349 GLU A C 1
ATOM 2674 O O . GLU A 1 349 ? 10.266 -14.145 -31.268 1.00 52.00 349 GLU A O 1
ATOM 2679 N N . GLY A 1 350 ? 8.103 -14.590 -30.981 1.00 46.91 350 GLY A N 1
ATOM 2680 C CA . GLY A 1 350 ? 8.217 -15.963 -31.494 1.00 46.91 350 GLY A CA 1
ATOM 2681 C C . GLY A 1 350 ? 8.880 -16.952 -30.525 1.00 46.91 350 GLY A C 1
ATOM 2682 O O . GLY A 1 350 ? 9.171 -18.082 -30.910 1.00 46.91 350 GLY A O 1
ATOM 2683 N N . ALA A 1 351 ? 9.087 -16.561 -29.265 1.00 49.88 351 ALA A N 1
ATOM 2684 C CA . ALA A 1 351 ? 9.524 -17.466 -28.211 1.00 49.88 351 ALA A CA 1
ATOM 2685 C C . ALA A 1 351 ? 8.329 -18.283 -27.685 1.00 49.88 351 ALA A C 1
ATOM 2687 O O . ALA A 1 351 ? 7.390 -17.740 -27.100 1.00 49.88 351 ALA A O 1
ATOM 2688 N N . THR A 1 352 ? 8.354 -19.602 -27.883 1.00 43.81 352 THR A N 1
ATOM 2689 C CA . THR A 1 352 ? 7.439 -20.534 -27.212 1.00 43.81 352 THR A CA 1
ATOM 2690 C C . THR A 1 352 ? 7.926 -20.760 -25.784 1.00 43.81 352 THR A C 1
ATOM 2692 O O . THR A 1 352 ? 8.877 -21.509 -25.559 1.00 43.81 352 THR A O 1
ATOM 2695 N N . TRP A 1 353 ? 7.298 -20.100 -24.815 1.00 51.97 353 TRP A N 1
ATOM 2696 C CA . TRP A 1 353 ? 7.577 -20.316 -23.397 1.00 51.97 353 TRP A CA 1
ATOM 2697 C C . TRP A 1 353 ? 6.745 -21.499 -22.898 1.00 51.97 353 TRP A C 1
ATOM 2699 O O . TRP A 1 353 ? 5.520 -21.448 -22.934 1.00 51.97 353 TRP A O 1
ATOM 2709 N N . ASN A 1 354 ? 7.402 -22.574 -22.458 1.00 44.19 354 ASN A N 1
ATOM 2710 C CA . ASN A 1 354 ? 6.720 -23.715 -21.852 1.00 44.19 354 ASN A CA 1
ATOM 2711 C C . ASN A 1 354 ? 6.446 -23.410 -20.367 1.00 44.19 354 ASN A C 1
ATOM 2713 O O . ASN A 1 354 ? 7.336 -23.545 -19.527 1.00 44.19 354 ASN A O 1
ATOM 2717 N N . THR A 1 355 ? 5.230 -22.966 -20.048 1.00 50.03 355 THR A N 1
ATOM 2718 C CA . THR A 1 355 ? 4.771 -22.587 -18.696 1.00 50.03 355 THR A CA 1
ATOM 2719 C C . THR A 1 355 ? 4.672 -23.764 -17.715 1.00 50.03 355 THR A C 1
ATOM 2721 O O . THR A 1 355 ? 4.610 -23.547 -16.506 1.00 50.03 355 THR A O 1
ATOM 2724 N N . SER A 1 356 ? 4.777 -25.005 -18.201 1.00 42.97 356 SER A N 1
ATOM 2725 C CA . SER A 1 356 ? 4.738 -26.240 -17.397 1.00 42.97 356 SER A CA 1
ATOM 2726 C C . SER A 1 356 ? 5.841 -26.320 -16.326 1.00 42.97 356 SER A C 1
ATOM 2728 O O . SER A 1 356 ? 5.631 -26.878 -15.257 1.00 42.97 356 SER A O 1
ATOM 2730 N N . VAL A 1 357 ? 6.997 -25.685 -16.561 1.00 45.25 357 VAL A N 1
ATOM 2731 C CA . VAL A 1 357 ? 8.172 -25.773 -15.667 1.00 45.25 357 VAL A CA 1
ATOM 2732 C C . VAL A 1 357 ? 8.014 -24.930 -14.386 1.00 45.25 357 VAL A C 1
ATOM 2734 O O . VAL A 1 357 ? 8.706 -25.163 -13.395 1.00 45.25 357 VAL A O 1
ATOM 2737 N N . GLY A 1 358 ? 7.121 -23.932 -14.389 1.00 38.62 358 GLY A N 1
ATOM 2738 C CA . GLY A 1 358 ? 6.839 -23.089 -13.218 1.00 38.62 358 GLY A CA 1
ATOM 2739 C C . GLY A 1 358 ? 5.874 -23.754 -12.237 1.00 38.62 358 GLY A C 1
ATOM 2740 O O . GLY A 1 358 ? 6.164 -23.829 -11.045 1.00 38.62 358 GLY A O 1
ATOM 2741 N N . LEU A 1 359 ? 4.780 -24.305 -12.769 1.00 39.56 359 LEU A N 1
ATOM 2742 C CA . LEU A 1 359 ? 3.737 -24.995 -12.004 1.00 39.56 359 LEU A CA 1
ATOM 2743 C C . LEU A 1 359 ? 4.248 -26.288 -11.354 1.00 39.56 359 LEU A C 1
ATOM 2745 O O . LEU A 1 359 ? 3.918 -26.563 -10.202 1.00 39.56 359 LEU A O 1
ATOM 2749 N N . GLU A 1 360 ? 5.113 -27.048 -12.034 1.00 40.88 360 GLU A N 1
ATOM 2750 C CA . GLU A 1 360 ? 5.739 -28.248 -11.455 1.00 40.88 360 GLU A CA 1
ATOM 2751 C C . GLU A 1 360 ? 6.608 -27.906 -10.230 1.00 40.88 360 GLU A C 1
ATOM 2753 O O . GLU A 1 360 ? 6.543 -28.598 -9.218 1.00 40.88 360 GLU A O 1
ATOM 2758 N N . ARG A 1 361 ? 7.338 -26.779 -10.257 1.00 45.25 361 ARG A N 1
ATOM 2759 C CA . ARG A 1 361 ? 8.212 -26.352 -9.145 1.00 45.25 361 ARG A CA 1
ATOM 2760 C C . ARG A 1 361 ? 7.464 -25.762 -7.950 1.00 45.25 361 ARG A C 1
ATOM 2762 O O . ARG A 1 361 ? 7.970 -25.829 -6.831 1.00 45.25 361 ARG A O 1
ATOM 2769 N N . GLU A 1 362 ? 6.304 -25.146 -8.164 1.00 49.47 362 GLU A N 1
ATOM 2770 C CA . GLU A 1 362 ? 5.417 -24.704 -7.076 1.00 49.47 362 GLU A CA 1
ATOM 2771 C C . GLU A 1 362 ? 4.683 -25.881 -6.437 1.00 49.47 362 GLU A C 1
ATOM 2773 O O . GLU A 1 362 ? 4.560 -25.932 -5.213 1.00 49.47 362 GLU A O 1
ATOM 2778 N N . THR A 1 363 ? 4.293 -26.870 -7.243 1.00 52.97 363 THR A N 1
ATOM 2779 C CA . THR A 1 363 ? 3.702 -28.118 -6.747 1.00 52.97 363 THR A CA 1
ATOM 2780 C C . THR A 1 363 ? 4.720 -28.904 -5.916 1.00 52.97 363 THR A C 1
ATOM 2782 O O . THR A 1 363 ? 4.408 -29.274 -4.785 1.00 52.97 363 THR A O 1
ATOM 2785 N N . GLU A 1 364 ? 5.964 -29.039 -6.395 1.00 49.59 364 GLU A N 1
ATOM 2786 C CA . GLU A 1 364 ? 7.070 -29.639 -5.633 1.00 49.59 364 GLU A CA 1
ATOM 2787 C C . GLU A 1 364 ? 7.372 -28.868 -4.340 1.00 49.59 364 GLU A C 1
ATOM 2789 O O . GLU A 1 364 ? 7.544 -29.481 -3.290 1.00 49.59 364 GLU A O 1
ATOM 2794 N N . ARG A 1 365 ? 7.397 -27.524 -4.358 1.00 52.94 365 ARG A N 1
ATOM 2795 C CA . ARG A 1 365 ? 7.593 -26.735 -3.123 1.00 52.94 365 ARG A CA 1
ATOM 2796 C C . ARG A 1 365 ? 6.466 -26.934 -2.120 1.00 52.94 365 ARG A C 1
ATOM 2798 O O . ARG A 1 365 ? 6.754 -27.100 -0.939 1.00 52.94 365 ARG A O 1
ATOM 2805 N N . GLY A 1 366 ? 5.216 -26.930 -2.576 1.00 60.81 366 GLY A N 1
ATOM 2806 C CA . GLY A 1 366 ? 4.060 -27.162 -1.715 1.00 60.81 366 GLY A CA 1
ATOM 2807 C C . GLY A 1 366 ? 4.031 -28.582 -1.148 1.00 60.81 366 GLY A C 1
ATOM 2808 O O . GLY A 1 366 ? 3.583 -28.788 -0.024 1.00 60.81 366 GLY A O 1
ATOM 2809 N N . GLU A 1 367 ? 4.522 -29.577 -1.888 1.00 65.19 367 GLU A N 1
ATOM 2810 C CA . GLU A 1 367 ? 4.694 -30.944 -1.383 1.00 65.19 367 GLU A CA 1
ATOM 2811 C C . GLU A 1 367 ? 5.811 -31.044 -0.343 1.00 65.19 367 GLU A C 1
ATOM 2813 O O . GLU A 1 367 ? 5.571 -31.604 0.725 1.00 65.19 367 GLU A O 1
ATOM 2818 N N . ILE A 1 368 ? 6.964 -30.416 -0.588 1.00 66.62 368 ILE A N 1
ATOM 2819 C CA . ILE A 1 368 ? 8.085 -30.363 0.363 1.00 66.62 368 ILE A CA 1
ATOM 2820 C C . ILE A 1 368 ? 7.675 -29.656 1.664 1.00 66.62 368 ILE A C 1
ATOM 2822 O O . ILE A 1 368 ? 8.034 -30.098 2.754 1.00 66.62 368 ILE A O 1
ATOM 2826 N N . GLU A 1 369 ? 6.905 -28.570 1.582 1.00 63.78 369 GLU A N 1
ATOM 2827 C CA . GLU A 1 369 ? 6.449 -27.820 2.757 1.00 63.78 369 GLU A CA 1
ATOM 2828 C C . GLU A 1 369 ? 5.425 -28.616 3.582 1.00 63.78 369 GLU A C 1
ATOM 2830 O O . GLU A 1 369 ? 5.570 -28.724 4.800 1.00 63.78 369 GLU A O 1
ATOM 2835 N N . ARG A 1 370 ? 4.477 -29.297 2.920 1.00 72.69 370 ARG A N 1
ATOM 2836 C CA . ARG A 1 370 ? 3.524 -30.214 3.574 1.00 72.69 370 ARG A CA 1
ATOM 2837 C C . ARG A 1 370 ? 4.199 -31.432 4.201 1.00 72.69 370 ARG A C 1
ATOM 2839 O O . ARG A 1 370 ? 3.734 -31.936 5.222 1.00 72.69 370 ARG A O 1
ATOM 2846 N N . GLU A 1 371 ? 5.262 -31.945 3.593 1.00 70.12 371 GLU A N 1
ATOM 2847 C CA . GLU A 1 371 ? 6.028 -33.065 4.143 1.00 70.12 371 GLU A CA 1
ATOM 2848 C C . GLU A 1 371 ? 6.815 -32.637 5.388 1.00 70.12 371 GLU A C 1
ATOM 2850 O O . GLU A 1 371 ? 6.788 -33.333 6.404 1.00 70.12 371 GLU A O 1
ATOM 2855 N N . ARG A 1 372 ? 7.390 -31.432 5.360 1.00 68.81 372 ARG A N 1
ATOM 2856 C CA . ARG A 1 372 ? 8.090 -30.829 6.498 1.00 68.81 372 ARG A CA 1
ATOM 2857 C C . ARG A 1 372 ? 7.159 -30.531 7.677 1.00 68.81 372 ARG A C 1
ATOM 2859 O O . ARG A 1 372 ? 7.539 -30.753 8.822 1.00 68.81 372 ARG A O 1
ATOM 2866 N N . GLU A 1 373 ? 5.933 -30.078 7.421 1.00 68.94 373 GLU A N 1
ATOM 2867 C CA . GLU A 1 373 ? 4.911 -29.894 8.465 1.00 68.94 373 GLU A CA 1
ATOM 2868 C C . GLU A 1 373 ? 4.499 -31.225 9.114 1.00 68.94 373 GLU A C 1
ATOM 2870 O O . GLU A 1 373 ? 4.391 -31.304 10.338 1.00 68.94 373 GLU A O 1
ATOM 2875 N N . ARG A 1 374 ? 4.344 -32.293 8.318 1.00 7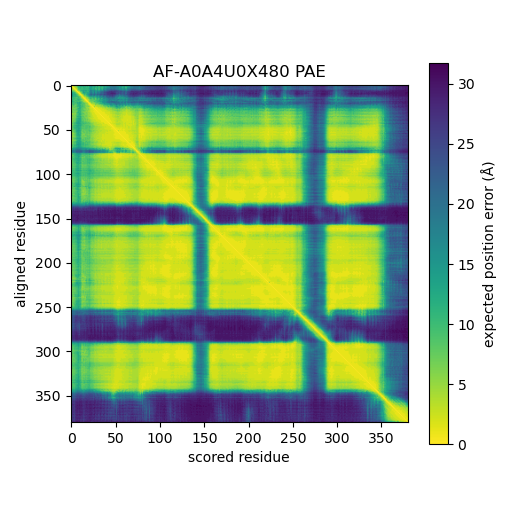7.88 374 ARG A N 1
ATOM 2876 C CA . ARG A 1 374 ? 4.037 -33.645 8.824 1.00 77.88 374 ARG A CA 1
ATOM 2877 C C . ARG A 1 374 ? 5.175 -34.244 9.644 1.00 77.88 374 ARG A C 1
ATOM 2879 O O . ARG A 1 374 ? 4.913 -35.030 10.548 1.00 77.88 374 ARG A O 1
ATOM 2886 N N . GLU A 1 375 ? 6.423 -33.927 9.317 1.00 68.62 375 GLU A N 1
ATOM 2887 C CA . GLU A 1 375 ? 7.592 -34.377 10.077 1.00 68.62 375 GLU A CA 1
ATOM 2888 C C . GLU A 1 375 ? 7.661 -33.676 11.441 1.00 68.62 375 GLU A C 1
ATOM 2890 O O . GLU A 1 375 ? 7.773 -34.342 12.467 1.00 68.62 375 GLU A O 1
ATOM 2895 N N . ILE A 1 376 ? 7.437 -32.358 11.472 1.00 71.94 37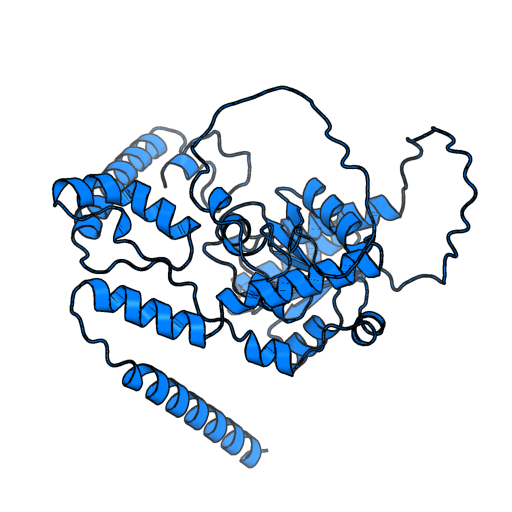6 ILE A N 1
ATOM 2896 C CA . ILE A 1 376 ? 7.359 -31.565 12.711 1.00 71.94 376 ILE A CA 1
ATOM 2897 C C . ILE A 1 376 ? 6.219 -32.045 13.627 1.00 71.94 376 ILE A C 1
ATOM 2899 O O . ILE A 1 376 ? 6.357 -32.020 14.849 1.00 71.94 376 ILE A O 1
ATOM 2903 N N . GLU A 1 377 ? 5.092 -32.482 13.062 1.00 65.12 377 GLU A N 1
ATOM 2904 C CA . GLU A 1 377 ? 3.963 -33.019 13.832 1.00 65.12 377 GLU A CA 1
ATOM 2905 C C . GLU A 1 377 ? 4.239 -34.421 14.404 1.00 65.12 377 GLU A C 1
ATOM 2907 O O . GLU A 1 377 ? 3.706 -34.756 15.455 1.00 65.12 377 GLU A O 1
ATOM 2912 N N . ARG A 1 378 ? 5.103 -35.225 13.768 1.00 69.00 378 ARG A N 1
ATOM 2913 C CA . ARG A 1 378 ? 5.530 -36.541 14.289 1.00 69.00 378 ARG A CA 1
ATOM 2914 C C . ARG A 1 378 ? 6.583 -36.447 15.392 1.00 69.00 378 ARG A C 1
ATOM 2916 O O . ARG A 1 378 ? 6.741 -37.401 16.149 1.00 69.00 378 ARG A O 1
ATOM 2923 N N . GLU A 1 379 ? 7.328 -35.347 15.444 1.00 62.00 379 GLU A N 1
ATOM 2924 C CA . GLU A 1 379 ? 8.353 -35.087 16.465 1.00 62.00 379 GLU A CA 1
ATOM 2925 C C . GLU A 1 379 ? 7.799 -34.413 17.736 1.00 62.00 379 GLU A C 1
ATOM 2927 O O . GLU A 1 379 ? 8.537 -34.236 18.710 1.00 62.00 379 GLU A O 1
ATOM 2932 N N . ARG A 1 380 ? 6.513 -34.047 17.745 1.00 54.56 380 ARG A N 1
ATOM 2933 C CA . ARG A 1 380 ? 5.769 -33.568 18.921 1.00 54.56 380 ARG A CA 1
ATOM 2934 C C . ARG A 1 380 ? 4.950 -34.686 19.544 1.00 54.56 380 ARG A C 1
ATOM 2936 O O . ARG A 1 380 ? 4.826 -34.655 20.790 1.00 54.56 380 ARG A O 1
#

Mean predicted aligned error: 12.28 Å

pLDDT: mean 79.16, std 23.38, range [24.41, 98.88]

Nearest PDB structures (foldseek):
  3c4q-assembly1_A  TM=7.494E-01  e=3.871E-09  Corynebacterium glutamicum
  3c48-assembly1_A  TM=6.207E-01  e=4.212E-10  Corynebacterium glutamicum
  3c48-assembly1_B  TM=6.258E-01  e=1.314E-09  Corynebacterium glutamicum
  3c4q-assembly2_B  TM=7.435E-01  e=1.604E-08  Corynebacterium glutamicum
  6gne-assembly1_A  TM=5.732E-01  e=6.294E-06  Arabidopsis thaliana

Organism: NCBI:txid331657